Protein AF-A0A1J5PUW5-F1 (afdb_monomer_lite)

Foldseek 3Di:
DVVVLVVVVVVVVVCVLVDDDFFQQDQPVNRVVVVQVVLVVSQKGWDFPDWDDDPQKIKGAFIKIKHWDDDPFKTKIKIKTFGMWIWGDPPPRKTKIDTAQKMKMWMWIQGPVRKIKIWIKIKGFAPWIWMWDDGRFKIKIKIWTQKIKIKTPWIATSNHTFFKIKMKMFGTKIKMKMWGQDPQRKIKIKIKIWTQKIKIWMKGFDPPAQTKIKIKIKMWGTKIKIKIWIFGDDPCPPDVLVRLVRWTKIKMKIKTAKMKMKMWIDHDPWIKIKIKIFRMKMWIWIDHSFKTKTKIKTAFIWMKIATPPDPDRIKIKTFRMWMWIWIDTDDDDPDWDKTKTKTKTHQIAIDVRVVCVVCVPPPDDRGGDIDIDIDIDTDDVLCVLPVVCVVCVVPDLVPDDPLVVLSVVVSVVVVVVDLEAEAAASCPPDDPVSLVSVLVSLVCCVVPHNRHYHYHHLQLVSVQVNDQKDFDADPNDGPDIDRSVCCCVPPVVVRD

Structure (mmCIF, N/CA/C/O backbone):
data_AF-A0A1J5PUW5-F1
#
_entry.id   AF-A0A1J5PUW5-F1
#
loop_
_atom_site.group_PDB
_atom_site.id
_atom_site.type_symbol
_atom_site.label_atom_id
_atom_site.label_alt_id
_atom_site.label_comp_id
_atom_site.label_asym_id
_atom_site.label_entity_id
_atom_site.label_seq_id
_atom_site.pdbx_PDB_ins_code
_atom_site.Cartn_x
_atom_site.Cartn_y
_atom_site.Cartn_z
_atom_site.occupancy
_atom_site.B_iso_or_equiv
_atom_site.auth_seq_id
_atom_site.auth_comp_id
_atom_site.auth_asym_id
_atom_site.auth_atom_id
_atom_site.pdbx_PDB_model_num
ATOM 1 N N . MET A 1 1 ? 7.435 14.639 9.883 1.00 32.44 1 MET A N 1
ATOM 2 C CA . MET A 1 1 ? 6.772 14.913 11.180 1.00 32.44 1 MET A CA 1
ATOM 3 C C . MET A 1 1 ? 5.303 15.360 11.087 1.00 32.44 1 MET A C 1
ATOM 5 O O . MET A 1 1 ? 4.579 15.078 12.026 1.00 32.44 1 MET A O 1
ATOM 9 N N . GLY A 1 2 ? 4.815 15.977 9.994 1.00 24.66 2 GLY A N 1
ATOM 10 C CA . GLY A 1 2 ? 3.365 16.226 9.786 1.00 24.66 2 GLY A CA 1
ATOM 11 C C . GLY A 1 2 ? 2.619 15.160 8.960 1.00 24.66 2 GLY A C 1
ATOM 12 O O . GLY A 1 2 ? 1.401 15.084 9.012 1.00 24.66 2 GLY A O 1
ATOM 13 N N . GLN A 1 3 ? 3.352 14.317 8.224 1.00 24.09 3 GLN A N 1
ATOM 14 C CA . GLN A 1 3 ? 2.793 13.303 7.316 1.00 24.09 3 GLN A CA 1
ATOM 15 C C . GLN A 1 3 ? 2.425 11.990 8.036 1.00 24.09 3 GLN A C 1
ATOM 17 O O . GLN A 1 3 ? 1.398 11.403 7.727 1.00 24.09 3 GLN A O 1
ATOM 22 N N . SER A 1 4 ? 3.180 11.562 9.059 1.00 24.33 4 SER A N 1
ATOM 23 C CA . SER A 1 4 ? 2.894 10.318 9.803 1.00 24.33 4 SER A CA 1
ATOM 24 C C . SER A 1 4 ? 1.593 10.379 10.613 1.00 24.33 4 SER A C 1
ATOM 26 O O . SER A 1 4 ? 0.912 9.370 10.740 1.00 24.33 4 SER A O 1
ATOM 28 N N . LYS A 1 5 ? 1.200 11.565 11.099 1.00 29.73 5 LYS A N 1
ATOM 29 C CA . LYS A 1 5 ? -0.097 11.783 11.766 1.00 29.73 5 LYS A CA 1
ATOM 30 C C . LYS A 1 5 ? -1.273 11.860 10.784 1.00 29.73 5 LYS A C 1
ATOM 32 O O . LYS A 1 5 ? -2.391 11.548 11.169 1.00 29.73 5 LYS A O 1
ATOM 37 N N . LEU A 1 6 ? -1.015 12.236 9.527 1.00 25.61 6 LEU A N 1
ATOM 38 C CA . LEU A 1 6 ? -2.026 12.270 8.465 1.00 25.61 6 LEU A CA 1
ATOM 39 C C . LEU A 1 6 ? -2.382 10.853 7.994 1.00 25.61 6 LEU A C 1
ATOM 41 O O . LEU A 1 6 ? -3.557 10.538 7.846 1.00 25.61 6 LEU A O 1
ATOM 45 N N . TYR A 1 7 ? -1.377 9.977 7.859 1.00 25.56 7 TYR A N 1
ATOM 46 C CA . TYR A 1 7 ? -1.608 8.556 7.582 1.00 25.56 7 TYR A CA 1
ATOM 47 C C . TYR A 1 7 ? -2.405 7.877 8.699 1.00 25.56 7 TYR A C 1
ATOM 49 O O . TYR A 1 7 ? -3.258 7.061 8.386 1.00 25.56 7 TYR A O 1
ATOM 57 N N . PHE A 1 8 ? -2.199 8.271 9.964 1.00 25.45 8 PHE A N 1
ATOM 58 C CA . PHE A 1 8 ? -2.990 7.803 11.109 1.00 25.45 8 PHE A CA 1
ATOM 59 C C . PHE A 1 8 ? -4.459 8.261 11.071 1.00 25.45 8 PHE A C 1
ATOM 61 O O . PHE A 1 8 ? -5.324 7.517 11.511 1.00 25.45 8 PHE A O 1
ATOM 68 N N . GLY A 1 9 ? -4.773 9.446 10.535 1.00 24.58 9 GLY A N 1
ATOM 69 C CA . GLY A 1 9 ? -6.153 9.957 10.487 1.00 24.58 9 GLY A CA 1
ATOM 70 C C . GLY A 1 9 ? -7.085 9.109 9.611 1.00 24.58 9 GLY A C 1
ATOM 71 O O . GLY A 1 9 ? -8.209 8.817 10.012 1.00 24.58 9 GLY A O 1
ATOM 72 N N . GLY A 1 10 ? -6.584 8.632 8.465 1.00 23.69 10 GLY A N 1
ATOM 73 C CA . GLY A 1 10 ? -7.325 7.738 7.566 1.00 23.69 10 GLY A CA 1
ATOM 74 C C . GLY A 1 10 ? -7.416 6.292 8.070 1.00 23.69 10 GLY A C 1
ATOM 75 O O . GLY A 1 10 ? -8.452 5.645 7.919 1.00 23.69 10 GLY A O 1
ATOM 76 N N . THR A 1 11 ? -6.374 5.782 8.740 1.00 28.72 11 THR A N 1
ATOM 77 C CA . THR A 1 11 ? -6.418 4.461 9.394 1.00 28.72 11 THR A CA 1
ATOM 78 C C . THR A 1 11 ? -7.213 4.450 10.687 1.00 28.72 11 THR A C 1
ATOM 80 O O . THR A 1 11 ? -7.642 3.376 11.082 1.00 28.72 11 THR A O 1
ATOM 83 N N . VAL A 1 12 ? -7.477 5.588 11.334 1.00 27.89 12 VAL A N 1
ATOM 84 C CA . VAL A 1 12 ? -8.345 5.621 12.521 1.00 27.89 12 VAL A CA 1
ATOM 85 C C . VAL A 1 12 ? -9.783 5.264 12.154 1.00 27.89 12 VAL A C 1
ATOM 87 O O . VAL A 1 12 ? -10.436 4.631 12.966 1.00 27.89 12 VAL A O 1
ATOM 90 N N . LEU A 1 13 ? -10.276 5.544 10.940 1.00 31.80 13 LEU A N 1
ATOM 91 C CA . LEU A 1 13 ? -11.655 5.188 10.577 1.00 31.80 13 LEU A CA 1
ATOM 92 C C . LEU A 1 13 ? -11.833 3.760 10.042 1.00 31.80 13 LEU A C 1
ATOM 94 O O . LEU A 1 13 ? -12.820 3.108 10.373 1.00 31.80 13 LEU A O 1
ATOM 98 N N . ALA A 1 14 ? -10.848 3.237 9.304 1.00 29.05 14 ALA A N 1
ATOM 99 C CA . ALA A 1 14 ? -10.768 1.801 9.010 1.00 29.05 14 ALA A CA 1
ATOM 100 C C . ALA A 1 14 ? -10.431 0.984 10.278 1.00 29.05 14 ALA A C 1
ATOM 102 O O . ALA A 1 14 ? -10.902 -0.136 10.450 1.00 29.05 14 ALA A O 1
ATOM 103 N N . GLY A 1 15 ? -9.675 1.583 11.202 1.00 30.56 15 GLY A N 1
ATOM 104 C CA . GLY A 1 15 ? -9.365 1.077 12.539 1.00 30.56 15 GLY A CA 1
ATOM 105 C C . GLY A 1 15 ? -10.517 1.217 13.535 1.00 30.56 15 GLY A C 1
ATOM 106 O O . GLY A 1 15 ? -10.597 0.453 14.481 1.00 30.56 15 GLY A O 1
ATOM 107 N N . LEU A 1 16 ? -11.486 2.105 13.307 1.00 32.28 16 LEU A N 1
ATOM 108 C CA . LEU A 1 16 ? -12.723 2.153 14.097 1.00 32.28 16 LEU A CA 1
ATOM 109 C C . LEU A 1 16 ? -13.641 0.950 13.794 1.00 32.28 16 LEU A C 1
ATOM 111 O O . LEU A 1 16 ? -14.546 0.674 14.577 1.00 32.28 16 LEU A O 1
ATOM 115 N N . LEU A 1 17 ? -13.365 0.200 12.715 1.00 35.22 17 LEU A N 1
ATOM 116 C CA . LEU A 1 17 ? -13.947 -1.117 12.412 1.00 35.22 17 LEU A CA 1
ATOM 117 C C . LEU A 1 17 ? -12.999 -2.297 12.732 1.00 35.22 17 LEU A C 1
ATOM 119 O O . LEU A 1 17 ? -13.384 -3.452 12.554 1.00 35.22 17 LEU A O 1
ATOM 123 N N . LEU A 1 18 ? -11.788 -2.037 13.245 1.00 38.06 18 LEU A N 1
ATOM 124 C CA . LEU A 1 18 ? -10.814 -3.050 13.670 1.00 38.06 18 LEU A CA 1
ATOM 125 C C . LEU A 1 18 ? -10.412 -2.784 15.125 1.00 38.06 18 LEU A C 1
ATOM 127 O O . LEU A 1 18 ? -9.610 -1.906 15.423 1.00 38.06 18 LEU A O 1
ATOM 131 N N . GLY A 1 19 ? -11.043 -3.542 16.022 1.00 33.12 19 GLY A N 1
ATOM 132 C CA . GLY A 1 19 ? -11.107 -3.305 17.461 1.00 33.12 19 GLY A CA 1
ATOM 133 C C . GLY A 1 19 ? -9.818 -2.834 18.139 1.00 33.12 19 GLY A C 1
ATOM 134 O O . GLY A 1 19 ? -8.723 -3.340 17.906 1.00 33.12 19 GLY A O 1
ATOM 135 N N . THR A 1 20 ? -9.996 -1.901 19.072 1.00 35.06 20 THR A N 1
ATOM 136 C CA . THR A 1 20 ? -9.026 -1.601 20.124 1.00 35.06 20 THR A CA 1
ATOM 137 C C . THR A 1 20 ? -9.564 -2.066 21.483 1.00 35.06 20 THR A C 1
ATOM 139 O O . THR A 1 20 ? -10.766 -2.286 21.654 1.00 35.06 20 THR A O 1
ATOM 142 N N . SER A 1 21 ? -8.625 -2.310 22.403 1.00 30.02 21 SER A N 1
ATOM 143 C CA . SER A 1 21 ? -8.706 -2.985 23.715 1.00 30.02 21 SER A CA 1
ATOM 144 C C . SER A 1 21 ? -9.908 -2.581 24.606 1.00 30.02 21 SER A C 1
ATOM 146 O O . SER A 1 21 ? -10.494 -1.517 24.437 1.00 30.02 21 SER A O 1
ATOM 148 N N . VAL A 1 22 ? -10.380 -3.373 25.590 1.00 33.81 22 VAL A N 1
ATOM 149 C CA . VAL A 1 22 ? -9.686 -3.876 26.805 1.00 33.81 22 VAL A CA 1
ATOM 150 C C . VAL A 1 22 ? -10.544 -4.969 27.539 1.00 33.81 22 VAL A C 1
ATOM 152 O O . VAL A 1 22 ? -11.758 -4.822 27.614 1.00 33.81 22 VAL A O 1
ATOM 155 N N . GLN A 1 23 ? -9.889 -5.905 28.257 1.00 32.69 23 GLN A N 1
ATOM 156 C CA . GLN A 1 23 ? -10.300 -6.870 29.332 1.00 32.69 23 GLN A CA 1
ATOM 157 C C . GLN A 1 23 ? -11.048 -8.185 29.048 1.00 32.69 23 GLN A C 1
ATOM 159 O O . GLN A 1 23 ? -12.076 -8.238 28.397 1.00 32.69 23 GLN A O 1
ATOM 164 N N . ALA A 1 24 ? -10.577 -9.239 29.722 1.00 34.44 24 ALA A N 1
ATOM 165 C CA . ALA A 1 24 ? -11.329 -10.453 30.020 1.00 34.44 24 ALA A CA 1
ATOM 166 C C . ALA A 1 24 ? -12.656 -10.099 30.716 1.00 34.44 24 ALA A C 1
ATOM 168 O O . ALA A 1 24 ? -12.646 -9.381 31.716 1.00 34.44 24 ALA A O 1
ATOM 169 N N . ALA A 1 25 ? -13.765 -10.626 30.193 1.00 46.78 25 ALA A N 1
ATOM 170 C CA . ALA A 1 25 ? -15.146 -10.306 30.569 1.00 46.78 25 ALA A CA 1
ATOM 171 C C . ALA A 1 25 ? -15.487 -8.813 30.421 1.00 46.78 25 ALA A C 1
ATOM 173 O O . ALA A 1 25 ? -15.720 -8.102 31.398 1.00 46.78 25 ALA A O 1
ATOM 174 N N . VAL A 1 26 ? -15.530 -8.333 29.175 1.00 53.09 26 VAL A N 1
ATOM 175 C CA . VAL A 1 26 ? -16.076 -7.008 28.881 1.00 53.09 26 VAL A CA 1
ATOM 176 C C . VAL A 1 26 ? -17.594 -7.092 28.959 1.00 53.09 26 VAL A C 1
ATOM 178 O O . VAL A 1 26 ? -18.220 -7.707 28.110 1.00 53.09 26 VAL A O 1
ATOM 181 N N . THR A 1 27 ? -18.196 -6.468 29.963 1.00 66.50 27 THR A N 1
ATOM 182 C CA . THR A 1 27 ? -19.610 -6.083 29.855 1.00 66.50 27 THR A CA 1
ATOM 183 C C . THR A 1 27 ? -19.737 -5.010 28.780 1.00 66.50 27 THR A C 1
ATOM 185 O O . THR A 1 27 ? -18.827 -4.192 28.611 1.00 66.50 27 THR A O 1
ATOM 188 N N . SER A 1 28 ? -20.876 -4.920 28.100 1.00 70.12 28 SER A N 1
ATOM 189 C CA . SER A 1 28 ? -21.155 -3.818 27.166 1.00 70.12 28 SER A CA 1
ATOM 190 C C . SER A 1 28 ? -20.777 -2.418 27.691 1.00 70.12 28 SER A C 1
ATOM 192 O O . SER A 1 28 ? -20.360 -1.537 26.937 1.00 70.12 28 SER A O 1
ATOM 194 N N . ASP A 1 29 ? -20.891 -2.213 29.005 1.00 70.94 29 ASP A N 1
ATOM 195 C CA . ASP A 1 29 ? -20.575 -0.963 29.692 1.00 70.94 29 ASP A CA 1
ATOM 196 C C . ASP A 1 29 ? -19.082 -0.677 29.741 1.00 70.94 29 ASP A C 1
ATOM 198 O O . ASP A 1 29 ? -18.648 0.434 29.430 1.00 70.94 29 ASP A O 1
ATOM 202 N N . GLN A 1 30 ? -18.297 -1.690 30.087 1.00 70.69 30 GLN A N 1
ATOM 203 C CA . GLN A 1 30 ? -16.849 -1.590 30.077 1.00 70.69 30 GLN A CA 1
ATOM 204 C C . GLN A 1 30 ? -16.339 -1.364 28.654 1.00 70.69 30 GLN A C 1
ATOM 206 O O . GLN A 1 30 ? -15.464 -0.517 28.479 1.00 70.69 30 GLN A O 1
ATOM 211 N N . LEU A 1 31 ? -16.904 -2.054 27.651 1.00 70.62 31 LEU A N 1
ATOM 212 C CA . LEU A 1 31 ? -16.515 -1.920 26.241 1.00 70.62 31 LEU A CA 1
ATOM 213 C C . LEU A 1 31 ? -16.657 -0.470 25.780 1.00 70.62 31 LEU A C 1
ATOM 215 O O . LEU A 1 31 ? -15.709 0.121 25.265 1.00 70.62 31 LEU A O 1
ATOM 219 N N . TRP A 1 32 ? -17.809 0.134 26.071 1.00 80.88 32 TRP A N 1
ATOM 220 C CA . TRP A 1 32 ? -18.079 1.528 25.743 1.00 80.88 32 TRP A CA 1
ATOM 221 C C . TRP A 1 32 ? -17.097 2.505 26.411 1.00 80.88 32 TRP A C 1
ATOM 223 O O . TRP A 1 32 ? -16.527 3.368 25.742 1.00 80.88 32 TRP A O 1
ATOM 233 N N . THR A 1 33 ? -16.829 2.357 27.713 1.00 78.19 33 THR A N 1
ATOM 234 C CA . THR A 1 33 ? -15.863 3.218 28.425 1.00 78.19 33 THR A CA 1
ATOM 235 C C . THR A 1 33 ? -14.449 3.108 27.851 1.00 78.19 33 THR A C 1
ATOM 237 O O . THR A 1 33 ? -13.694 4.087 27.835 1.00 78.19 33 THR A O 1
ATOM 240 N N . LYS A 1 34 ? -14.075 1.930 27.350 1.00 69.56 34 LYS A N 1
ATOM 241 C CA . LYS A 1 34 ? -12.759 1.708 26.746 1.00 69.56 34 LYS A CA 1
ATOM 242 C C . LYS A 1 34 ? -12.655 2.386 25.395 1.00 69.56 34 LYS A C 1
ATOM 244 O O . LYS A 1 34 ? -11.664 3.068 25.165 1.00 69.56 34 LYS A O 1
ATOM 249 N N . TRP A 1 35 ? -13.694 2.312 24.564 1.00 71.56 35 TRP A N 1
ATOM 250 C CA . TRP A 1 35 ? -13.747 3.067 23.309 1.00 71.56 35 TRP A CA 1
ATOM 251 C C . TRP A 1 35 ? -13.606 4.572 23.548 1.00 71.56 35 TRP A C 1
ATOM 253 O O . TRP A 1 35 ? -12.831 5.233 22.860 1.00 71.56 35 TRP A O 1
ATOM 263 N N . GLN A 1 36 ? -14.272 5.106 24.577 1.00 78.62 36 GLN A N 1
ATOM 264 C CA . GLN A 1 36 ? -14.127 6.510 24.979 1.00 78.62 36 GLN A CA 1
ATOM 265 C C . GLN A 1 36 ? -12.697 6.859 25.400 1.00 78.62 36 GLN A C 1
ATOM 267 O O . GLN A 1 36 ? -12.151 7.880 24.973 1.00 78.62 36 GLN A O 1
ATOM 272 N N . SER A 1 37 ? -12.080 5.998 26.209 1.00 71.88 37 SER A N 1
ATOM 273 C CA . SER A 1 37 ? -10.706 6.181 26.686 1.00 71.88 37 SER A CA 1
ATOM 274 C C . SER A 1 37 ? -9.690 6.089 25.544 1.00 71.88 37 SER A C 1
ATOM 276 O O . SER A 1 37 ? -8.800 6.931 25.447 1.00 71.88 37 SER A O 1
ATOM 278 N N . TYR A 1 38 ? -9.853 5.116 24.644 1.00 66.69 38 TYR A N 1
ATOM 279 C CA . TYR A 1 38 ? -9.001 4.922 23.475 1.00 66.69 38 TYR A CA 1
ATOM 280 C C . TYR A 1 38 ? -9.103 6.098 22.501 1.00 66.69 38 TYR A C 1
ATOM 282 O O . TYR A 1 38 ? -8.073 6.645 22.103 1.00 66.69 38 TYR A O 1
ATOM 290 N N . ALA A 1 39 ? -10.325 6.531 22.168 1.00 67.19 39 ALA A N 1
ATOM 291 C CA . ALA A 1 39 ? -10.552 7.708 21.333 1.00 67.19 39 ALA A CA 1
ATOM 292 C C . ALA A 1 39 ? -9.863 8.940 21.936 1.00 67.19 39 ALA A C 1
ATOM 294 O O . ALA A 1 39 ? -9.089 9.606 21.249 1.00 67.19 39 ALA A O 1
ATOM 295 N N . SER A 1 40 ? -10.056 9.176 23.239 1.00 73.06 40 SER A N 1
ATOM 296 C CA . SER A 1 40 ? -9.447 10.308 23.949 1.00 73.06 40 SER A CA 1
ATOM 297 C C . SER A 1 40 ? -7.919 10.264 23.915 1.00 73.06 40 SER A C 1
ATOM 299 O O . SER A 1 40 ? -7.280 11.284 23.661 1.00 73.06 40 SER A O 1
ATOM 301 N N . ALA A 1 41 ? -7.321 9.083 24.113 1.00 64.44 41 ALA A N 1
ATOM 302 C CA . ALA A 1 41 ? -5.872 8.898 24.048 1.00 64.44 41 ALA A CA 1
ATOM 303 C C . ALA A 1 41 ? -5.285 9.228 22.662 1.00 64.44 41 ALA A C 1
ATOM 305 O O . ALA A 1 41 ? -4.128 9.633 22.569 1.00 64.44 41 ALA A O 1
ATOM 306 N N . HIS A 1 42 ? -6.088 9.111 21.601 1.00 64.25 42 HIS A N 1
ATOM 307 C CA . HIS A 1 42 ? -5.694 9.391 20.217 1.00 64.25 42 HIS A CA 1
ATOM 308 C C . HIS A 1 42 ? -6.231 10.736 19.693 1.00 64.25 42 HIS A C 1
ATOM 310 O O . HIS A 1 42 ? -6.181 10.999 18.493 1.00 64.25 42 HIS A O 1
ATOM 316 N N . GLY A 1 43 ? -6.718 11.614 20.578 1.00 72.69 43 GLY A N 1
ATOM 317 C CA . GLY A 1 43 ? -7.180 12.960 20.214 1.00 72.69 43 GLY A CA 1
ATOM 318 C C . GLY A 1 43 ? -8.553 13.008 19.535 1.00 72.69 43 GLY A C 1
ATOM 319 O O . GLY A 1 43 ? -8.912 14.030 18.952 1.00 72.69 43 GLY A O 1
ATOM 320 N N . ALA A 1 44 ? -9.322 11.923 19.608 1.00 79.12 44 ALA A N 1
ATOM 321 C CA . ALA A 1 44 ? -10.712 11.856 19.177 1.00 79.12 44 ALA A CA 1
ATOM 322 C C . ALA A 1 44 ? -11.665 11.874 20.385 1.00 79.12 44 ALA A C 1
ATOM 324 O O . ALA A 1 44 ? -11.281 11.665 21.533 1.00 79.12 44 ALA A O 1
ATOM 325 N N . THR A 1 45 ? -12.944 12.126 20.143 1.00 85.00 45 THR A N 1
ATOM 326 C CA . THR A 1 45 ? -14.008 12.035 21.148 1.00 85.00 45 THR A CA 1
ATOM 327 C C . THR A 1 45 ? -15.141 11.209 20.573 1.00 85.00 45 THR A C 1
ATOM 329 O O . THR A 1 45 ? -15.574 11.476 19.459 1.00 85.00 45 THR A O 1
ATOM 332 N N . ILE A 1 46 ? -15.626 10.224 21.327 1.00 85.31 46 ILE A N 1
ATOM 333 C CA . ILE A 1 46 ? -16.776 9.398 20.953 1.00 85.31 46 ILE A CA 1
ATOM 334 C C . ILE A 1 46 ? -17.893 9.563 21.987 1.00 85.31 46 ILE A C 1
ATOM 336 O O . ILE A 1 46 ? -17.669 9.528 23.201 1.00 85.31 46 ILE A O 1
ATOM 340 N N . THR A 1 47 ? -19.106 9.787 21.496 1.00 90.62 47 THR A N 1
ATOM 341 C CA . THR A 1 47 ? -20.307 10.051 22.297 1.00 90.62 47 THR A CA 1
ATOM 342 C C . THR A 1 47 ? -21.484 9.258 21.752 1.00 90.62 47 THR A C 1
ATOM 344 O O . THR A 1 47 ? -21.473 8.879 20.587 1.00 90.62 47 THR A O 1
ATOM 347 N N . ALA A 1 48 ? -22.490 9.007 22.586 1.00 90.94 48 ALA A N 1
ATOM 348 C CA . ALA A 1 48 ? -23.771 8.439 22.179 1.00 90.94 48 ALA A CA 1
ATOM 349 C C . ALA A 1 48 ? -24.883 9.364 22.684 1.00 90.94 48 ALA A C 1
ATOM 351 O O . ALA A 1 48 ? -24.813 9.828 23.826 1.00 90.94 48 ALA A O 1
ATOM 352 N N . GLY A 1 49 ? -25.892 9.635 21.855 1.00 90.88 49 GLY A N 1
ATOM 353 C CA . GLY A 1 49 ? -27.054 10.441 22.241 1.00 90.88 49 GLY A CA 1
ATOM 354 C C . GLY A 1 49 ? -27.905 9.758 23.312 1.00 90.88 49 GLY A C 1
ATOM 355 O O . GLY A 1 49 ? -28.435 10.413 24.208 1.00 90.88 49 GLY A O 1
ATOM 356 N N . SER A 1 50 ? -27.985 8.426 23.271 1.00 91.75 50 SER A N 1
ATOM 357 C CA . SER A 1 50 ? -28.548 7.633 24.364 1.00 91.75 50 SER A CA 1
ATOM 358 C C . SER A 1 50 ? -27.898 6.257 24.466 1.00 91.75 50 SER A C 1
ATOM 360 O O . SER A 1 50 ? -27.346 5.733 23.499 1.00 91.75 50 SER A O 1
ATOM 362 N N . LYS A 1 51 ? -27.977 5.678 25.664 1.00 92.25 51 LYS A N 1
ATOM 363 C CA . LYS A 1 51 ? -27.528 4.324 25.978 1.00 92.25 51 LYS A CA 1
ATOM 364 C C . LYS A 1 51 ? -28.633 3.621 26.755 1.00 92.25 51 LYS A C 1
ATOM 366 O O . LYS A 1 51 ? -29.095 4.150 27.767 1.00 92.25 51 LYS A O 1
ATOM 371 N N . GLN A 1 52 ? -29.056 2.454 26.286 1.00 90.69 52 GLN A N 1
ATOM 372 C CA . GLN A 1 52 ? -30.083 1.641 26.933 1.00 90.69 52 GLN A CA 1
ATOM 373 C C . GLN A 1 52 ? -29.636 0.188 26.989 1.00 90.69 52 GLN A C 1
ATOM 375 O O . GLN A 1 52 ? -29.158 -0.343 25.996 1.00 90.69 52 GLN A O 1
ATOM 380 N N . THR A 1 53 ? -29.834 -0.454 28.135 1.00 88.44 53 THR A N 1
ATOM 381 C CA . THR A 1 53 ? -29.519 -1.871 28.329 1.00 88.44 53 THR A CA 1
ATOM 382 C C . THR A 1 53 ? -30.808 -2.628 28.614 1.00 88.44 53 THR A C 1
ATOM 384 O O . THR A 1 53 ? -31.540 -2.279 29.543 1.00 88.44 53 THR A O 1
ATOM 387 N N . VAL A 1 54 ? -31.103 -3.646 27.806 1.00 86.38 54 VAL A N 1
ATOM 388 C CA . VAL A 1 54 ? -32.274 -4.518 27.947 1.00 86.38 54 VAL A CA 1
ATOM 389 C C . VAL A 1 54 ? -31.816 -5.971 27.856 1.00 86.38 54 VAL A C 1
ATOM 391 O O . VAL A 1 54 ? -31.374 -6.427 26.803 1.00 86.38 54 VAL A O 1
ATOM 394 N N . GLY A 1 55 ? -31.937 -6.711 28.962 1.00 86.69 55 GLY A N 1
ATOM 395 C CA . GLY A 1 55 ? -31.390 -8.068 29.057 1.00 86.69 55 GLY A CA 1
ATOM 396 C C . GLY A 1 55 ? -29.875 -8.055 28.849 1.00 86.69 55 GLY A C 1
ATOM 397 O O . GLY A 1 55 ? -29.182 -7.276 29.497 1.00 86.69 55 GLY A O 1
ATOM 398 N N . ASP A 1 56 ? -29.397 -8.867 27.907 1.00 85.00 56 ASP A N 1
ATOM 399 C CA . ASP A 1 56 ? -27.971 -9.023 27.591 1.00 85.00 56 ASP A CA 1
ATOM 400 C C . ASP A 1 56 ? -27.503 -8.095 26.453 1.00 85.00 56 ASP A C 1
ATOM 402 O O . ASP A 1 56 ? -26.476 -8.340 25.828 1.00 85.00 56 ASP A O 1
ATOM 406 N N . THR A 1 57 ? -28.293 -7.084 26.073 1.00 87.12 57 THR A N 1
ATOM 407 C CA . THR A 1 57 ? -27.960 -6.173 24.965 1.00 87.12 57 THR A CA 1
ATOM 408 C C . THR A 1 57 ? -27.983 -4.725 25.419 1.00 87.12 57 THR A C 1
ATOM 410 O O . THR A 1 57 ? -28.965 -4.252 25.992 1.00 87.12 57 THR A O 1
ATOM 413 N N . THR A 1 58 ? -26.903 -4.013 25.116 1.00 88.94 58 THR A N 1
ATOM 414 C CA . THR A 1 58 ? -26.788 -2.567 25.275 1.00 88.94 58 THR A CA 1
ATOM 415 C C . THR A 1 58 ? -26.767 -1.904 23.913 1.00 88.94 58 THR A C 1
ATOM 417 O O . THR A 1 58 ? -25.853 -2.117 23.121 1.00 88.94 58 THR A O 1
ATOM 420 N N . THR A 1 59 ? -27.756 -1.054 23.684 1.00 91.69 59 THR A N 1
ATOM 421 C CA . THR A 1 59 ? -27.926 -0.273 22.466 1.00 91.69 59 THR A CA 1
ATOM 422 C C . THR A 1 59 ? -27.448 1.154 22.708 1.00 91.69 59 THR A C 1
ATOM 424 O O . THR A 1 59 ? -27.889 1.835 23.642 1.00 91.69 59 THR A O 1
ATOM 427 N N . LEU A 1 60 ? -26.546 1.614 21.851 1.00 90.69 60 LEU A N 1
ATOM 428 C CA . LEU A 1 60 ? -26.046 2.980 21.779 1.00 90.69 60 LEU A CA 1
ATOM 429 C C . LEU A 1 60 ? -26.674 3.644 20.555 1.00 90.69 60 LEU A C 1
ATOM 431 O O . LEU A 1 60 ? -26.482 3.158 19.444 1.00 90.69 60 LEU A O 1
ATOM 435 N N . LYS A 1 61 ? -27.403 4.748 20.736 1.00 93.38 61 LYS A N 1
ATOM 436 C CA . LYS A 1 61 ? -28.010 5.497 19.622 1.00 93.38 61 LYS A CA 1
ATOM 437 C C . LYS A 1 61 ? -27.294 6.815 19.381 1.00 93.38 61 LYS A C 1
ATOM 439 O O . LYS A 1 61 ? -26.791 7.425 20.328 1.00 93.38 61 LYS A O 1
ATOM 444 N N . ASP A 1 62 ? -27.302 7.257 18.127 1.00 91.50 62 ASP A N 1
ATOM 445 C CA . ASP A 1 62 ? -26.693 8.507 17.664 1.00 91.50 62 ASP A CA 1
ATOM 446 C C . ASP A 1 62 ? -25.217 8.605 18.072 1.00 91.50 62 ASP A C 1
ATOM 448 O O . ASP A 1 62 ? -24.758 9.591 18.659 1.00 91.50 62 ASP A O 1
ATOM 452 N N . VAL A 1 63 ? -24.472 7.530 17.813 1.00 88.00 63 VAL A N 1
ATOM 453 C CA . VAL A 1 63 ? -23.054 7.452 18.144 1.00 88.00 63 VAL A CA 1
ATOM 454 C C . VAL A 1 63 ? -22.282 8.366 17.205 1.00 88.00 63 VAL A C 1
ATOM 456 O O . VAL A 1 63 ? -22.320 8.206 15.988 1.00 88.00 63 VAL A O 1
ATOM 459 N N . THR A 1 64 ? -21.577 9.337 17.776 1.00 89.19 64 THR A N 1
ATOM 460 C CA . THR A 1 64 ? -20.782 10.308 17.026 1.00 89.19 64 THR A CA 1
ATOM 461 C C . THR A 1 64 ? -19.338 10.264 17.490 1.00 89.19 64 THR A C 1
ATOM 463 O O . THR A 1 64 ? -19.068 10.416 18.685 1.00 89.19 64 THR A O 1
ATOM 466 N N . THR A 1 65 ? -18.421 10.132 16.534 1.00 87.25 65 THR A N 1
ATOM 467 C CA . THR A 1 65 ? -16.980 10.270 16.747 1.00 87.25 65 THR A CA 1
ATOM 468 C C . THR A 1 65 ? -16.496 11.543 16.074 1.00 87.25 65 THR A C 1
ATOM 470 O O . THR A 1 65 ? -16.738 11.742 14.888 1.00 87.25 65 THR A O 1
ATOM 473 N N . THR A 1 66 ? -15.799 12.401 16.810 1.00 87.88 66 THR A N 1
ATOM 474 C CA . THR A 1 66 ? -15.190 13.626 16.285 1.00 87.88 66 THR A CA 1
ATOM 475 C C . THR A 1 66 ? -13.691 13.614 16.503 1.00 87.88 66 THR A C 1
ATOM 477 O O . THR A 1 66 ? -13.225 13.272 17.590 1.00 87.88 66 THR A O 1
ATOM 480 N N . PHE A 1 67 ? -12.944 14.059 15.507 1.00 86.75 67 PHE A N 1
ATOM 481 C CA . PHE A 1 67 ? -11.503 14.251 15.576 1.00 86.75 67 PHE A CA 1
ATOM 482 C C . PHE A 1 67 ? -11.155 15.636 15.036 1.00 86.75 67 PHE A C 1
ATOM 484 O O . PHE A 1 67 ? -11.749 16.097 14.062 1.00 86.75 67 PHE A O 1
ATOM 491 N N . ALA A 1 68 ? -10.201 16.311 15.674 1.00 83.44 68 ALA A N 1
ATOM 492 C CA . ALA A 1 68 ? -9.698 17.592 15.204 1.00 83.44 68 ALA A CA 1
ATOM 493 C C . ALA A 1 68 ? -8.192 17.684 15.439 1.00 83.44 68 ALA A C 1
ATOM 495 O O . ALA A 1 68 ? -7.709 17.534 16.562 1.00 83.44 68 ALA A O 1
ATOM 496 N N . LEU A 1 69 ? -7.453 17.983 14.377 1.00 82.81 69 LEU A N 1
ATOM 497 C CA . LEU A 1 69 ? -6.018 18.201 14.409 1.00 82.81 69 LEU A CA 1
ATOM 498 C C . LEU A 1 69 ? -5.715 19.598 13.880 1.00 82.81 69 LEU A C 1
ATOM 500 O O . LEU A 1 69 ? -6.018 19.913 12.735 1.00 82.81 69 LEU A O 1
ATOM 504 N N . LYS A 1 70 ? -5.046 20.409 14.698 1.00 78.00 70 LYS A N 1
ATOM 505 C CA . LYS A 1 70 ? -4.460 21.676 14.255 1.00 78.00 70 LYS A CA 1
ATOM 506 C C . LYS A 1 70 ? -2.963 21.512 14.077 1.00 78.00 70 LYS A C 1
ATOM 508 O O . LYS A 1 70 ? -2.276 21.060 14.996 1.00 78.00 70 LYS A O 1
ATOM 513 N N . ASN A 1 71 ? -2.441 21.873 12.912 1.00 75.19 71 ASN A N 1
ATOM 514 C CA . ASN A 1 71 ? -1.003 21.921 12.673 1.00 75.19 71 ASN A CA 1
ATOM 515 C C . ASN A 1 71 ? -0.628 23.138 11.813 1.00 75.19 71 ASN A C 1
ATOM 517 O O . ASN A 1 71 ? -1.489 23.851 11.314 1.00 75.19 71 ASN A O 1
ATOM 521 N N . ALA A 1 72 ? 0.672 23.395 11.653 1.00 72.62 72 ALA A N 1
ATOM 522 C CA . ALA A 1 72 ? 1.167 24.586 10.957 1.00 72.62 72 ALA A CA 1
ATOM 523 C C . ALA A 1 72 ? 0.770 24.674 9.466 1.00 72.62 72 ALA A C 1
ATOM 525 O O . ALA A 1 72 ? 0.867 25.750 8.881 1.00 72.62 72 ALA A O 1
ATOM 526 N N . ASN A 1 73 ? 0.353 23.563 8.849 1.00 75.25 73 ASN A N 1
ATOM 527 C CA . ASN A 1 73 ? 0.082 23.473 7.414 1.00 75.25 73 ASN A CA 1
ATOM 528 C C . ASN A 1 73 ? -1.420 23.447 7.096 1.00 75.25 73 ASN A C 1
ATOM 530 O O . ASN A 1 73 ? -1.837 24.023 6.088 1.00 75.25 73 ASN A O 1
ATOM 534 N N . ALA A 1 74 ? -2.218 22.775 7.929 1.00 80.81 74 ALA A N 1
ATOM 535 C CA . ALA A 1 74 ? -3.664 22.682 7.786 1.00 80.81 74 ALA A CA 1
ATOM 536 C C . ALA A 1 74 ? -4.345 22.315 9.114 1.00 80.81 74 ALA A C 1
ATOM 538 O O . ALA A 1 74 ? -3.804 21.548 9.918 1.00 80.81 74 ALA A O 1
ATOM 539 N N . ASP A 1 75 ? -5.560 22.825 9.289 1.00 87.31 75 ASP A N 1
ATOM 540 C CA . ASP A 1 75 ? -6.521 22.360 10.281 1.00 87.31 75 ASP A CA 1
ATOM 541 C C . ASP A 1 75 ? -7.366 21.252 9.638 1.00 87.31 75 ASP A C 1
ATOM 543 O O . ASP A 1 75 ? -7.949 21.451 8.576 1.00 87.31 75 ASP A O 1
ATOM 547 N N . VAL A 1 76 ? -7.424 20.080 10.266 1.00 86.81 76 VAL A N 1
ATOM 548 C CA . VAL A 1 76 ? -8.221 18.934 9.810 1.00 86.81 76 VAL A CA 1
ATOM 549 C C . VAL A 1 76 ? -9.270 18.631 10.866 1.00 86.81 76 VAL A C 1
ATOM 551 O O . VAL A 1 76 ? -8.949 18.533 12.052 1.00 86.81 76 VAL A O 1
ATOM 554 N N . SER A 1 77 ? -10.517 18.464 10.449 1.00 89.19 77 SER A N 1
ATOM 555 C CA . SER A 1 77 ? -11.603 17.999 11.305 1.00 89.19 77 SER A CA 1
ATOM 556 C C . SER A 1 77 ? -12.356 16.865 10.635 1.00 89.19 77 SER A C 1
ATOM 558 O O . SER A 1 77 ? -12.492 16.841 9.419 1.00 89.19 77 SER A O 1
ATOM 560 N N . MET A 1 78 ? -12.827 15.920 11.434 1.00 90.62 78 MET A N 1
ATOM 561 C CA . MET A 1 78 ? -13.548 14.750 10.964 1.00 90.62 78 MET A CA 1
ATOM 562 C C . MET A 1 78 ? -14.685 14.435 11.927 1.00 90.62 78 MET A C 1
ATOM 564 O O . MET A 1 78 ? -14.518 14.524 13.149 1.00 90.62 78 MET A O 1
ATOM 568 N N . LYS A 1 79 ? -15.829 14.034 11.385 1.00 89.94 79 LYS A N 1
ATOM 569 C CA . LYS A 1 79 ? -16.993 13.571 12.129 1.00 89.94 79 LYS A CA 1
ATOM 570 C C . LYS A 1 79 ? -17.534 12.303 11.482 1.00 89.94 79 LYS A C 1
ATOM 572 O O . LYS A 1 79 ? -17.889 12.314 10.315 1.00 89.94 79 LYS A O 1
ATOM 577 N N . ALA A 1 80 ? -17.653 11.234 12.256 1.00 88.69 80 ALA A N 1
ATOM 578 C CA . ALA A 1 80 ? -18.364 10.026 11.859 1.00 88.69 80 ALA A CA 1
ATOM 579 C C . ALA A 1 80 ? -19.634 9.873 12.701 1.00 88.69 80 ALA A C 1
ATOM 581 O O . ALA A 1 80 ? -19.602 10.103 13.912 1.00 88.69 80 ALA A O 1
ATOM 582 N N . ALA A 1 81 ? -20.740 9.486 12.069 1.00 87.94 81 ALA A N 1
ATOM 583 C CA . ALA A 1 81 ? -22.030 9.281 12.715 1.00 87.94 81 ALA A CA 1
ATOM 584 C C . ALA A 1 81 ? -22.600 7.896 12.382 1.00 87.94 81 ALA A C 1
ATOM 586 O O . ALA A 1 81 ? -22.727 7.524 11.214 1.00 87.94 81 ALA A O 1
ATOM 587 N N . ILE A 1 82 ? -22.969 7.160 13.429 1.00 87.94 82 ILE A N 1
ATOM 588 C CA . ILE A 1 82 ? -23.587 5.835 13.379 1.00 87.94 82 ILE A CA 1
ATOM 589 C C . ILE A 1 82 ? -24.915 5.931 14.128 1.00 87.94 82 ILE A C 1
ATOM 591 O O . ILE A 1 82 ? -24.951 6.346 15.287 1.00 87.94 82 ILE A O 1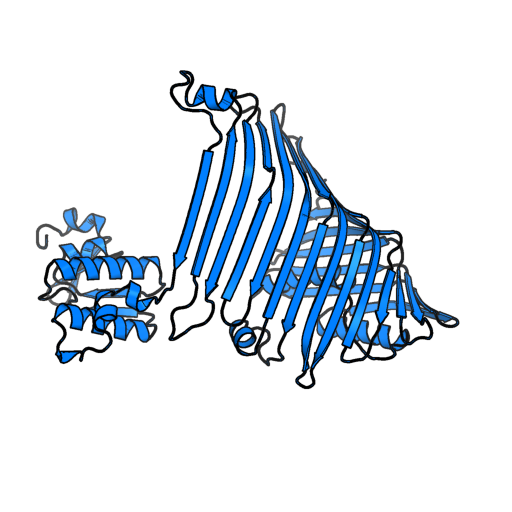
ATOM 595 N N . ALA A 1 83 ? -26.017 5.566 13.476 1.00 89.19 83 ALA A N 1
ATOM 596 C CA . ALA A 1 83 ? -27.341 5.721 14.072 1.00 89.19 83 ALA A CA 1
ATOM 597 C C . ALA A 1 83 ? -27.550 4.784 15.272 1.00 89.19 83 ALA A C 1
ATOM 5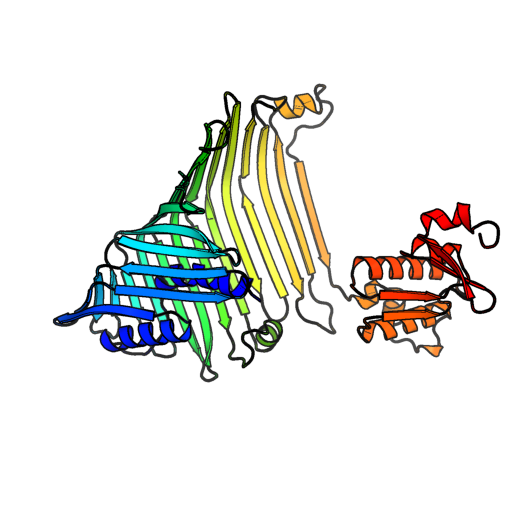99 O O . ALA A 1 83 ? -28.131 5.199 16.273 1.00 89.19 83 ALA A O 1
ATOM 600 N N . GLU A 1 84 ? -27.049 3.548 15.201 1.00 89.94 84 GLU A N 1
ATOM 601 C CA . GLU A 1 84 ? -27.185 2.577 16.288 1.00 89.94 84 GLU A CA 1
ATOM 602 C C . GLU A 1 84 ? -26.017 1.583 16.316 1.00 89.94 84 GLU A C 1
ATOM 604 O O . GLU A 1 84 ? -25.555 1.121 15.269 1.00 89.94 84 GLU A O 1
ATOM 609 N N . ILE A 1 85 ? -25.547 1.256 17.520 1.00 87.44 85 ILE A N 1
ATOM 610 C CA . ILE A 1 85 ? -24.602 0.171 17.798 1.00 87.44 85 ILE A CA 1
ATOM 611 C C . ILE A 1 85 ? -25.196 -0.696 18.902 1.00 87.44 85 ILE A C 1
ATOM 613 O O . ILE A 1 85 ? -25.498 -0.197 19.984 1.00 87.44 85 ILE A O 1
ATOM 617 N N . ASP A 1 86 ? -25.292 -1.991 18.643 1.00 87.69 86 ASP A N 1
ATOM 618 C CA . ASP A 1 86 ? -25.703 -2.995 19.611 1.00 87.69 86 ASP A CA 1
ATOM 619 C C . ASP A 1 86 ? -24.490 -3.785 20.099 1.00 87.69 86 ASP A C 1
ATOM 621 O O . ASP A 1 86 ? -23.718 -4.350 19.318 1.00 87.69 86 ASP A O 1
ATOM 625 N N . LEU A 1 87 ? -24.352 -3.833 21.420 1.00 85.88 87 LEU A N 1
ATOM 626 C CA . LEU A 1 87 ? -23.364 -4.614 22.145 1.00 85.88 87 LEU A CA 1
ATOM 627 C C . LEU A 1 87 ? -24.110 -5.717 22.888 1.00 85.88 87 LEU A C 1
ATOM 629 O O . LEU A 1 87 ? -24.794 -5.439 23.875 1.00 85.88 87 LEU A O 1
ATOM 633 N N . ARG A 1 88 ? -24.019 -6.953 22.402 1.00 86.62 88 ARG A N 1
ATOM 634 C CA . ARG A 1 88 ? -24.711 -8.098 22.994 1.00 86.62 88 ARG A CA 1
ATOM 635 C C . ARG A 1 88 ? -23.733 -9.037 23.683 1.00 86.62 88 ARG A C 1
ATOM 637 O O . ARG A 1 88 ? -22.891 -9.641 23.020 1.00 86.62 88 ARG A O 1
ATOM 644 N N . ASP A 1 89 ? -23.916 -9.219 24.982 1.00 82.75 89 ASP A N 1
ATOM 645 C CA . ASP A 1 89 ? -23.197 -10.211 25.772 1.00 82.75 89 ASP A CA 1
ATOM 646 C C . ASP A 1 89 ? -23.739 -11.613 25.424 1.00 82.75 89 ASP A C 1
ATOM 648 O O . ASP A 1 89 ? -24.951 -11.847 25.413 1.00 82.75 89 ASP A O 1
ATOM 652 N N . LEU A 1 90 ? -22.858 -12.561 25.091 1.00 81.94 90 LEU A N 1
ATOM 653 C CA . LEU A 1 90 ? -23.255 -13.925 24.697 1.00 81.94 90 LEU A CA 1
ATOM 654 C C . LEU A 1 90 ? -23.263 -14.925 25.867 1.00 81.94 90 LEU A C 1
ATOM 656 O O . LEU A 1 90 ? -23.622 -16.088 25.687 1.00 81.94 90 LEU A O 1
ATOM 660 N N . GLY A 1 91 ? -22.913 -14.478 27.077 1.00 68.88 91 GLY A N 1
ATOM 661 C CA . GLY A 1 91 ? -22.965 -15.284 28.304 1.00 68.88 91 GLY A CA 1
ATOM 662 C C . GLY A 1 91 ? -21.798 -16.263 28.497 1.00 68.88 91 GLY A C 1
ATOM 663 O O . GLY A 1 91 ? -21.702 -16.894 29.546 1.00 68.88 91 GLY A O 1
ATOM 664 N N . ASP A 1 92 ? -20.887 -16.358 27.530 1.00 67.94 92 ASP A N 1
ATOM 665 C CA . ASP A 1 92 ? -19.655 -17.160 27.567 1.00 67.94 92 ASP A CA 1
ATOM 666 C C . ASP A 1 92 ? -18.384 -16.301 27.731 1.00 67.94 92 ASP A C 1
ATOM 668 O O . ASP A 1 92 ? -17.264 -16.792 27.593 1.00 67.94 92 ASP A O 1
ATOM 672 N N . GLY A 1 93 ? -18.558 -15.011 28.043 1.00 65.94 93 GLY A N 1
ATOM 673 C CA . GLY A 1 93 ? -17.476 -14.031 28.136 1.00 65.94 93 GLY A CA 1
ATOM 674 C C . GLY A 1 93 ? -17.136 -13.344 26.811 1.00 65.94 93 GLY A C 1
ATOM 675 O O . GLY A 1 93 ? -16.165 -12.589 26.771 1.00 65.94 93 GLY A O 1
ATOM 676 N N . THR A 1 94 ? -17.919 -13.574 25.750 1.00 74.31 94 THR A N 1
ATOM 677 C CA . THR A 1 94 ? -17.784 -12.877 24.465 1.00 74.31 94 THR A CA 1
ATOM 678 C C . THR A 1 94 ? -18.866 -11.816 24.261 1.00 74.31 94 THR A C 1
ATOM 680 O O . THR A 1 94 ? -19.987 -11.927 24.771 1.00 74.31 94 THR A O 1
ATOM 683 N N . VAL A 1 95 ? -18.520 -10.776 23.497 1.00 73.25 95 VAL A N 1
ATOM 684 C CA . VAL A 1 95 ? -19.435 -9.690 23.120 1.00 73.25 95 VAL A CA 1
ATOM 685 C C . VAL A 1 95 ? -19.553 -9.650 21.607 1.00 73.25 95 VAL A C 1
ATOM 687 O O . VAL A 1 95 ? -18.551 -9.530 20.896 1.00 73.25 95 VAL A O 1
ATOM 690 N N . LYS A 1 96 ? -20.790 -9.730 21.118 1.00 83.44 96 LYS A N 1
ATOM 691 C CA . LYS A 1 96 ? -21.122 -9.500 19.717 1.00 83.44 96 LYS A CA 1
ATOM 692 C C . LYS A 1 96 ? -21.423 -8.021 19.506 1.00 83.44 96 LYS A C 1
ATOM 694 O O . LYS A 1 96 ? -22.294 -7.465 20.172 1.00 83.44 96 LYS A O 1
ATOM 699 N N . ILE A 1 97 ? -20.728 -7.413 18.554 1.00 82.19 97 ILE A N 1
ATOM 700 C CA . ILE A 1 97 ? -20.898 -6.018 18.154 1.00 82.19 97 ILE A CA 1
ATOM 701 C C . ILE A 1 97 ? -21.571 -6.001 16.782 1.00 82.19 97 ILE A C 1
ATOM 703 O O . ILE A 1 97 ? -21.066 -6.600 15.827 1.00 82.19 97 ILE A O 1
ATOM 707 N N . THR A 1 98 ? -22.699 -5.305 16.686 1.00 84.44 98 THR A N 1
ATOM 708 C CA . THR A 1 98 ? -23.399 -5.019 15.427 1.00 84.44 98 THR A CA 1
ATOM 709 C C . THR A 1 98 ? -23.743 -3.538 15.363 1.00 84.44 98 THR A C 1
ATOM 711 O O . THR A 1 98 ? -23.906 -2.893 16.393 1.00 84.44 98 THR A O 1
ATOM 714 N N . SER A 1 99 ? -23.855 -2.970 14.169 1.00 82.94 99 SER A N 1
ATOM 715 C CA . SER A 1 99 ? -24.236 -1.565 13.998 1.00 82.94 99 SER A CA 1
ATOM 716 C C . SER A 1 99 ? -25.168 -1.385 12.810 1.00 82.94 99 SER A C 1
ATOM 718 O O . SER A 1 99 ? -25.353 -2.299 12.001 1.00 82.94 99 SER A O 1
ATOM 720 N N . THR A 1 100 ? -25.774 -0.204 12.700 1.00 80.75 100 THR A N 1
ATOM 721 C CA . THR A 1 100 ? -26.606 0.153 11.548 1.00 80.75 100 THR A CA 1
ATOM 722 C C . THR A 1 100 ? -25.864 -0.029 10.233 1.00 80.75 100 THR A C 1
ATOM 724 O O . THR A 1 100 ? -24.652 0.153 10.145 1.00 80.75 100 THR A O 1
ATOM 727 N N . SER A 1 101 ? -26.612 -0.328 9.176 1.00 84.31 101 SER A N 1
ATOM 728 C CA . SER A 1 101 ? -26.078 -0.595 7.839 1.00 84.31 101 SER A CA 1
ATOM 729 C C . SER A 1 101 ? -25.473 0.627 7.144 1.00 84.31 101 SER A C 1
ATOM 731 O O . SER A 1 101 ? -25.102 0.533 5.979 1.00 84.31 101 SER A O 1
ATOM 733 N N . THR A 1 102 ? -25.426 1.799 7.782 1.00 86.94 102 THR A N 1
ATOM 734 C CA . THR A 1 102 ? -24.904 3.036 7.191 1.00 86.94 102 THR A CA 1
ATOM 735 C C . THR A 1 102 ? -24.173 3.874 8.233 1.00 86.94 102 THR A C 1
ATOM 737 O O . THR A 1 102 ? -24.650 4.035 9.357 1.00 86.94 102 THR A O 1
ATOM 740 N N . ILE A 1 103 ? -23.027 4.414 7.825 1.00 87.88 103 ILE A N 1
ATOM 741 C CA . ILE A 1 103 ? -22.160 5.308 8.585 1.00 87.88 103 ILE A CA 1
ATOM 742 C C . ILE A 1 103 ? -21.851 6.501 7.683 1.00 87.88 103 ILE A C 1
ATOM 744 O O . ILE A 1 103 ? -21.339 6.326 6.576 1.00 87.88 103 ILE A O 1
ATOM 748 N N . ASN A 1 104 ? -22.154 7.704 8.161 1.00 88.44 104 ASN A N 1
ATOM 749 C CA . ASN A 1 104 ? -21.830 8.941 7.451 1.00 88.44 104 ASN A CA 1
ATOM 750 C C . ASN A 1 104 ? -20.551 9.528 8.034 1.00 88.44 104 ASN A C 1
ATOM 752 O O . ASN A 1 104 ? -20.376 9.535 9.255 1.00 88.44 104 ASN A O 1
ATOM 756 N N . ILE A 1 105 ? -19.660 9.985 7.166 1.00 90.19 105 ILE A N 1
ATOM 757 C CA . ILE A 1 105 ? -18.323 10.431 7.526 1.00 90.19 105 ILE A CA 1
ATOM 758 C C . ILE A 1 105 ? -18.069 11.746 6.804 1.00 90.19 105 ILE A C 1
ATOM 760 O O . ILE A 1 105 ? -17.975 11.765 5.586 1.00 90.19 105 ILE A O 1
ATOM 764 N N . ASP A 1 106 ? -17.915 12.824 7.555 1.00 91.19 106 ASP A N 1
ATOM 765 C CA . ASP A 1 106 ? -17.616 14.146 7.024 1.00 91.19 106 ASP A CA 1
ATOM 766 C C . ASP A 1 106 ? -16.214 14.557 7.474 1.00 91.19 106 ASP A C 1
ATOM 768 O O . ASP A 1 106 ? -15.917 14.588 8.670 1.00 91.19 106 ASP A O 1
ATOM 772 N N . GLU A 1 107 ? -15.345 14.872 6.524 1.00 92.12 107 GLU A N 1
ATOM 773 C CA . GLU A 1 107 ? -14.009 15.415 6.742 1.00 92.12 107 GLU A CA 1
ATOM 774 C C . GLU A 1 107 ? -13.930 16.828 6.163 1.00 92.12 107 GLU A C 1
ATOM 776 O O . GLU A 1 107 ? -14.400 17.091 5.063 1.00 92.12 107 GLU A O 1
ATOM 781 N N . SER A 1 108 ? -13.315 17.745 6.904 1.00 91.12 108 SER A N 1
ATOM 782 C CA . SER A 1 108 ? -13.059 19.111 6.462 1.00 91.12 108 SER A CA 1
ATOM 783 C C . SER A 1 108 ? -11.607 19.477 6.720 1.00 91.12 108 SER A C 1
ATOM 785 O O . SER A 1 108 ? -11.111 19.396 7.850 1.00 91.12 108 SER A O 1
ATOM 787 N N . ILE A 1 109 ? -10.925 19.892 5.657 1.00 91.44 109 ILE A N 1
ATOM 788 C CA . ILE A 1 109 ? -9.522 20.291 5.648 1.00 91.44 109 ILE A CA 1
ATOM 789 C C . ILE A 1 109 ? -9.458 21.777 5.317 1.00 91.44 109 ILE A C 1
ATOM 791 O O . ILE A 1 109 ? -9.827 22.200 4.227 1.00 91.44 109 ILE A O 1
ATOM 795 N N . THR A 1 110 ? -8.936 22.581 6.237 1.00 90.62 110 THR A N 1
ATOM 796 C CA . THR A 1 110 ? -8.685 24.010 6.033 1.00 90.62 110 THR A CA 1
ATOM 797 C C . THR A 1 110 ? -7.185 24.254 5.938 1.00 90.62 110 THR A C 1
ATOM 799 O O . THR A 1 110 ? -6.445 24.064 6.902 1.00 90.62 110 THR A O 1
ATOM 802 N N . SER A 1 111 ? -6.707 24.689 4.774 1.00 88.00 111 SER A N 1
ATOM 803 C CA . SER A 1 111 ? -5.296 25.041 4.576 1.00 88.00 111 SER A CA 1
ATOM 804 C C . SER A 1 111 ? -4.884 26.261 5.411 1.00 88.00 111 SER A C 1
ATOM 806 O O . SER A 1 111 ? -5.715 27.088 5.783 1.00 88.00 111 SER A O 1
ATOM 808 N N . ALA A 1 112 ? -3.578 26.464 5.610 1.00 84.25 112 ALA A N 1
ATOM 809 C CA . ALA A 1 112 ? -3.048 27.674 6.256 1.00 84.25 112 ALA A CA 1
ATOM 810 C C . ALA A 1 112 ? -3.460 28.998 5.568 1.00 84.25 112 ALA A C 1
ATOM 812 O O . ALA A 1 112 ? -3.372 30.064 6.174 1.00 84.25 112 ALA A O 1
ATOM 813 N N . LYS A 1 113 ? -3.910 28.946 4.304 1.00 84.25 113 LYS A N 1
ATOM 814 C CA . LYS A 1 113 ? -4.424 30.100 3.547 1.00 84.25 113 LYS A CA 1
ATOM 815 C C . LYS A 1 113 ? -5.931 30.333 3.736 1.00 84.25 113 LYS A C 1
ATOM 817 O O . LYS A 1 113 ? -6.462 31.273 3.156 1.00 84.25 113 LYS A O 1
ATOM 822 N N . GLY A 1 114 ? -6.611 29.491 4.516 1.00 84.12 114 GLY A N 1
ATOM 823 C CA . GLY A 1 114 ? -8.056 29.552 4.745 1.00 84.12 114 GLY A CA 1
ATOM 824 C C . GLY A 1 114 ? -8.904 28.886 3.658 1.00 84.12 114 GLY A C 1
ATOM 825 O O . GLY A 1 114 ? -10.123 28.991 3.700 1.00 84.12 114 GLY A O 1
ATOM 826 N N . GLU A 1 115 ? -8.289 28.210 2.683 1.00 89.69 115 GLU A N 1
ATOM 827 C CA . GLU A 1 115 ? -9.025 27.445 1.668 1.00 89.69 115 GLU A CA 1
ATOM 828 C C . GLU A 1 115 ? -9.505 26.121 2.265 1.00 89.69 115 GLU A C 1
ATOM 830 O O . GLU A 1 115 ? -8.685 25.394 2.836 1.00 89.69 115 GLU A O 1
ATOM 835 N N . THR A 1 116 ? -10.798 25.823 2.119 1.00 91.06 116 THR A N 1
ATOM 836 C CA . THR A 1 116 ? -11.428 24.607 2.644 1.00 91.06 116 THR A CA 1
ATOM 837 C C . THR A 1 116 ? -11.586 23.535 1.570 1.00 91.06 116 THR A C 1
ATOM 839 O O . THR A 1 116 ? -11.752 23.820 0.381 1.00 91.06 116 THR A O 1
ATOM 842 N N . THR A 1 117 ? -11.510 22.281 1.991 1.00 92.75 117 THR A N 1
ATOM 843 C CA . THR A 1 117 ? -11.867 21.099 1.211 1.00 92.75 117 THR A CA 1
ATOM 844 C C . THR A 1 117 ? -12.697 20.196 2.104 1.00 92.75 117 THR A C 1
ATOM 846 O O . THR A 1 117 ? -12.204 19.751 3.138 1.00 92.75 117 THR A O 1
ATOM 849 N N . ASP A 1 118 ? -13.940 19.960 1.708 1.00 92.94 118 ASP A N 1
ATOM 850 C CA . ASP A 1 118 ? -14.912 19.169 2.450 1.00 92.94 118 ASP A CA 1
ATOM 851 C C . ASP A 1 118 ? -15.185 17.872 1.684 1.00 92.94 118 ASP A C 1
ATOM 853 O O . ASP A 1 118 ? -15.405 17.887 0.471 1.00 92.94 118 ASP A O 1
ATOM 857 N N . ILE A 1 119 ? -15.119 16.745 2.385 1.00 93.38 119 ILE A N 1
ATOM 858 C CA . ILE A 1 119 ? -15.253 15.396 1.840 1.00 93.38 119 ILE A CA 1
ATOM 859 C C . ILE A 1 119 ? -16.307 14.672 2.670 1.00 93.38 119 ILE A C 1
ATOM 861 O O . ILE A 1 119 ? -16.113 14.456 3.864 1.00 93.38 119 ILE A O 1
ATOM 865 N N . SER A 1 120 ? -17.397 14.255 2.038 1.00 93.38 120 SER A N 1
ATOM 866 C CA . SER A 1 120 ? -18.428 13.426 2.660 1.00 93.38 120 SER A CA 1
ATOM 867 C C . SER A 1 120 ? -18.350 12.019 2.084 1.00 93.38 120 SER A C 1
ATOM 869 O O . SER A 1 120 ? -18.424 11.822 0.872 1.00 93.38 120 SER A O 1
ATOM 871 N N . LEU A 1 121 ? -18.193 11.022 2.947 1.00 93.56 121 LEU A N 1
ATOM 872 C CA . LEU A 1 121 ? -18.188 9.605 2.610 1.00 93.56 121 LEU A CA 1
ATOM 873 C C . LEU A 1 121 ? -19.372 8.913 3.284 1.00 93.56 121 LEU A C 1
ATOM 875 O O . LEU A 1 121 ? -19.726 9.193 4.431 1.00 93.56 121 LEU A O 1
ATOM 879 N N . LYS A 1 122 ? -19.934 7.933 2.588 1.00 91.81 122 LYS A N 1
ATOM 880 C CA . LYS A 1 122 ? -20.988 7.062 3.087 1.00 91.81 122 LYS A CA 1
ATOM 881 C C . LYS A 1 122 ? -20.499 5.626 3.065 1.00 91.81 122 LYS A C 1
ATOM 883 O O . LYS A 1 122 ? -20.348 5.029 2.000 1.00 91.81 122 LYS A O 1
ATOM 888 N N . ALA A 1 123 ? -20.264 5.064 4.244 1.00 90.69 123 ALA A N 1
ATOM 889 C CA . ALA A 1 123 ? -19.994 3.644 4.390 1.00 90.69 123 ALA A CA 1
ATOM 890 C C . ALA A 1 123 ? -21.303 2.891 4.640 1.00 90.69 123 ALA A C 1
ATOM 892 O O . ALA A 1 123 ? -22.155 3.330 5.409 1.00 90.69 123 ALA A O 1
ATOM 893 N N . THR A 1 124 ? -21.473 1.751 3.988 1.00 88.75 124 THR A N 1
ATOM 894 C CA . THR A 1 124 ? -22.611 0.851 4.149 1.00 88.75 124 THR A CA 1
ATOM 895 C C . THR A 1 124 ? -22.117 -0.559 4.408 1.00 88.75 124 THR A C 1
ATOM 897 O O . THR A 1 124 ? -21.041 -0.930 3.945 1.00 88.75 124 THR A O 1
ATOM 900 N N . GLN A 1 125 ? -22.878 -1.331 5.176 1.00 85.06 125 GLN A N 1
ATOM 901 C CA . GLN A 1 125 ? -22.542 -2.717 5.478 1.00 85.06 125 GLN A CA 1
ATOM 902 C C . GLN A 1 125 ? -23.791 -3.596 5.495 1.00 85.06 125 GLN A C 1
ATOM 904 O O . GLN A 1 125 ? -24.853 -3.164 5.950 1.00 85.06 125 GLN A O 1
ATOM 909 N N . ASP A 1 126 ? -23.631 -4.841 5.057 1.00 88.69 126 ASP A N 1
ATOM 910 C CA . ASP A 1 126 ? -24.623 -5.906 5.175 1.00 88.69 126 ASP A CA 1
ATOM 911 C C . ASP A 1 126 ? -24.045 -7.098 5.946 1.00 88.69 126 ASP A C 1
ATOM 913 O O . ASP A 1 126 ? -22.916 -7.537 5.710 1.00 88.69 126 ASP A O 1
ATOM 917 N N . GLY A 1 127 ? -24.821 -7.621 6.898 1.00 82.50 127 GLY A N 1
ATOM 918 C CA . GLY A 1 127 ? -24.429 -8.775 7.715 1.00 82.50 127 GLY A CA 1
ATOM 919 C C . GLY A 1 127 ? -23.203 -8.565 8.616 1.00 82.50 127 GLY A C 1
ATOM 920 O O . GLY A 1 127 ? -22.675 -9.546 9.135 1.00 82.50 127 GLY A O 1
ATOM 921 N N . GLY A 1 128 ? -22.748 -7.320 8.802 1.00 82.25 128 GLY A N 1
ATOM 922 C CA . GLY A 1 128 ? -21.569 -6.979 9.599 1.00 82.25 128 GLY A CA 1
ATOM 923 C C . GLY A 1 128 ? -21.681 -7.442 11.054 1.00 82.25 128 GLY A C 1
ATOM 924 O O . GLY A 1 128 ? -22.637 -7.110 11.757 1.00 82.25 128 GLY A O 1
ATOM 925 N N . SER A 1 129 ? -20.697 -8.210 11.514 1.00 81.38 129 SER A N 1
ATOM 926 C CA . SER A 1 129 ? -20.613 -8.713 12.883 1.00 81.38 129 SER A CA 1
ATOM 927 C C . SER A 1 129 ? -19.161 -8.823 13.318 1.00 81.38 129 SER A C 1
ATOM 929 O O . SER A 1 129 ? -18.345 -9.416 12.616 1.00 81.38 129 SER A O 1
ATOM 931 N N . ILE A 1 130 ? -18.870 -8.340 14.523 1.00 83.31 130 ILE A N 1
ATOM 932 C CA . ILE A 1 130 ? -17.581 -8.534 15.189 1.00 83.31 130 ILE A CA 1
ATOM 933 C C . ILE A 1 130 ? -17.832 -9.289 16.492 1.00 83.31 130 ILE A C 1
ATOM 935 O O . ILE A 1 130 ? -18.734 -8.939 17.252 1.00 83.31 130 ILE A O 1
ATOM 939 N N . ILE A 1 131 ? -17.050 -10.331 16.750 1.00 79.69 131 ILE A N 1
ATOM 940 C CA . ILE A 1 131 ? -17.056 -11.070 18.012 1.00 79.69 131 ILE A CA 1
ATOM 941 C C . ILE A 1 131 ? -15.689 -10.887 18.655 1.00 79.69 131 ILE A C 1
ATOM 943 O O . ILE A 1 131 ? -14.673 -11.282 18.082 1.00 79.69 131 ILE A O 1
ATOM 947 N N . ALA A 1 132 ? -15.682 -10.298 19.847 1.00 75.75 132 ALA A N 1
ATOM 948 C CA . ALA A 1 132 ? -14.502 -10.203 20.695 1.00 75.75 132 ALA A CA 1
ATOM 949 C C . ALA A 1 132 ? -14.541 -11.309 21.758 1.00 75.75 132 ALA A C 1
ATOM 951 O O . ALA A 1 132 ? -15.571 -11.524 22.401 1.00 75.75 132 ALA A O 1
ATOM 952 N N . SER A 1 133 ? -13.422 -12.005 21.943 1.00 77.88 133 SER A N 1
ATOM 953 C CA . SER A 1 133 ? -13.277 -13.123 22.880 1.00 77.88 133 SER A CA 1
ATOM 954 C C . SER A 1 133 ? -11.875 -13.155 23.491 1.00 77.88 133 SER A C 1
ATOM 956 O O . SER A 1 133 ? -10.946 -12.583 22.924 1.00 77.88 133 SER A O 1
ATOM 958 N N . GLY A 1 134 ? -11.708 -13.833 24.627 1.00 73.88 134 GLY A N 1
ATOM 959 C CA . GLY A 1 134 ? -10.402 -14.030 25.262 1.00 73.88 134 GLY A CA 1
ATOM 960 C C . GLY A 1 134 ? -10.242 -13.318 26.606 1.00 73.88 134 GLY A C 1
ATOM 961 O O . GLY A 1 134 ? -11.214 -13.059 27.318 1.00 73.88 134 GLY A O 1
ATOM 962 N N . SER A 1 135 ? -8.988 -13.065 26.976 1.00 68.69 135 SER A N 1
ATOM 963 C CA . SER A 1 135 ? -8.585 -12.461 28.247 1.00 68.69 135 SER A CA 1
ATOM 964 C C . SER A 1 135 ? -7.942 -11.083 28.055 1.00 68.69 135 SER A C 1
ATOM 966 O O . SER A 1 135 ? -7.718 -10.666 26.930 1.00 68.69 135 SER A O 1
ATOM 968 N N . GLU A 1 136 ? -7.637 -10.357 29.135 1.00 61.91 136 GLU A N 1
ATOM 969 C CA . GLU A 1 136 ? -7.071 -8.996 29.063 1.00 61.91 136 GLU A CA 1
ATOM 970 C C . GLU A 1 136 ? -5.756 -8.934 28.278 1.00 61.91 136 GLU A C 1
ATOM 972 O O . GLU A 1 136 ? -5.534 -7.979 27.537 1.00 61.91 136 GLU A O 1
ATOM 977 N N . ASP A 1 137 ? -4.957 -9.993 28.385 1.00 71.12 137 ASP A N 1
ATOM 978 C CA . ASP A 1 137 ? -3.634 -10.102 27.780 1.00 71.12 137 ASP A CA 1
ATOM 979 C C . ASP A 1 137 ? -3.615 -10.999 26.528 1.00 71.12 137 ASP A C 1
ATOM 981 O O . ASP A 1 137 ? -2.560 -11.190 25.932 1.00 71.12 137 ASP A O 1
ATOM 985 N N . ASP A 1 138 ? -4.751 -11.575 26.117 1.00 80.19 138 ASP A N 1
ATOM 986 C CA . ASP A 1 138 ? -4.863 -12.438 24.929 1.00 80.19 138 ASP A CA 1
ATOM 987 C C . ASP A 1 138 ? -6.282 -12.337 24.358 1.00 80.19 138 ASP A C 1
ATOM 989 O O . ASP A 1 138 ? -7.199 -13.017 24.830 1.00 80.19 138 ASP A O 1
ATOM 993 N N . ILE A 1 139 ? -6.476 -11.437 23.394 1.00 71.38 139 ILE A N 1
ATOM 994 C CA . ILE A 1 139 ? -7.778 -11.120 22.800 1.00 71.38 139 ILE A CA 1
ATOM 995 C C . ILE A 1 139 ? -7.817 -11.624 21.364 1.00 71.38 139 ILE A C 1
ATOM 997 O O . ILE A 1 139 ? -6.911 -11.365 20.576 1.00 71.38 139 ILE A O 1
ATOM 1001 N N . THR A 1 140 ? -8.912 -12.284 21.003 1.00 80.00 140 THR A N 1
ATOM 1002 C CA . THR A 1 140 ? -9.225 -12.681 19.631 1.00 80.00 140 THR A CA 1
ATOM 1003 C C . THR A 1 140 ? -10.480 -11.966 19.145 1.00 80.00 140 THR A C 1
ATOM 1005 O O . THR A 1 140 ? -11.551 -12.085 19.746 1.00 80.00 140 THR A O 1
ATOM 1008 N N . TYR A 1 141 ? -10.352 -11.276 18.017 1.00 78.94 141 TYR A N 1
ATOM 1009 C CA . TYR A 1 141 ? -11.445 -10.696 17.253 1.00 78.94 141 TYR A CA 1
ATOM 1010 C C . TYR A 1 141 ? -11.721 -11.553 16.025 1.00 78.94 141 TYR A C 1
ATOM 1012 O O . TYR A 1 141 ? -10.804 -11.919 15.291 1.00 78.94 141 TYR A O 1
ATOM 1020 N N . THR A 1 142 ? -12.993 -11.846 15.784 1.00 82.75 142 THR A N 1
ATOM 1021 C CA . THR A 1 142 ? -13.457 -12.407 14.512 1.00 82.75 142 THR A CA 1
ATOM 1022 C C . THR A 1 142 ? -14.478 -11.464 13.908 1.00 82.75 142 THR A C 1
ATOM 1024 O O . THR A 1 142 ? -15.418 -11.049 14.583 1.00 82.75 142 THR A O 1
ATOM 1027 N N . SER A 1 143 ? -14.273 -11.105 12.650 1.00 83.62 143 SER A N 1
ATOM 1028 C CA . SER A 1 143 ? -15.110 -10.155 11.928 1.00 83.62 143 SER A CA 1
ATOM 1029 C C . SER A 1 143 ? -15.627 -10.812 10.662 1.00 83.62 143 SER A C 1
ATOM 1031 O O . SER A 1 143 ? -14.872 -11.472 9.950 1.00 83.62 143 SER A O 1
ATOM 1033 N N . ALA A 1 144 ? -16.906 -10.615 10.368 1.00 85.06 144 ALA A N 1
ATOM 1034 C CA . ALA A 1 144 ? -17.510 -11.061 9.125 1.00 85.06 144 ALA A CA 1
ATOM 1035 C C . ALA A 1 144 ? -18.499 -10.017 8.605 1.00 85.06 144 ALA A C 1
ATOM 1037 O O . ALA A 1 144 ? -19.180 -9.362 9.394 1.00 85.06 144 ALA A O 1
ATOM 1038 N N . ALA A 1 145 ? -18.579 -9.869 7.286 1.00 88.25 145 ALA A N 1
ATOM 1039 C CA . ALA A 1 145 ? -19.596 -9.066 6.618 1.00 88.25 145 ALA A CA 1
ATOM 1040 C C . ALA A 1 145 ? -19.870 -9.630 5.220 1.00 88.25 145 ALA A C 1
ATOM 1042 O O . ALA A 1 145 ? -18.942 -10.030 4.513 1.00 88.25 145 ALA A O 1
ATOM 1043 N N . ASN A 1 146 ? -21.136 -9.632 4.804 1.00 91.00 146 ASN A N 1
ATOM 1044 C CA . ASN A 1 146 ? -21.503 -10.030 3.445 1.00 91.00 146 ASN A CA 1
ATOM 1045 C C . ASN A 1 146 ? -21.002 -8.992 2.442 1.00 91.00 146 ASN A C 1
ATOM 1047 O O . ASN A 1 146 ? -20.445 -9.344 1.405 1.00 91.00 146 ASN A O 1
ATOM 1051 N N . GLU A 1 147 ? -21.183 -7.716 2.775 1.00 91.56 147 GLU A N 1
ATOM 1052 C CA . GLU A 1 147 ? -20.759 -6.593 1.955 1.00 91.56 147 GLU A CA 1
ATOM 1053 C C . GLU A 1 147 ? -20.394 -5.398 2.838 1.00 91.56 147 GLU A C 1
ATOM 1055 O O . GLU A 1 147 ? -21.068 -5.122 3.831 1.00 91.56 147 GLU A O 1
ATOM 1060 N N . VAL A 1 148 ? -19.334 -4.685 2.469 1.00 90.25 148 VAL A N 1
ATOM 1061 C CA . VAL A 1 148 ? -18.968 -3.377 3.018 1.00 90.25 148 VAL A CA 1
ATOM 1062 C C . VAL A 1 148 ? -18.643 -2.466 1.845 1.00 90.25 148 VAL A C 1
ATOM 1064 O O . VAL A 1 148 ? -17.712 -2.748 1.097 1.00 90.25 148 VAL A O 1
ATOM 1067 N N . ALA A 1 149 ? -19.374 -1.369 1.678 1.00 91.50 149 ALA A N 1
ATOM 1068 C CA . ALA A 1 149 ? -19.131 -0.410 0.607 1.00 91.50 149 ALA A CA 1
ATOM 1069 C C . ALA A 1 149 ? -18.897 0.989 1.165 1.00 91.50 149 ALA A C 1
ATOM 1071 O O . ALA A 1 149 ? -19.697 1.476 1.955 1.00 91.50 149 ALA A O 1
ATOM 1072 N N . VAL A 1 150 ? -17.829 1.653 0.733 1.00 93.69 150 VAL A N 1
ATOM 1073 C CA . VAL A 1 150 ? -17.540 3.056 1.044 1.00 93.69 150 VAL A CA 1
ATOM 1074 C C . VAL A 1 150 ? -17.675 3.858 -0.237 1.00 93.69 150 VAL A C 1
ATOM 1076 O O . VAL A 1 150 ? -16.923 3.635 -1.184 1.00 93.69 150 VAL A O 1
ATOM 1079 N N . ALA A 1 151 ? -18.630 4.781 -0.267 1.00 93.88 151 ALA A N 1
ATOM 1080 C CA . ALA A 1 151 ? -18.864 5.679 -1.385 1.00 93.88 151 ALA A CA 1
ATOM 1081 C C . ALA A 1 151 ? -18.496 7.121 -1.021 1.00 93.88 151 ALA A C 1
ATOM 1083 O O . ALA A 1 151 ? -18.704 7.551 0.110 1.00 93.88 151 ALA A O 1
ATOM 1084 N N . LEU A 1 152 ? -17.973 7.867 -1.989 1.00 94.12 152 LEU A N 1
ATOM 1085 C CA . LEU A 1 152 ? -17.912 9.320 -1.935 1.00 94.12 152 LEU A CA 1
ATOM 1086 C C . LEU A 1 152 ? -19.335 9.852 -2.130 1.00 94.12 152 LEU A C 1
ATOM 1088 O O . LEU A 1 152 ? -19.943 9.607 -3.168 1.00 94.12 152 LEU A O 1
ATOM 1092 N N . ASP A 1 153 ? -19.859 10.517 -1.108 1.00 92.25 153 ASP A N 1
ATOM 1093 C CA . ASP A 1 153 ? -21.197 11.119 -1.083 1.00 92.25 153 ASP A CA 1
ATOM 1094 C C . ASP A 1 153 ? -21.147 12.588 -1.539 1.00 92.25 153 ASP A C 1
ATOM 1096 O O . ASP A 1 153 ? -22.080 13.075 -2.172 1.00 92.25 153 ASP A O 1
ATOM 1100 N N . GLY A 1 154 ? -20.025 13.277 -1.289 1.00 92.44 154 GLY A N 1
ATOM 1101 C CA . GLY A 1 154 ? -19.780 14.635 -1.771 1.00 92.44 154 GLY A CA 1
ATOM 1102 C C . GLY A 1 154 ? -18.317 15.067 -1.654 1.00 92.44 154 GLY A C 1
ATOM 1103 O O . GLY A 1 154 ? -17.589 14.614 -0.771 1.00 92.44 154 GLY A O 1
ATOM 1104 N N . LEU A 1 155 ? -17.884 15.955 -2.551 1.00 92.50 155 LEU A N 1
ATOM 1105 C CA . LEU A 1 155 ? -16.582 16.621 -2.502 1.00 92.50 155 LEU A CA 1
ATOM 1106 C C . LEU A 1 155 ? -16.756 18.090 -2.885 1.00 92.50 155 LEU A C 1
ATOM 1108 O O . LEU A 1 155 ? -17.169 18.391 -4.004 1.00 92.50 155 LEU A O 1
ATOM 1112 N N . THR A 1 156 ? -16.360 18.992 -1.996 1.00 91.88 156 THR A N 1
ATOM 1113 C CA . THR A 1 156 ? -16.424 20.436 -2.219 1.00 91.88 156 THR A CA 1
ATOM 1114 C C . THR A 1 156 ? -15.040 21.042 -1.992 1.00 91.88 156 THR A C 1
ATOM 1116 O O . THR A 1 156 ? -14.408 20.821 -0.961 1.00 91.88 156 THR A O 1
ATOM 1119 N N . VAL A 1 157 ? -14.539 21.828 -2.945 1.00 89.88 157 VAL A N 1
ATOM 1120 C CA . VAL A 1 157 ? -13.237 22.509 -2.860 1.00 89.88 157 VAL A CA 1
ATOM 1121 C C . VAL A 1 157 ? -13.473 24.007 -2.978 1.00 89.88 157 VAL A C 1
ATOM 1123 O O . VAL A 1 157 ? -14.040 24.475 -3.958 1.00 89.88 157 VAL A O 1
ATOM 1126 N N . LYS A 1 158 ? -13.048 24.783 -1.974 1.00 88.69 158 LYS A N 1
ATOM 1127 C CA . LYS A 1 158 ? -13.295 26.238 -1.888 1.00 88.69 158 LYS A CA 1
ATOM 1128 C C . LYS A 1 158 ? -14.781 26.616 -2.007 1.00 88.69 158 LYS A C 1
ATOM 1130 O O . LYS A 1 158 ? -15.108 27.686 -2.513 1.00 88.69 158 LYS A O 1
ATOM 1135 N N . GLY A 1 159 ? -15.670 25.747 -1.526 1.00 84.12 159 GLY A N 1
ATOM 1136 C CA . GLY A 1 159 ? -17.121 25.935 -1.613 1.00 84.12 159 GLY A CA 1
ATOM 1137 C C . GLY A 1 159 ? -17.742 25.569 -2.967 1.00 84.12 159 GLY A C 1
ATOM 1138 O O . GLY A 1 159 ? -18.944 25.759 -3.129 1.00 84.12 159 GLY A O 1
ATOM 1139 N N . GLU A 1 160 ? -16.963 25.053 -3.922 1.00 88.88 160 GLU A N 1
ATOM 1140 C CA . GLU A 1 160 ? -17.459 24.565 -5.213 1.00 88.88 160 GLU A CA 1
ATOM 1141 C C . GLU A 1 160 ? -17.512 23.035 -5.239 1.00 88.88 160 GLU A C 1
ATOM 1143 O O . GLU A 1 160 ? -16.526 22.366 -4.918 1.00 88.88 160 GLU A O 1
ATOM 1148 N N . ASP A 1 161 ? -18.659 22.480 -5.633 1.00 89.69 161 ASP A N 1
ATOM 1149 C CA . ASP A 1 161 ? -18.845 21.034 -5.744 1.00 89.69 161 ASP A CA 1
ATOM 1150 C C . ASP A 1 161 ? -18.057 20.467 -6.925 1.00 89.69 161 ASP A C 1
ATOM 1152 O O . ASP A 1 161 ? -18.170 20.922 -8.068 1.00 89.69 161 ASP A O 1
ATOM 1156 N N . ILE A 1 162 ? -17.282 19.425 -6.644 1.00 89.06 162 ILE A N 1
ATOM 1157 C CA . ILE A 1 162 ? -16.504 18.692 -7.632 1.00 89.06 162 ILE A CA 1
ATOM 1158 C C . ILE A 1 162 ? -17.291 17.430 -8.000 1.00 89.06 162 ILE A C 1
ATOM 1160 O O . ILE A 1 162 ? -17.454 16.553 -7.151 1.00 89.06 162 ILE A O 1
ATOM 1164 N N . PRO A 1 163 ? -17.781 17.292 -9.248 1.00 89.12 163 PRO A N 1
ATOM 1165 C CA . PRO A 1 163 ? -18.613 16.164 -9.647 1.00 89.12 163 PRO A CA 1
ATOM 1166 C C . PRO A 1 163 ? -17.743 14.937 -9.926 1.00 89.12 163 PRO A C 1
ATOM 1168 O O . PRO A 1 163 ? -17.429 14.593 -11.073 1.00 89.12 163 PRO A O 1
ATOM 1171 N N . VAL A 1 164 ? -17.343 14.291 -8.839 1.00 90.88 164 VAL A N 1
ATOM 1172 C CA . VAL A 1 164 ? -16.646 13.016 -8.807 1.00 90.88 164 VAL A CA 1
ATOM 1173 C C . VAL A 1 164 ? -17.418 12.073 -7.896 1.00 90.88 164 VAL A C 1
ATOM 1175 O O . VAL A 1 164 ? -17.819 12.438 -6.799 1.00 90.88 164 VAL A O 1
ATOM 1178 N N . ASP A 1 165 ? -17.606 10.852 -8.366 1.00 92.50 165 ASP A N 1
ATOM 1179 C CA . ASP A 1 165 ? -18.176 9.757 -7.603 1.00 92.50 165 ASP A CA 1
ATOM 1180 C C . ASP A 1 165 ? -17.102 8.680 -7.467 1.00 92.50 165 ASP A C 1
ATOM 1182 O O . ASP A 1 165 ? -16.391 8.357 -8.423 1.00 92.50 165 ASP A O 1
ATOM 1186 N N . GLY A 1 166 ? -17.003 8.094 -6.284 1.00 94.62 166 GLY A N 1
ATOM 1187 C CA . GLY A 1 166 ? -16.092 6.999 -5.990 1.00 94.62 166 GLY A CA 1
ATOM 1188 C C . GLY A 1 166 ? -16.801 5.965 -5.138 1.00 94.62 166 GLY A C 1
ATOM 1189 O O . GLY A 1 166 ? -17.603 6.318 -4.282 1.00 94.62 166 GLY A O 1
ATOM 1190 N N . THR A 1 167 ? -16.550 4.684 -5.354 1.00 95.56 167 THR A N 1
ATOM 1191 C CA . THR A 1 167 ? -17.045 3.613 -4.492 1.00 95.56 167 THR A CA 1
ATOM 1192 C C . THR A 1 167 ? -16.026 2.493 -4.434 1.00 95.56 167 THR A C 1
ATOM 1194 O O . THR A 1 167 ? -15.479 2.085 -5.457 1.00 95.56 167 THR A O 1
ATOM 1197 N N . VAL A 1 168 ? -15.785 1.989 -3.230 1.00 95.69 168 VAL A N 1
ATOM 1198 C CA . VAL A 1 168 ? -15.026 0.767 -2.980 1.00 95.69 168 VAL A CA 1
ATOM 1199 C C . VAL A 1 168 ? -15.945 -0.202 -2.255 1.00 95.69 168 VAL A C 1
ATOM 1201 O O . VAL A 1 168 ? -16.442 0.127 -1.183 1.00 95.69 168 VAL A O 1
ATOM 1204 N N . THR A 1 169 ? -16.160 -1.383 -2.825 1.00 94.94 169 THR A N 1
ATOM 1205 C CA . THR A 1 169 ? -17.026 -2.432 -2.276 1.00 94.94 169 THR A CA 1
ATOM 1206 C C . THR A 1 169 ? -16.206 -3.680 -1.996 1.00 94.94 169 THR A C 1
ATOM 1208 O O . THR A 1 169 ? -15.503 -4.172 -2.873 1.00 94.94 169 THR A O 1
ATOM 1211 N N . LEU A 1 170 ? -16.300 -4.202 -0.780 1.00 94.44 170 LEU A N 1
ATOM 1212 C CA . LEU A 1 170 ? -15.746 -5.478 -0.349 1.00 94.44 170 LEU A CA 1
ATOM 1213 C C . LEU A 1 170 ? -16.910 -6.451 -0.175 1.00 94.44 170 LEU A C 1
ATOM 1215 O O . LEU A 1 170 ? -17.876 -6.119 0.507 1.00 94.44 170 LEU A O 1
ATOM 1219 N N . SER A 1 171 ? -16.806 -7.653 -0.730 1.00 95.44 171 SER A N 1
ATOM 1220 C CA . SER A 1 171 ? -17.816 -8.709 -0.596 1.00 95.44 171 SER A CA 1
ATOM 1221 C C . SER A 1 171 ? -17.209 -9.949 0.055 1.00 95.44 171 SER A C 1
ATOM 1223 O O . SER A 1 171 ? -16.078 -10.320 -0.261 1.00 95.44 171 SER A O 1
ATOM 1225 N N . GLY A 1 172 ? -17.952 -10.595 0.954 1.00 92.62 172 GLY A N 1
ATOM 1226 C CA . GLY A 1 172 ? -17.538 -11.831 1.624 1.00 92.62 172 GLY A CA 1
ATOM 1227 C C . GLY A 1 172 ? -16.345 -11.652 2.567 1.00 92.62 172 GLY A C 1
ATOM 1228 O O . GLY A 1 172 ? -15.416 -12.460 2.556 1.00 92.62 172 GLY A O 1
ATOM 1229 N N . LEU A 1 173 ? -16.338 -10.579 3.364 1.00 90.56 173 LEU A N 1
ATOM 1230 C CA . LEU A 1 173 ? -15.281 -10.321 4.339 1.00 90.56 173 LEU A CA 1
ATOM 1231 C C . LEU A 1 173 ? -15.352 -11.346 5.471 1.00 90.56 173 LEU A C 1
ATOM 1233 O O . LEU A 1 173 ? -16.377 -11.470 6.138 1.00 90.56 173 LEU A O 1
ATOM 1237 N N . ASN A 1 174 ? -14.232 -12.010 5.733 1.00 91.75 174 ASN A N 1
ATOM 1238 C CA . ASN A 1 174 ? -14.006 -12.831 6.914 1.00 91.75 174 ASN A CA 1
ATOM 1239 C C . ASN A 1 174 ? -12.601 -12.544 7.433 1.00 91.75 174 ASN A C 1
ATOM 1241 O O . ASN A 1 174 ? -11.638 -12.610 6.677 1.00 91.75 174 ASN A O 1
ATOM 1245 N N . ALA A 1 175 ? -12.465 -12.226 8.711 1.00 87.75 175 ALA A N 1
ATOM 1246 C CA . ALA A 1 175 ? -11.190 -11.866 9.306 1.00 87.75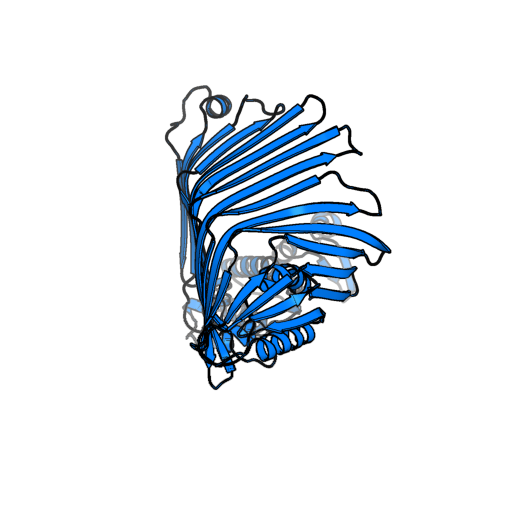 175 ALA A CA 1
ATOM 1247 C C . ALA A 1 175 ? -11.081 -12.392 10.731 1.00 87.75 175 ALA A C 1
ATOM 1249 O O . ALA A 1 175 ? -12.064 -12.453 11.472 1.00 87.75 175 ALA A O 1
ATOM 1250 N N . LYS A 1 176 ? -9.858 -12.725 11.122 1.00 87.75 176 LYS A N 1
ATOM 1251 C CA . LYS A 1 176 ? -9.481 -13.080 12.479 1.00 87.75 176 LYS A CA 1
ATOM 1252 C C . LYS A 1 176 ? -8.225 -12.310 12.861 1.00 87.75 176 LYS A C 1
ATOM 1254 O O . LYS A 1 176 ? -7.266 -12.248 12.098 1.00 87.75 176 LYS A O 1
ATOM 1259 N N . GLN A 1 177 ? -8.228 -11.737 14.054 1.00 85.12 177 GLN A N 1
ATOM 1260 C CA . GLN A 1 177 ? -7.098 -11.011 14.609 1.00 85.12 177 GLN A CA 1
ATOM 1261 C C . GLN A 1 177 ? -6.898 -11.432 16.057 1.00 85.12 177 GLN A C 1
ATOM 1263 O O . GLN A 1 177 ? -7.836 -11.388 16.847 1.00 85.12 177 GLN A O 1
ATOM 1268 N N . GLU A 1 178 ? -5.682 -11.821 16.412 1.00 83.44 178 GLU A N 1
ATOM 1269 C CA . GLU A 1 178 ? -5.294 -12.123 17.785 1.00 83.44 178 GLU A CA 1
ATOM 1270 C C . GLU A 1 178 ? -4.267 -11.096 18.258 1.00 83.44 178 GLU A C 1
ATOM 1272 O O . GLU A 1 178 ? -3.316 -10.777 17.542 1.00 83.44 178 GLU A O 1
ATOM 1277 N N . MET A 1 179 ? -4.444 -10.592 19.473 1.00 79.38 179 MET A N 1
ATOM 1278 C CA . MET A 1 179 ? -3.536 -9.661 20.130 1.00 79.38 179 MET A CA 1
ATOM 1279 C C . MET A 1 179 ? -3.148 -10.218 21.491 1.00 79.38 179 MET A C 1
ATOM 1281 O O . MET A 1 179 ? -4.016 -10.512 22.307 1.00 79.38 179 MET A O 1
ATOM 1285 N N . LYS A 1 180 ? -1.847 -10.321 21.743 1.00 82.88 180 LYS A N 1
ATOM 1286 C CA . LYS A 1 180 ? -1.285 -10.828 22.991 1.00 82.88 180 LYS A CA 1
ATOM 1287 C C . LYS A 1 180 ? -0.397 -9.782 23.629 1.00 82.88 180 LYS A C 1
ATOM 1289 O O . LYS A 1 180 ? 0.581 -9.365 23.013 1.00 82.88 180 LYS A O 1
ATOM 1294 N N . THR A 1 181 ? -0.711 -9.397 24.854 1.00 80.50 181 THR A N 1
ATOM 1295 C CA . THR A 1 181 ? 0.083 -8.467 25.655 1.00 80.50 181 THR A CA 1
ATOM 1296 C C . THR A 1 181 ? 0.963 -9.273 26.600 1.00 80.50 181 THR A C 1
ATOM 1298 O O . THR A 1 181 ? 0.484 -10.077 27.394 1.00 80.50 181 THR A O 1
ATOM 1301 N N . ALA A 1 182 ? 2.275 -9.103 26.508 1.00 83.69 182 ALA A N 1
ATOM 1302 C CA . ALA A 1 182 ? 3.210 -9.745 27.417 1.00 83.69 182 ALA A CA 1
ATOM 1303 C C . ALA A 1 182 ? 3.318 -8.972 28.744 1.00 83.69 182 ALA A C 1
ATOM 1305 O O . ALA A 1 182 ? 2.904 -7.820 28.863 1.00 83.69 182 ALA A O 1
ATOM 1306 N N . ALA A 1 183 ? 3.935 -9.589 29.756 1.00 83.25 183 ALA A N 1
ATOM 1307 C CA . ALA A 1 183 ? 4.122 -8.971 31.073 1.00 83.25 183 ALA A CA 1
ATOM 1308 C C . ALA A 1 183 ? 4.974 -7.684 31.034 1.00 83.25 183 ALA A C 1
ATOM 1310 O O . ALA A 1 183 ? 4.818 -6.811 31.887 1.00 83.25 183 ALA A O 1
ATOM 1311 N N . ASP A 1 184 ? 5.858 -7.556 30.041 1.00 81.12 184 ASP A N 1
ATOM 1312 C CA . ASP A 1 184 ? 6.639 -6.344 29.763 1.00 81.12 184 ASP A CA 1
ATOM 1313 C C . ASP A 1 184 ? 5.861 -5.297 28.944 1.00 81.12 184 ASP A C 1
ATOM 1315 O O . ASP A 1 184 ? 6.441 -4.303 28.508 1.00 81.12 184 ASP A O 1
ATOM 1319 N N . GLN A 1 185 ? 4.552 -5.520 28.770 1.00 78.31 185 GLN A N 1
ATOM 1320 C CA . GLN A 1 185 ? 3.598 -4.710 28.017 1.00 78.31 185 GLN A CA 1
ATOM 1321 C C . GLN A 1 185 ? 3.812 -4.725 26.492 1.00 78.31 185 GLN A C 1
ATOM 1323 O O . GLN A 1 185 ? 3.115 -4.006 25.776 1.00 78.31 185 GLN A O 1
ATOM 1328 N N . SER A 1 186 ? 4.744 -5.531 25.964 1.00 78.62 186 SER A N 1
ATOM 1329 C CA . SER A 1 186 ? 4.887 -5.694 24.512 1.00 78.62 186 SER A CA 1
ATOM 1330 C C . SER A 1 186 ? 3.654 -6.378 23.919 1.00 78.62 186 SER A C 1
ATOM 1332 O O . SER A 1 186 ? 3.061 -7.259 24.540 1.00 78.62 186 SER A O 1
ATOM 1334 N N . VAL A 1 187 ? 3.257 -5.976 22.712 1.00 80.12 187 VAL A N 1
ATOM 1335 C CA . VAL A 1 187 ? 2.056 -6.500 22.048 1.00 80.12 187 VAL A CA 1
ATOM 1336 C C . VAL A 1 187 ? 2.463 -7.315 20.834 1.00 80.12 187 VAL A C 1
ATOM 1338 O O . VAL A 1 187 ? 3.082 -6.797 19.909 1.00 80.12 187 VAL A O 1
ATOM 1341 N N . THR A 1 188 ? 2.096 -8.591 20.813 1.00 84.19 188 THR A N 1
ATOM 1342 C CA . THR A 1 188 ? 2.194 -9.445 19.629 1.00 84.19 188 THR A CA 1
ATOM 1343 C C . THR A 1 188 ? 0.836 -9.534 18.960 1.00 84.19 188 THR A C 1
ATOM 1345 O O . THR A 1 188 ? -0.159 -9.840 19.605 1.00 84.19 188 THR A O 1
ATOM 1348 N N . MET A 1 189 ? 0.792 -9.285 17.659 1.00 83.12 189 MET A N 1
ATOM 1349 C CA . MET A 1 189 ? -0.422 -9.326 16.860 1.00 83.12 189 MET A CA 1
ATOM 1350 C C . MET A 1 189 ? -0.280 -10.388 15.780 1.00 83.12 189 MET A C 1
ATOM 1352 O O . MET A 1 189 ? 0.747 -10.443 15.107 1.00 83.12 189 MET A O 1
ATOM 1356 N N . THR A 1 190 ? -1.311 -11.201 15.589 1.00 88.00 190 THR A N 1
ATOM 1357 C CA . THR A 1 190 ? -1.471 -12.050 14.406 1.00 88.00 190 THR A CA 1
ATOM 1358 C C . THR A 1 190 ? -2.802 -11.729 13.751 1.00 88.00 190 THR A C 1
ATOM 1360 O O . THR A 1 190 ? -3.767 -11.381 14.425 1.00 88.00 190 THR A O 1
ATOM 1363 N N . GLN A 1 191 ? -2.849 -11.768 12.429 1.00 86.69 191 GLN A N 1
ATOM 1364 C CA . GLN A 1 191 ? -4.053 -11.461 11.675 1.00 86.69 191 GLN A CA 1
ATOM 1365 C C . GLN A 1 191 ? -4.116 -12.319 10.424 1.00 86.69 191 GLN A C 1
ATOM 1367 O O . GLN A 1 191 ? -3.100 -12.558 9.775 1.00 86.69 191 GLN A O 1
ATOM 1372 N N . GLU A 1 192 ? -5.313 -12.742 10.065 1.00 91.88 192 GLU A N 1
ATOM 1373 C CA . GLU A 1 192 ? -5.607 -13.420 8.813 1.00 91.88 192 GLU A CA 1
ATOM 1374 C C . GLU A 1 192 ? -7.009 -13.044 8.349 1.00 91.88 192 GLU A C 1
ATOM 1376 O O . GLU A 1 192 ? -7.882 -12.716 9.153 1.00 91.88 192 GLU A O 1
ATOM 1381 N N . GLY A 1 193 ? -7.240 -13.073 7.047 1.00 91.06 193 GLY A N 1
ATOM 1382 C CA . GLY A 1 193 ? -8.567 -12.818 6.524 1.00 91.06 193 GLY A CA 1
ATOM 1383 C C . GLY A 1 193 ? -8.669 -13.016 5.029 1.00 91.06 193 GLY A C 1
ATOM 1384 O O . GLY A 1 193 ? -7.671 -13.087 4.310 1.00 91.06 193 GLY A O 1
ATOM 1385 N N . THR A 1 194 ? -9.908 -13.107 4.573 1.00 95.75 194 THR A N 1
ATOM 1386 C CA . THR A 1 194 ? -10.292 -13.281 3.182 1.00 95.75 194 THR A CA 1
ATOM 1387 C C . THR A 1 194 ? -11.402 -12.307 2.816 1.00 95.75 194 THR A C 1
ATOM 1389 O O . THR A 1 194 ? -12.265 -11.985 3.632 1.00 95.75 194 THR A O 1
ATOM 1392 N N . VAL A 1 195 ? -11.397 -11.875 1.564 1.00 95.31 195 VAL A N 1
ATOM 1393 C CA . VAL A 1 195 ? -12.467 -11.122 0.917 1.00 95.31 195 VAL A CA 1
ATOM 1394 C C . VAL A 1 195 ? -12.707 -11.785 -0.436 1.00 95.31 195 VAL A C 1
ATOM 1396 O O . VAL A 1 195 ? -11.774 -11.939 -1.229 1.00 95.31 195 VAL A O 1
ATOM 1399 N N . ASP A 1 196 ? -13.943 -12.194 -0.708 1.00 97.50 196 ASP A N 1
ATOM 1400 C CA . ASP A 1 196 ? -14.293 -12.879 -1.957 1.00 97.50 196 ASP A CA 1
ATOM 1401 C C . ASP A 1 196 ? -14.045 -11.983 -3.171 1.00 97.50 196 ASP A C 1
ATOM 1403 O O . ASP A 1 196 ? -13.496 -12.438 -4.181 1.00 97.50 196 ASP A O 1
ATOM 1407 N N . SER A 1 197 ? -14.393 -10.699 -3.058 1.00 97.00 197 SER A N 1
ATOM 1408 C CA . SER A 1 197 ? -14.061 -9.706 -4.074 1.00 97.00 197 SER A CA 1
ATOM 1409 C C . SER A 1 197 ? -13.960 -8.285 -3.536 1.00 97.00 197 SER A C 1
ATOM 1411 O O . SER A 1 197 ? -14.718 -7.889 -2.655 1.00 97.00 197 SER A O 1
ATOM 1413 N N . ILE A 1 198 ? -13.074 -7.496 -4.137 1.00 97.12 198 ILE A N 1
ATOM 1414 C CA . ILE A 1 198 ? -13.023 -6.040 -3.998 1.00 97.12 198 ILE A CA 1
ATOM 1415 C C . ILE A 1 198 ? -13.381 -5.435 -5.351 1.00 97.12 198 ILE A C 1
ATOM 1417 O O . ILE A 1 198 ? -12.773 -5.798 -6.355 1.00 97.12 198 ILE A O 1
ATOM 1421 N N . ALA A 1 199 ? -14.328 -4.507 -5.381 1.00 97.25 199 ALA A N 1
ATOM 1422 C CA . ALA A 1 199 ? -14.675 -3.711 -6.548 1.00 97.25 199 ALA A CA 1
ATOM 1423 C C . ALA A 1 199 ? -14.389 -2.234 -6.269 1.00 97.25 199 ALA A C 1
ATOM 1425 O O . ALA A 1 199 ? -14.679 -1.730 -5.188 1.00 97.25 199 ALA A O 1
ATOM 1426 N N . LEU A 1 200 ? -13.824 -1.536 -7.247 1.00 96.62 200 LEU A N 1
ATOM 1427 C CA . LEU A 1 200 ? -13.584 -0.100 -7.204 1.00 96.62 200 LEU A CA 1
ATOM 1428 C C . LEU A 1 200 ? -14.261 0.537 -8.407 1.00 96.62 200 LEU A C 1
ATOM 1430 O O . LEU A 1 200 ? -14.154 0.023 -9.518 1.00 96.62 200 LEU A O 1
ATOM 1434 N N . VAL A 1 201 ? -14.915 1.667 -8.199 1.00 96.38 201 VAL A N 1
ATOM 1435 C CA . VAL A 1 201 ? -15.484 2.503 -9.255 1.00 96.38 201 VAL A CA 1
ATOM 1436 C C . VAL A 1 201 ? -15.136 3.942 -8.923 1.00 96.38 201 VAL A C 1
ATOM 1438 O O . VAL A 1 201 ? -15.370 4.388 -7.809 1.00 96.38 201 VAL A O 1
ATOM 1441 N N . ALA A 1 202 ? -14.580 4.679 -9.871 1.00 95.31 202 ALA A N 1
ATOM 1442 C CA . ALA A 1 202 ? -14.341 6.106 -9.747 1.00 95.31 202 ALA A CA 1
ATOM 1443 C C . ALA A 1 202 ? -14.694 6.772 -11.070 1.00 95.31 202 ALA A C 1
ATOM 1445 O O . ALA A 1 202 ? -14.208 6.364 -12.118 1.00 95.31 202 ALA A O 1
ATOM 1446 N N . LYS A 1 203 ? -15.536 7.794 -11.050 1.00 94.75 203 LYS A N 1
ATOM 1447 C CA . LYS A 1 203 ? -15.942 8.526 -12.250 1.00 94.75 203 LYS A CA 1
ATOM 1448 C C . LYS A 1 203 ? -16.004 10.005 -11.932 1.00 94.75 203 LYS A C 1
ATOM 1450 O O . LYS A 1 203 ? -16.404 10.383 -10.840 1.00 94.75 203 LYS A O 1
ATOM 1455 N N . GLY A 1 204 ? -15.639 10.852 -12.877 1.00 91.94 204 GLY A N 1
ATOM 1456 C CA . GLY A 1 204 ? -15.702 12.288 -12.657 1.00 91.94 204 GLY A CA 1
ATOM 1457 C C . GLY A 1 204 ? -15.738 13.079 -13.945 1.00 91.94 204 GLY A C 1
ATOM 1458 O O . GLY A 1 204 ? -15.431 12.567 -15.027 1.00 91.94 204 GLY A O 1
ATOM 1459 N N . LYS A 1 205 ? -16.150 14.338 -13.823 1.00 86.31 205 LYS A N 1
ATOM 1460 C CA . LYS A 1 205 ? -16.196 15.297 -14.927 1.00 86.31 205 LYS A CA 1
ATOM 1461 C C . LYS A 1 205 ? -15.518 16.596 -14.515 1.00 86.31 205 LYS A C 1
ATOM 1463 O O . LYS A 1 205 ? -15.761 17.107 -13.431 1.00 86.31 205 LYS A O 1
ATOM 1468 N N . ASP A 1 206 ? -14.696 17.146 -15.395 1.00 76.44 206 ASP A N 1
ATOM 1469 C CA . ASP A 1 206 ? -14.143 18.484 -15.232 1.00 76.44 206 ASP A CA 1
ATOM 1470 C C . ASP A 1 206 ? -15.141 19.505 -15.797 1.00 76.44 206 ASP A C 1
ATOM 1472 O O . ASP A 1 206 ? -15.422 19.540 -17.001 1.00 76.44 206 ASP A O 1
ATOM 1476 N N . THR A 1 207 ? -15.704 20.325 -14.912 1.00 63.97 207 THR A N 1
ATOM 1477 C CA . THR A 1 207 ? -16.655 21.393 -15.249 1.00 63.97 207 THR A CA 1
ATOM 1478 C C . THR A 1 207 ? -15.968 22.683 -15.706 1.00 63.97 207 THR A C 1
ATOM 1480 O O . THR A 1 207 ? -16.622 23.516 -16.334 1.00 63.97 207 THR A O 1
ATOM 1483 N N . GLY A 1 208 ? -14.665 22.848 -15.453 1.00 62.53 208 GLY A N 1
ATOM 1484 C CA . GLY A 1 208 ? -13.880 24.030 -15.816 1.00 62.53 208 GLY A CA 1
ATOM 1485 C C . GLY A 1 208 ? -13.116 23.897 -17.138 1.00 62.53 208 GLY A C 1
ATOM 1486 O O . GLY A 1 208 ? -12.897 24.898 -17.821 1.00 62.53 208 GLY A O 1
ATOM 1487 N N . ASN A 1 209 ? -12.738 22.678 -17.542 1.00 52.81 209 ASN A N 1
ATOM 1488 C CA . ASN A 1 209 ? -11.873 22.439 -18.703 1.00 52.81 209 ASN A CA 1
ATOM 1489 C C . ASN A 1 209 ? -12.547 21.578 -19.791 1.00 52.81 209 ASN A C 1
ATOM 1491 O O . ASN A 1 209 ? -12.264 20.391 -19.958 1.00 52.81 209 ASN A O 1
ATOM 1495 N N . LYS A 1 210 ? -13.436 22.205 -20.575 1.00 61.75 210 LYS A N 1
ATOM 1496 C CA . LYS A 1 210 ? -14.002 21.658 -21.829 1.00 61.75 210 LYS A CA 1
ATOM 1497 C C . LYS A 1 210 ? -14.709 20.291 -21.720 1.00 61.75 210 LYS A C 1
ATOM 1499 O O . LYS A 1 210 ? -14.794 19.561 -22.700 1.00 61.75 210 LYS A O 1
ATOM 1504 N N . GLY A 1 211 ? -15.253 19.939 -20.554 1.00 72.50 211 GLY A N 1
ATOM 1505 C CA . GLY A 1 211 ? -16.058 18.722 -20.402 1.00 72.50 211 GLY A CA 1
ATOM 1506 C C . GLY A 1 211 ? -15.252 17.422 -20.440 1.00 72.50 211 GLY A C 1
ATOM 1507 O O . GLY A 1 211 ? -15.788 16.390 -20.848 1.00 72.50 211 GLY A O 1
ATOM 1508 N N . ALA A 1 212 ? -13.981 17.456 -20.021 1.00 85.44 212 ALA A N 1
ATOM 1509 C CA . ALA A 1 212 ? -13.208 16.237 -19.824 1.00 85.44 212 ALA A CA 1
ATOM 1510 C C . ALA A 1 212 ? -13.902 15.314 -18.806 1.00 85.44 212 ALA A C 1
ATOM 1512 O O . ALA A 1 212 ? -14.519 15.772 -17.844 1.00 85.44 212 ALA A O 1
ATOM 1513 N N . SER A 1 213 ? -13.816 14.004 -19.009 1.00 90.81 213 SER A N 1
ATOM 1514 C CA . SER A 1 213 ? -14.390 13.015 -18.099 1.00 90.81 213 SER A CA 1
ATOM 1515 C C . SER A 1 213 ? -13.476 11.815 -17.956 1.00 90.81 213 SER A C 1
ATOM 1517 O O . SER A 1 213 ? -12.743 11.472 -18.886 1.00 90.81 213 SER A O 1
ATOM 1519 N N . PHE A 1 214 ? -13.540 11.174 -16.797 1.00 93.12 214 PHE A N 1
ATOM 1520 C CA . PHE A 1 214 ? -12.857 9.916 -16.556 1.00 93.12 214 PHE A CA 1
ATOM 1521 C C . PHE A 1 214 ? -13.799 8.907 -15.909 1.00 93.12 214 PHE A C 1
ATOM 1523 O O . PHE A 1 214 ? -14.729 9.273 -15.188 1.00 93.12 214 PHE A O 1
ATOM 1530 N N . GLU A 1 215 ? -13.534 7.635 -16.162 1.00 95.50 215 GLU A N 1
ATOM 1531 C CA . GLU A 1 215 ? -14.169 6.503 -15.502 1.00 95.50 215 GLU A CA 1
ATOM 1532 C C . GLU A 1 215 ? -13.120 5.413 -15.312 1.00 95.50 215 GLU A C 1
ATOM 1534 O O . GLU A 1 215 ? -12.497 4.972 -16.274 1.00 95.50 215 GLU A O 1
ATOM 1539 N N . ALA A 1 216 ? -12.920 4.984 -14.077 1.00 97.06 216 ALA A N 1
ATOM 1540 C CA . ALA A 1 216 ? -12.024 3.914 -13.705 1.00 97.06 216 ALA A CA 1
ATOM 1541 C C . ALA A 1 216 ? -12.782 2.860 -12.898 1.00 97.06 216 ALA A C 1
ATOM 1543 O O . ALA A 1 216 ? -13.528 3.184 -11.977 1.00 97.06 216 ALA A O 1
ATOM 1544 N N . THR A 1 217 ? -12.572 1.594 -13.229 1.00 98.12 217 THR A N 1
ATOM 1545 C CA . THR A 1 217 ? -13.137 0.454 -12.511 1.00 98.12 217 THR A CA 1
ATOM 1546 C C . THR A 1 217 ? -12.040 -0.548 -12.199 1.00 98.12 217 THR A C 1
ATOM 1548 O O . THR A 1 217 ? -11.234 -0.865 -13.071 1.00 98.12 217 THR A O 1
ATOM 1551 N N . GLY A 1 218 ? -12.023 -1.079 -10.984 1.00 97.69 218 GLY A N 1
ATOM 1552 C CA . GLY A 1 218 ? -11.111 -2.129 -10.546 1.00 97.69 218 GLY A CA 1
ATOM 1553 C C . GLY A 1 218 ? -11.880 -3.312 -9.976 1.00 97.69 218 GLY A C 1
ATOM 1554 O O . GLY A 1 218 ? -12.931 -3.128 -9.370 1.00 97.69 218 GLY A O 1
ATOM 1555 N N . SER A 1 219 ? -11.363 -4.522 -10.147 1.00 97.81 219 SER A N 1
ATOM 1556 C CA . SER A 1 219 ? -11.847 -5.707 -9.451 1.00 97.81 219 SER A CA 1
ATOM 1557 C C . SER A 1 219 ? -10.682 -6.594 -9.026 1.00 97.81 219 SER A C 1
ATOM 1559 O O . SER A 1 219 ? -9.702 -6.730 -9.758 1.00 97.81 219 SER A O 1
ATOM 1561 N N . PHE A 1 220 ? -10.791 -7.185 -7.843 1.00 97.50 220 PHE A N 1
ATOM 1562 C CA . PHE A 1 220 ? -9.854 -8.164 -7.304 1.00 97.50 220 PHE A CA 1
ATOM 1563 C C . PHE A 1 220 ? -10.666 -9.312 -6.729 1.00 97.50 220 PHE A C 1
ATOM 1565 O O . PHE A 1 220 ? -11.497 -9.084 -5.855 1.00 97.50 220 PHE A O 1
ATOM 1572 N N . ALA A 1 221 ? -10.448 -10.534 -7.199 1.00 98.31 221 ALA A N 1
ATOM 1573 C CA . ALA A 1 221 ? -11.108 -11.718 -6.663 1.00 98.31 221 ALA A CA 1
ATOM 1574 C C . ALA A 1 221 ? -10.217 -12.430 -5.639 1.00 98.31 221 ALA A C 1
ATOM 1576 O O . ALA A 1 221 ? -8.992 -12.395 -5.749 1.00 98.31 221 ALA A O 1
ATOM 1577 N N . LYS A 1 222 ? -10.833 -13.151 -4.695 1.00 97.75 222 LYS A N 1
ATOM 1578 C CA . LYS A 1 222 ? -10.159 -14.044 -3.735 1.00 97.75 222 LYS A CA 1
ATOM 1579 C C . LYS A 1 222 ? -8.972 -13.368 -3.050 1.00 97.75 222 LYS A C 1
ATOM 1581 O O . LYS A 1 222 ? -7.844 -13.859 -3.107 1.00 97.75 222 LYS A O 1
ATOM 1586 N N . VAL A 1 223 ? -9.219 -12.207 -2.458 1.00 97.12 223 VAL A N 1
ATOM 1587 C CA . VAL A 1 223 ? -8.194 -11.484 -1.714 1.00 97.12 223 VAL A CA 1
ATOM 1588 C C . VAL A 1 223 ? -8.004 -12.189 -0.381 1.00 97.12 223 VAL A C 1
ATOM 1590 O O . VAL A 1 223 ? -8.971 -12.426 0.334 1.00 97.12 223 VAL A O 1
ATOM 1593 N N . ALA A 1 224 ? -6.772 -12.531 -0.034 1.00 95.38 224 ALA A N 1
ATOM 1594 C CA . ALA A 1 224 ? -6.450 -13.097 1.267 1.00 95.38 224 ALA A CA 1
ATOM 1595 C C . ALA A 1 224 ? -5.209 -12.422 1.833 1.00 95.38 224 ALA A C 1
ATOM 1597 O O . ALA A 1 224 ? -4.247 -12.173 1.106 1.00 95.38 224 ALA A O 1
ATOM 1598 N N . TYR A 1 225 ? -5.221 -12.140 3.128 1.00 93.25 225 TYR A N 1
ATOM 1599 C CA . TYR A 1 225 ? -4.091 -11.558 3.830 1.00 93.25 225 TYR A CA 1
ATOM 1600 C C . TYR A 1 225 ? -3.768 -12.359 5.084 1.00 93.25 225 TYR A C 1
ATOM 1602 O O . TYR A 1 225 ? -4.637 -12.966 5.705 1.00 93.25 225 TYR A O 1
ATOM 1610 N N . SER A 1 226 ? -2.501 -12.330 5.469 1.00 91.56 226 SER A N 1
ATOM 1611 C CA . SER A 1 226 ? -2.021 -12.866 6.735 1.00 91.56 226 SER A CA 1
ATOM 1612 C C . SER A 1 226 ? -0.857 -12.024 7.226 1.00 91.56 226 SER A C 1
ATOM 1614 O O . SER A 1 226 ? -0.057 -11.551 6.419 1.00 91.56 226 SER A O 1
ATOM 1616 N N . GLY A 1 227 ? -0.715 -11.858 8.529 1.00 90.50 227 GLY A N 1
ATOM 1617 C CA . GLY A 1 227 ? 0.424 -11.161 9.089 1.00 90.50 227 GLY A CA 1
ATOM 1618 C C . GLY A 1 227 ? 0.625 -11.446 10.561 1.00 90.50 227 GLY A C 1
ATOM 1619 O O . GLY A 1 227 ? -0.277 -11.890 11.266 1.00 90.50 227 GLY A O 1
ATOM 1620 N N . SER A 1 228 ? 1.835 -11.176 11.019 1.00 90.06 228 SER A N 1
ATOM 1621 C CA . SER A 1 228 ? 2.210 -11.283 12.419 1.00 90.06 228 SER A CA 1
ATOM 1622 C C . SER A 1 228 ? 3.286 -10.264 12.745 1.00 90.06 228 SER A C 1
ATOM 1624 O O . SER A 1 228 ? 4.182 -10.055 11.931 1.00 90.06 228 SER A O 1
ATOM 1626 N N . GLY A 1 229 ? 3.266 -9.689 13.935 1.00 87.88 229 GLY A N 1
ATOM 1627 C CA . GLY A 1 229 ? 4.312 -8.775 14.366 1.00 87.88 229 GLY A CA 1
ATOM 1628 C C . GLY A 1 229 ? 4.311 -8.557 15.865 1.00 87.88 229 GLY A C 1
ATOM 1629 O O . GLY A 1 229 ? 3.344 -8.885 16.550 1.00 87.88 229 GLY A O 1
ATOM 1630 N N . THR A 1 230 ? 5.394 -7.977 16.359 1.00 85.31 230 THR A N 1
ATOM 1631 C CA . THR A 1 230 ? 5.552 -7.600 17.761 1.00 85.31 230 THR A CA 1
ATOM 1632 C C . THR A 1 230 ? 5.886 -6.122 17.837 1.00 85.31 230 THR A C 1
ATOM 1634 O O . THR A 1 230 ? 6.810 -5.650 17.177 1.00 85.31 230 THR A O 1
ATOM 1637 N N . VAL A 1 231 ? 5.146 -5.398 18.668 1.00 84.00 231 VAL A N 1
ATOM 1638 C CA . VAL A 1 231 ? 5.388 -4.000 19.006 1.00 84.00 231 VAL A CA 1
ATOM 1639 C C . VAL A 1 231 ? 5.928 -3.954 20.439 1.00 84.00 231 VAL A C 1
ATOM 1641 O O . VAL A 1 231 ? 5.177 -4.230 21.378 1.00 84.00 231 VAL A O 1
ATOM 1644 N N . PRO A 1 232 ? 7.222 -3.652 20.639 1.00 78.88 232 PRO A N 1
ATOM 1645 C CA . PRO A 1 232 ? 7.798 -3.540 21.971 1.00 78.88 232 PRO A CA 1
ATOM 1646 C C . PRO A 1 232 ? 7.373 -2.234 22.644 1.00 78.88 232 PRO A C 1
ATOM 1648 O O . PRO A 1 232 ? 7.056 -1.246 21.978 1.00 78.88 232 PRO A O 1
ATOM 1651 N N . VAL A 1 233 ? 7.439 -2.197 23.974 1.00 73.19 233 VAL A N 1
ATOM 1652 C CA . VAL A 1 233 ? 7.225 -0.957 24.727 1.00 73.19 233 VAL A CA 1
ATOM 1653 C C . VAL A 1 233 ? 8.504 -0.143 24.751 1.00 73.19 233 VAL A C 1
ATOM 1655 O O . VAL A 1 233 ? 9.520 -0.561 25.304 1.00 73.19 233 VAL A O 1
ATOM 1658 N N . THR A 1 234 ? 8.456 1.047 24.159 1.00 63.53 234 THR A N 1
ATOM 1659 C CA . THR A 1 234 ? 9.565 2.003 24.175 1.00 63.53 234 THR A CA 1
ATOM 1660 C C . THR A 1 234 ? 9.057 3.377 24.612 1.00 63.53 234 THR A C 1
ATOM 1662 O O . THR A 1 234 ? 7.915 3.748 24.355 1.00 63.53 234 THR A O 1
ATOM 1665 N N . GLN A 1 235 ? 9.907 4.161 25.284 1.00 53.25 235 GLN A N 1
ATOM 1666 C CA . GLN A 1 235 ? 9.576 5.547 25.661 1.00 53.25 235 GLN A CA 1
ATOM 1667 C C . GLN A 1 235 ? 9.625 6.519 24.467 1.00 53.25 235 GLN A C 1
ATOM 1669 O O . GLN A 1 235 ? 9.263 7.684 24.604 1.00 53.25 235 GLN A O 1
ATOM 1674 N N . ALA A 1 236 ? 10.090 6.048 23.307 1.00 50.03 236 ALA A N 1
ATOM 1675 C CA . ALA A 1 236 ? 10.279 6.823 22.090 1.00 50.03 236 ALA A CA 1
ATOM 1676 C C . ALA A 1 236 ? 9.514 6.154 20.942 1.00 50.03 236 ALA A C 1
ATOM 1678 O O . ALA A 1 236 ? 10.109 5.571 20.039 1.00 50.03 236 ALA A O 1
ATOM 1679 N N . THR A 1 237 ? 8.184 6.257 20.971 1.00 56.03 237 THR A N 1
ATOM 1680 C CA . THR A 1 237 ? 7.291 5.804 19.883 1.00 56.03 237 THR A CA 1
ATOM 1681 C C . THR A 1 237 ? 7.583 6.492 18.547 1.00 56.03 237 THR A C 1
ATOM 1683 O O . THR A 1 237 ? 7.148 6.030 17.497 1.00 56.03 237 THR A O 1
ATOM 1686 N N . ASP A 1 238 ? 8.344 7.585 18.591 1.00 60.75 238 ASP A N 1
ATOM 1687 C CA . ASP A 1 238 ? 8.741 8.382 17.436 1.00 60.75 238 ASP A CA 1
ATOM 1688 C C . ASP A 1 238 ? 10.126 7.972 16.882 1.00 60.75 238 ASP A C 1
ATOM 1690 O O . ASP A 1 238 ? 10.523 8.455 15.820 1.00 60.75 238 ASP A O 1
ATOM 1694 N N . ASP A 1 239 ? 10.864 7.086 17.573 1.00 73.88 239 ASP A N 1
ATOM 1695 C CA . ASP A 1 239 ? 12.164 6.552 17.143 1.00 73.88 239 ASP A CA 1
ATOM 1696 C C . ASP A 1 239 ? 12.026 5.094 16.687 1.00 73.88 239 ASP A C 1
ATOM 1698 O O . ASP A 1 239 ? 12.152 4.130 17.450 1.00 73.88 239 ASP A O 1
ATOM 1702 N N . PHE A 1 240 ? 11.787 4.937 15.389 1.00 77.50 240 PHE A N 1
ATOM 1703 C CA . PHE A 1 240 ? 11.617 3.629 14.773 1.00 77.50 240 PHE A CA 1
ATOM 1704 C C . PHE A 1 240 ? 12.876 2.749 14.857 1.00 77.50 240 PHE A C 1
ATOM 1706 O O . PHE A 1 240 ? 12.774 1.528 14.982 1.00 77.50 240 PHE A O 1
ATOM 1713 N N . ALA A 1 241 ? 14.074 3.344 14.846 1.00 79.38 241 ALA A N 1
ATOM 1714 C CA . ALA A 1 241 ? 15.313 2.582 14.980 1.00 79.38 241 ALA A CA 1
ATOM 1715 C C . ALA A 1 241 ? 15.433 1.981 16.389 1.00 79.38 241 ALA A C 1
ATOM 1717 O O . ALA A 1 241 ? 15.810 0.816 16.537 1.00 79.38 241 ALA A O 1
ATOM 1718 N N . ALA A 1 242 ? 15.045 2.739 17.419 1.00 80.31 242 ALA A N 1
ATOM 1719 C CA . ALA A 1 242 ? 14.965 2.226 18.783 1.00 80.31 242 ALA A CA 1
ATOM 1720 C C . ALA A 1 242 ? 13.931 1.095 18.917 1.00 80.31 242 ALA A C 1
ATOM 1722 O O . ALA A 1 242 ? 14.196 0.122 19.621 1.00 80.31 242 ALA A O 1
ATOM 1723 N N . MET A 1 243 ? 12.794 1.167 18.212 1.00 81.06 243 MET A N 1
ATOM 1724 C CA . MET A 1 243 ? 11.799 0.084 18.192 1.00 81.06 243 MET A CA 1
ATOM 1725 C C . MET A 1 243 ? 12.348 -1.208 17.575 1.00 81.06 243 MET A C 1
ATOM 1727 O O . MET A 1 243 ? 12.157 -2.282 18.142 1.00 81.06 243 MET A O 1
ATOM 1731 N N . LEU A 1 244 ? 13.077 -1.119 16.458 1.00 83.50 244 LEU A N 1
ATOM 1732 C CA . LEU A 1 244 ? 13.738 -2.277 15.843 1.00 83.50 244 LEU A CA 1
ATOM 1733 C C . LEU A 1 244 ? 14.747 -2.930 16.795 1.00 83.50 244 LEU A C 1
ATOM 1735 O O . LEU A 1 244 ? 14.751 -4.150 16.956 1.00 83.50 244 LEU A O 1
ATOM 1739 N N . VAL A 1 245 ? 15.558 -2.125 17.489 1.00 83.31 245 VAL A N 1
ATOM 1740 C CA . VAL A 1 245 ? 16.492 -2.621 18.516 1.00 83.31 245 VAL A CA 1
ATOM 1741 C C . VAL A 1 245 ? 15.747 -3.255 19.694 1.00 83.31 245 VAL A C 1
ATOM 1743 O O . VAL A 1 245 ? 16.192 -4.278 20.214 1.00 83.31 245 VAL A O 1
ATOM 1746 N N . ALA A 1 246 ? 14.605 -2.687 20.084 1.00 84.12 246 ALA A N 1
ATOM 1747 C CA . ALA A 1 246 ? 13.754 -3.190 21.158 1.00 84.12 246 ALA A CA 1
ATOM 1748 C C . ALA A 1 246 ? 12.963 -4.460 20.785 1.00 84.12 246 ALA A C 1
ATOM 1750 O O . ALA A 1 246 ? 12.243 -4.986 21.627 1.00 84.12 246 ALA A O 1
ATOM 1751 N N . GLY A 1 247 ? 13.113 -4.981 19.561 1.00 86.44 247 GLY A N 1
ATOM 1752 C CA . GLY A 1 247 ? 12.504 -6.243 19.140 1.00 86.44 247 GLY A CA 1
ATOM 1753 C C . GLY A 1 247 ? 11.244 -6.094 18.293 1.00 86.44 247 GLY A C 1
ATOM 1754 O O . GLY A 1 247 ? 10.466 -7.042 18.209 1.00 86.44 247 GLY A O 1
ATOM 1755 N N . PHE A 1 248 ? 11.035 -4.938 17.654 1.00 87.81 248 PHE A N 1
ATOM 1756 C CA . PHE A 1 248 ? 9.965 -4.790 16.672 1.00 87.81 248 PHE A CA 1
ATOM 1757 C C . PHE A 1 248 ? 10.117 -5.806 15.538 1.00 87.81 248 PHE A C 1
ATOM 1759 O O . PHE A 1 248 ? 11.195 -5.957 14.955 1.00 87.81 248 PHE A O 1
ATOM 1766 N N . THR A 1 249 ? 9.015 -6.477 15.219 1.00 89.06 249 THR A N 1
ATOM 1767 C CA . THR A 1 249 ? 8.913 -7.369 14.064 1.00 89.06 249 THR A CA 1
ATOM 1768 C C . THR A 1 249 ? 7.599 -7.131 13.339 1.00 89.06 249 THR A C 1
ATOM 1770 O O . THR A 1 249 ? 6.586 -6.799 13.953 1.00 89.06 249 THR A O 1
ATOM 1773 N N . SER A 1 250 ? 7.607 -7.317 12.026 1.00 90.62 250 SER A N 1
ATOM 1774 C CA . SER A 1 250 ? 6.415 -7.270 11.190 1.00 90.62 250 SER A CA 1
ATOM 1775 C C . SER A 1 250 ? 6.583 -8.231 10.027 1.00 90.62 250 SER A C 1
ATOM 1777 O O . SER A 1 250 ? 7.602 -8.218 9.350 1.00 90.62 250 SER A O 1
ATOM 1779 N N . ASN A 1 251 ? 5.588 -9.069 9.792 1.00 90.06 251 ASN A N 1
ATOM 1780 C CA . ASN A 1 251 ? 5.502 -9.976 8.663 1.00 90.06 251 ASN A CA 1
ATOM 1781 C C . ASN A 1 251 ? 4.096 -9.856 8.093 1.00 90.06 251 ASN A C 1
ATOM 1783 O O . ASN A 1 251 ? 3.117 -9.882 8.837 1.00 90.06 251 ASN A O 1
ATOM 1787 N N . GLY A 1 252 ? 3.993 -9.737 6.780 1.00 91.94 252 GLY A N 1
ATOM 1788 C CA . GLY A 1 252 ? 2.742 -9.564 6.071 1.00 91.94 252 GLY A CA 1
ATOM 1789 C C . GLY A 1 252 ? 2.801 -10.250 4.719 1.00 91.94 252 GLY A C 1
ATOM 1790 O O . GLY A 1 252 ? 3.802 -10.188 4.009 1.00 91.94 252 GLY A O 1
ATOM 1791 N N . LYS A 1 253 ? 1.702 -10.897 4.365 1.00 93.88 253 LYS A N 1
ATOM 1792 C CA . LYS A 1 253 ? 1.459 -11.491 3.060 1.00 93.88 253 LYS A CA 1
ATOM 1793 C C . LYS A 1 253 ? 0.059 -11.099 2.615 1.00 93.88 253 LYS A C 1
ATOM 1795 O O . LYS A 1 253 ? -0.890 -11.217 3.385 1.00 93.88 253 LYS A O 1
ATOM 1800 N N . LEU A 1 254 ? -0.056 -10.640 1.380 1.00 95.56 254 LEU A N 1
ATOM 1801 C CA . LEU A 1 254 ? -1.303 -10.335 0.697 1.00 95.56 254 LEU A CA 1
ATOM 1802 C C . LEU A 1 254 ? -1.308 -11.113 -0.614 1.00 95.56 254 LEU A C 1
ATOM 1804 O O . LEU A 1 254 ? -0.329 -11.104 -1.350 1.00 95.56 254 LEU A O 1
ATOM 1808 N N . THR A 1 255 ? -2.408 -11.784 -0.909 1.00 96.69 255 THR A N 1
ATOM 1809 C CA . THR A 1 255 ? -2.614 -12.510 -2.158 1.00 96.69 255 THR A CA 1
ATOM 1810 C C . THR A 1 255 ? -3.930 -12.090 -2.775 1.00 96.69 255 THR A C 1
ATOM 1812 O O . THR A 1 255 ? -4.885 -11.762 -2.073 1.00 96.69 255 THR A O 1
ATOM 1815 N N . THR A 1 256 ? -3.971 -12.098 -4.096 1.00 97.12 256 THR A N 1
ATOM 1816 C CA . THR A 1 256 ? -5.171 -11.862 -4.889 1.00 97.12 256 THR A CA 1
ATOM 1817 C C . THR A 1 256 ? -5.233 -12.927 -5.977 1.00 97.12 256 THR A C 1
ATOM 1819 O O . THR A 1 256 ? -4.197 -13.355 -6.496 1.00 97.12 256 THR A O 1
ATOM 1822 N N . GLY A 1 257 ? -6.441 -13.385 -6.290 1.00 98.25 257 GLY A N 1
ATOM 1823 C CA . GLY A 1 257 ? -6.727 -14.129 -7.511 1.00 98.25 257 GLY A CA 1
ATOM 1824 C C . GLY A 1 257 ? -6.837 -13.185 -8.713 1.00 98.25 257 GLY A C 1
ATOM 1825 O O . GLY A 1 257 ? -6.167 -12.150 -8.735 1.00 98.25 257 GLY A O 1
ATOM 1826 N N . PRO A 1 258 ? -7.694 -13.508 -9.700 1.00 98.44 258 PRO A N 1
ATOM 1827 C CA . PRO A 1 258 ? -7.829 -12.682 -10.888 1.00 98.44 258 PRO A CA 1
ATOM 1828 C C . PRO A 1 258 ? -8.181 -11.238 -10.544 1.00 98.44 258 PRO A C 1
ATOM 1830 O O . PRO A 1 258 ? -9.074 -10.982 -9.728 1.00 98.44 258 PRO A O 1
ATOM 1833 N N . SER A 1 259 ? -7.487 -10.304 -11.184 1.00 97.81 259 SER A N 1
ATOM 1834 C CA . SER A 1 259 ? -7.727 -8.876 -11.045 1.00 97.81 259 SER A CA 1
ATOM 1835 C C . SER A 1 259 ? -7.905 -8.217 -12.405 1.00 97.81 259 SER A C 1
ATOM 1837 O O . SER A 1 259 ? -7.361 -8.662 -13.418 1.00 97.81 259 SER A O 1
ATOM 1839 N N . SER A 1 260 ? -8.683 -7.142 -12.431 1.00 97.69 260 SER A N 1
ATOM 1840 C CA . SER A 1 260 ? -8.886 -6.323 -13.618 1.00 97.69 260 SER A CA 1
ATOM 1841 C C . SER A 1 260 ? -8.947 -4.859 -13.228 1.00 97.69 260 SER A C 1
ATOM 1843 O O . SER A 1 260 ? -9.646 -4.499 -12.287 1.00 97.69 260 SER A O 1
ATOM 1845 N N . PHE A 1 261 ? -8.321 -3.998 -14.004 1.00 97.69 261 PHE A N 1
ATOM 1846 C CA . PHE A 1 261 ? -8.459 -2.560 -13.906 1.00 97.69 261 PHE A CA 1
ATOM 1847 C C . PHE A 1 261 ? -8.757 -2.006 -15.294 1.00 97.69 261 PHE A C 1
ATOM 1849 O O . PHE A 1 261 ? -8.207 -2.468 -16.287 1.00 97.69 261 PHE A O 1
ATOM 1856 N N . SER A 1 262 ? -9.645 -1.028 -15.369 1.00 97.75 262 SER A N 1
ATOM 1857 C CA . SER A 1 262 ? -9.991 -0.311 -16.587 1.00 97.75 262 SER A CA 1
ATOM 1858 C C . SER A 1 262 ? -10.051 1.165 -16.252 1.00 97.75 262 SER A C 1
ATOM 1860 O O . SER A 1 262 ? -10.671 1.529 -15.263 1.00 97.75 262 SER A O 1
ATOM 1862 N N . ALA A 1 263 ? -9.453 2.010 -17.077 1.00 96.69 263 ALA A N 1
ATOM 1863 C CA . ALA A 1 263 ? -9.544 3.455 -16.989 1.00 96.69 263 ALA A CA 1
ATOM 1864 C C . ALA A 1 263 ? -9.830 4.021 -18.375 1.00 96.69 263 ALA A C 1
ATOM 1866 O O . ALA A 1 263 ? -9.127 3.724 -19.335 1.00 96.69 263 ALA A O 1
ATOM 1867 N N . ASN A 1 264 ? -10.856 4.851 -18.469 1.00 94.88 264 ASN A N 1
ATOM 1868 C CA . ASN A 1 264 ? -11.265 5.553 -19.668 1.00 94.88 264 ASN A CA 1
ATOM 1869 C C . ASN A 1 264 ? -11.200 7.049 -19.391 1.00 94.88 264 ASN A C 1
ATOM 1871 O O . ASN A 1 264 ? -11.701 7.523 -18.375 1.00 94.88 264 ASN A O 1
ATOM 1875 N N . PHE A 1 265 ? -10.614 7.790 -20.316 1.00 92.56 265 PHE A N 1
ATOM 1876 C CA . PHE A 1 265 ? -10.543 9.238 -20.305 1.00 92.56 265 PHE A CA 1
ATOM 1877 C C . PHE A 1 265 ? -11.109 9.766 -21.620 1.00 92.56 265 PHE A C 1
ATOM 1879 O O . PHE A 1 265 ? -10.820 9.230 -22.689 1.00 92.56 265 PHE A O 1
ATOM 1886 N N . LYS A 1 266 ? -11.921 10.818 -21.550 1.00 90.00 266 LYS A N 1
ATOM 1887 C CA . LYS A 1 266 ? -12.455 11.513 -22.724 1.00 90.00 266 LYS A CA 1
ATOM 1888 C C . LYS A 1 266 ? -12.257 13.007 -22.573 1.00 90.00 266 LYS A C 1
ATOM 1890 O O . LYS A 1 266 ? -12.571 13.557 -21.521 1.00 90.00 266 LYS A O 1
ATOM 1895 N N . GLN A 1 267 ? -11.799 13.657 -23.634 1.00 86.62 267 GLN A N 1
ATOM 1896 C CA . GLN A 1 267 ? -11.697 15.109 -23.726 1.00 86.62 267 GLN A CA 1
ATOM 1897 C C . GLN A 1 267 ? -11.999 15.543 -25.162 1.00 86.62 267 GLN A C 1
ATOM 1899 O O . GLN A 1 267 ? -11.325 15.103 -26.094 1.00 86.62 267 GLN A O 1
ATOM 1904 N N . ASP A 1 268 ? -12.994 16.418 -25.334 1.00 82.56 268 ASP A N 1
ATOM 1905 C CA . ASP A 1 268 ? -13.563 16.759 -26.645 1.00 82.56 268 ASP A CA 1
ATOM 1906 C C . ASP A 1 268 ? -13.971 15.473 -27.420 1.00 82.56 268 ASP A C 1
ATOM 1908 O O . ASP A 1 268 ? -14.648 14.610 -26.860 1.00 82.56 268 ASP A O 1
ATOM 1912 N N . ASP A 1 269 ? -13.533 15.313 -28.676 1.00 78.12 269 ASP A N 1
ATOM 1913 C CA . ASP A 1 269 ? -13.747 14.108 -29.501 1.00 78.12 269 ASP A CA 1
ATOM 1914 C C . ASP A 1 269 ? -12.663 13.026 -29.317 1.00 78.12 269 ASP A C 1
ATOM 1916 O O . ASP A 1 269 ? -12.636 12.052 -30.067 1.00 78.12 269 ASP A O 1
ATOM 1920 N N . LYS A 1 270 ? -11.737 13.195 -28.360 1.00 85.25 270 LYS A N 1
ATOM 1921 C CA . LYS A 1 270 ? -10.610 12.275 -28.147 1.00 85.25 270 LYS A CA 1
ATOM 1922 C C . LYS A 1 270 ? -10.842 11.378 -26.942 1.00 85.25 270 LYS A C 1
ATOM 1924 O O . LYS A 1 270 ? -11.254 11.852 -25.879 1.00 85.25 270 LYS A O 1
ATOM 1929 N N . ALA A 1 271 ? -10.515 10.101 -27.088 1.00 89.19 271 ALA A N 1
ATOM 1930 C CA . ALA A 1 271 ? -10.594 9.107 -26.034 1.00 89.19 271 ALA A CA 1
ATOM 1931 C C . ALA A 1 271 ? -9.258 8.382 -25.835 1.00 89.19 271 ALA A C 1
ATOM 1933 O O . ALA A 1 271 ? -8.537 8.056 -26.779 1.00 89.19 271 ALA A O 1
ATOM 1934 N N . SER A 1 272 ? -8.975 8.084 -24.573 1.00 93.12 272 SER A N 1
ATOM 1935 C CA . SER A 1 272 ? -7.905 7.183 -24.163 1.00 93.12 272 SER A CA 1
ATOM 1936 C C . SER A 1 272 ? -8.509 6.127 -23.245 1.00 93.12 272 SER A C 1
ATOM 1938 O O . SER A 1 272 ? -9.321 6.441 -22.376 1.00 93.12 272 SER A O 1
ATOM 1940 N N . ALA A 1 273 ? -8.139 4.870 -23.434 1.00 95.06 273 ALA A N 1
ATOM 1941 C CA . ALA A 1 273 ? -8.573 3.752 -22.617 1.00 95.06 273 ALA A CA 1
ATOM 1942 C C . ALA A 1 273 ? -7.372 2.881 -22.261 1.00 95.06 273 ALA A C 1
ATOM 1944 O O . ALA A 1 273 ? -6.497 2.628 -23.085 1.00 95.06 273 ALA A O 1
ATOM 1945 N N . MET A 1 274 ? -7.341 2.402 -21.029 1.00 96.50 274 MET A N 1
ATOM 1946 C CA . MET A 1 274 ? -6.340 1.473 -20.541 1.00 96.50 274 MET A CA 1
ATOM 1947 C C . MET A 1 274 ? -7.049 0.370 -19.778 1.00 96.50 274 MET A C 1
ATOM 1949 O O . MET A 1 274 ? -7.822 0.658 -18.870 1.00 96.50 274 MET A O 1
ATOM 1953 N N . THR A 1 275 ? -6.759 -0.884 -20.099 1.00 97.62 275 THR A N 1
ATOM 1954 C CA . THR A 1 275 ? -7.187 -2.022 -19.286 1.00 97.62 275 THR A CA 1
ATOM 1955 C C . THR A 1 275 ? -5.983 -2.854 -18.897 1.00 97.62 275 THR A C 1
ATOM 1957 O O . THR A 1 275 ? -5.163 -3.166 -19.755 1.00 97.62 275 THR A O 1
ATOM 1960 N N . SER A 1 276 ? -5.889 -3.260 -17.641 1.00 97.50 276 SER A N 1
ATOM 1961 C CA . SER A 1 276 ? -4.884 -4.205 -17.169 1.00 97.50 276 SER A CA 1
ATOM 1962 C C . SER A 1 276 ? -5.537 -5.352 -16.415 1.00 97.50 276 SER A C 1
ATOM 1964 O O . SER A 1 276 ? -6.557 -5.161 -15.761 1.00 97.50 276 SER A O 1
ATOM 1966 N N . SER A 1 277 ? -4.946 -6.536 -16.459 1.00 98.19 277 SER A N 1
ATOM 1967 C CA . SER A 1 277 ? -5.391 -7.687 -15.677 1.00 98.19 277 SER A CA 1
ATOM 1968 C C . SER A 1 277 ? -4.211 -8.513 -15.193 1.00 98.19 277 SER A C 1
ATOM 1970 O O . SER A 1 277 ? -3.138 -8.466 -15.794 1.00 98.19 277 SER A O 1
ATOM 1972 N N . SER A 1 278 ? -4.432 -9.292 -14.140 1.00 98.19 278 SER A N 1
ATOM 1973 C CA . SER A 1 278 ? -3.540 -10.367 -13.699 1.00 98.19 278 SER A CA 1
ATOM 1974 C C . SER A 1 278 ? -4.362 -11.592 -13.298 1.00 98.19 278 SER A C 1
ATOM 1976 O O . SER A 1 278 ? -5.515 -11.454 -12.893 1.00 98.19 278 SER A O 1
ATOM 1978 N N . ASP A 1 279 ? -3.780 -12.786 -13.394 1.00 98.44 279 ASP A N 1
ATOM 1979 C CA . ASP A 1 279 ? -4.402 -14.030 -12.918 1.00 98.44 279 ASP A CA 1
ATOM 1980 C C . ASP A 1 279 ? -4.273 -14.180 -11.398 1.00 98.44 279 ASP A C 1
ATOM 1982 O O . ASP A 1 279 ? -5.153 -14.733 -10.734 1.00 98.44 279 ASP A O 1
ATOM 1986 N N . SER A 1 280 ? -3.150 -13.715 -10.851 1.00 98.31 280 SER A N 1
ATOM 1987 C CA . SER A 1 280 ? -2.885 -13.688 -9.416 1.00 98.31 280 SER A CA 1
ATOM 1988 C C . SER A 1 280 ? -1.741 -12.739 -9.092 1.00 98.31 280 SER A C 1
ATOM 1990 O O . SER A 1 280 ? -0.791 -12.639 -9.875 1.00 98.31 280 SER A O 1
ATOM 1992 N N . THR A 1 281 ? -1.778 -12.145 -7.904 1.00 97.62 281 THR A N 1
ATOM 1993 C CA . THR A 1 281 ? -0.674 -11.347 -7.357 1.00 97.62 281 THR A CA 1
ATOM 1994 C C . THR A 1 281 ? -0.432 -11.710 -5.897 1.00 97.62 281 THR A C 1
ATOM 1996 O O . THR A 1 281 ? -1.378 -11.795 -5.119 1.00 97.62 281 THR A O 1
ATOM 1999 N N . GLU A 1 282 ? 0.830 -11.888 -5.521 1.00 97.94 282 GLU A N 1
ATOM 2000 C CA . GLU A 1 282 ? 1.309 -12.053 -4.152 1.00 97.94 282 GLU A CA 1
ATOM 2001 C C . GLU A 1 282 ? 2.237 -10.888 -3.787 1.00 97.94 282 GLU A C 1
ATOM 2003 O O . GLU A 1 282 ? 3.158 -10.552 -4.527 1.00 97.94 282 GLU A O 1
ATOM 2008 N N . LEU A 1 283 ? 1.990 -10.272 -2.636 1.00 95.38 283 LEU A N 1
ATOM 2009 C CA . LEU A 1 283 ? 2.826 -9.258 -2.006 1.00 95.38 283 LEU A CA 1
ATOM 2010 C C . LEU A 1 283 ? 3.271 -9.793 -0.645 1.00 95.38 283 LEU A C 1
ATOM 2012 O O . LEU A 1 283 ? 2.444 -10.197 0.170 1.00 95.38 283 LEU A O 1
ATOM 2016 N N . THR A 1 284 ? 4.567 -9.744 -0.374 1.00 92.19 284 THR A N 1
ATOM 2017 C CA . THR A 1 284 ? 5.162 -10.113 0.911 1.00 92.19 284 THR A CA 1
ATOM 2018 C C . THR A 1 284 ? 5.990 -8.960 1.445 1.00 92.19 284 THR A C 1
ATOM 2020 O O . THR A 1 284 ? 6.815 -8.402 0.724 1.00 92.19 284 THR A O 1
ATOM 2023 N N . VAL A 1 285 ? 5.810 -8.634 2.717 1.00 92.94 285 VAL A N 1
ATOM 2024 C CA . VAL A 1 285 ? 6.627 -7.653 3.430 1.00 92.94 285 VAL A CA 1
ATOM 2025 C C . VAL A 1 285 ? 7.059 -8.277 4.743 1.00 92.94 285 VAL A C 1
ATOM 2027 O O . VAL A 1 285 ? 6.218 -8.753 5.500 1.00 92.94 285 VAL A O 1
ATOM 2030 N N . SER A 1 286 ? 8.352 -8.273 5.034 1.00 91.19 286 SER A N 1
ATOM 2031 C CA . SER A 1 286 ? 8.853 -8.636 6.357 1.00 91.19 286 SER A CA 1
ATOM 2032 C C . SER A 1 286 ? 9.883 -7.627 6.829 1.00 91.19 286 SER A C 1
ATOM 2034 O O . SER A 1 286 ? 10.599 -7.014 6.042 1.00 91.19 286 SER A O 1
ATOM 2036 N N . MET A 1 287 ? 9.916 -7.396 8.130 1.00 89.75 287 MET A N 1
ATOM 2037 C CA . MET A 1 287 ? 10.841 -6.481 8.763 1.00 89.75 287 MET A CA 1
ATOM 2038 C C . MET A 1 287 ? 11.141 -6.966 10.172 1.00 89.75 287 MET A C 1
ATOM 2040 O O . MET A 1 287 ? 10.236 -7.223 10.967 1.00 89.75 287 MET A O 1
ATOM 2044 N N . ASP A 1 288 ? 12.420 -7.036 10.495 1.00 88.88 288 ASP A N 1
ATOM 2045 C CA . ASP A 1 288 ? 12.912 -7.264 11.845 1.00 88.88 288 ASP A CA 1
ATOM 2046 C C . ASP A 1 288 ? 14.164 -6.418 12.089 1.00 88.88 288 ASP A C 1
ATOM 2048 O O . ASP A 1 288 ? 14.576 -5.628 11.243 1.00 88.88 288 ASP A O 1
ATOM 2052 N N . LYS A 1 289 ? 14.814 -6.584 13.242 1.00 88.00 289 LYS A N 1
ATOM 2053 C CA . LYS A 1 289 ? 16.037 -5.841 13.579 1.00 88.00 289 LYS A CA 1
ATOM 2054 C C . LYS A 1 289 ? 17.184 -5.989 12.570 1.00 88.00 289 LYS A C 1
ATOM 2056 O O . LYS A 1 289 ? 18.156 -5.255 12.671 1.00 88.00 289 LYS A O 1
ATOM 2061 N N . SER A 1 290 ? 17.154 -6.992 11.700 1.00 86.19 290 SER A N 1
ATOM 2062 C CA . SER A 1 290 ? 18.255 -7.381 10.825 1.00 86.19 290 SER A CA 1
ATOM 2063 C C . SER A 1 290 ? 17.979 -7.080 9.359 1.00 86.19 290 SER A C 1
ATOM 2065 O O . SER A 1 290 ? 18.873 -6.538 8.705 1.00 86.19 290 SER A O 1
ATOM 2067 N N . HIS A 1 291 ? 16.772 -7.364 8.863 1.00 88.88 291 HIS A N 1
ATOM 2068 C CA . HIS A 1 291 ? 16.437 -7.236 7.447 1.00 88.88 291 HIS A CA 1
ATOM 2069 C C . HIS A 1 291 ? 15.055 -6.611 7.227 1.00 88.88 291 HIS A C 1
ATOM 2071 O O . HIS A 1 291 ? 14.136 -6.762 8.030 1.00 88.88 291 HIS A O 1
ATOM 2077 N N . LEU A 1 292 ? 14.926 -5.940 6.086 1.00 91.06 292 LEU A N 1
ATOM 2078 C CA . LEU A 1 292 ? 13.678 -5.585 5.428 1.00 91.06 292 LEU A CA 1
ATOM 2079 C C . LEU A 1 292 ? 13.576 -6.420 4.152 1.00 91.06 292 LEU A C 1
ATOM 2081 O O . LEU A 1 292 ? 14.471 -6.359 3.309 1.00 91.06 292 LEU A O 1
ATOM 2085 N N . GLN A 1 293 ? 12.483 -7.157 3.998 1.00 92.56 293 GLN A N 1
ATOM 2086 C CA . GLN A 1 293 ? 12.135 -7.861 2.776 1.00 92.56 293 GLN A CA 1
ATOM 2087 C C . GLN A 1 293 ? 10.872 -7.261 2.164 1.00 92.56 293 GLN A C 1
ATOM 2089 O O . GLN A 1 293 ? 9.872 -7.040 2.847 1.00 92.56 293 GLN A O 1
ATOM 2094 N N . TYR A 1 294 ? 10.904 -7.056 0.855 1.00 93.62 294 TYR A N 1
ATOM 2095 C CA . TYR A 1 294 ? 9.758 -6.663 0.055 1.00 93.62 294 TYR A CA 1
ATOM 2096 C C . TYR A 1 294 ? 9.727 -7.519 -1.207 1.00 93.62 294 TYR A C 1
ATOM 2098 O O . TYR A 1 294 ? 10.696 -7.558 -1.961 1.00 93.62 294 TYR A O 1
ATOM 2106 N N . GLY A 1 295 ? 8.626 -8.224 -1.430 1.00 92.50 295 GLY A N 1
ATOM 2107 C CA . GLY A 1 295 ? 8.454 -9.127 -2.559 1.00 92.50 295 GLY A CA 1
ATOM 2108 C C . GLY A 1 295 ? 7.107 -8.914 -3.222 1.00 92.50 29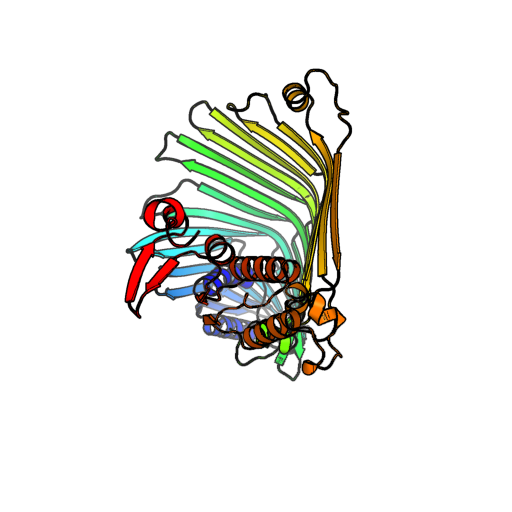5 GLY A C 1
ATOM 2109 O O . GLY A 1 295 ? 6.100 -8.809 -2.532 1.00 92.50 295 GLY A O 1
ATOM 2110 N N . VAL A 1 296 ? 7.090 -8.862 -4.548 1.00 96.69 296 VAL A N 1
ATOM 2111 C CA . VAL A 1 296 ? 5.877 -8.843 -5.367 1.00 96.69 296 VAL A CA 1
ATOM 2112 C C . VAL A 1 296 ? 6.042 -9.885 -6.460 1.00 96.69 296 VAL A C 1
ATOM 2114 O O . VAL A 1 296 ? 7.056 -9.886 -7.146 1.00 96.69 296 VAL A O 1
ATOM 2117 N N . ASP A 1 297 ? 5.055 -10.748 -6.642 1.00 97.44 297 ASP A N 1
ATOM 2118 C CA . ASP A 1 297 ? 4.985 -11.735 -7.720 1.00 97.44 297 ASP A CA 1
ATOM 2119 C C . ASP A 1 297 ? 3.601 -11.636 -8.357 1.00 97.44 297 ASP A C 1
ATOM 2121 O O . ASP A 1 297 ? 2.589 -11.648 -7.661 1.00 97.44 297 ASP A O 1
ATOM 2125 N N . SER A 1 298 ? 3.533 -11.440 -9.667 1.00 97.94 298 SER A N 1
ATOM 2126 C CA . SER A 1 298 ? 2.277 -11.324 -10.407 1.00 97.94 298 SER A CA 1
ATOM 2127 C C . SER A 1 298 ? 2.322 -12.191 -11.651 1.00 97.94 298 SER A C 1
ATOM 2129 O O . SER A 1 298 ? 3.304 -12.161 -12.387 1.00 97.94 298 SER A O 1
ATOM 2131 N N . LYS A 1 299 ? 1.246 -12.934 -11.911 1.00 98.19 299 LYS A N 1
ATOM 2132 C CA . LYS A 1 299 ? 1.152 -13.905 -13.010 1.00 98.19 299 LYS A CA 1
ATOM 2133 C C . LYS A 1 299 ? 0.045 -13.546 -13.985 1.00 98.19 299 LYS A C 1
ATOM 2135 O O . LYS A 1 299 ? -0.952 -12.943 -13.589 1.00 98.19 299 LYS A O 1
ATOM 2140 N N . GLY A 1 300 ? 0.222 -13.943 -15.244 1.00 97.56 300 GLY A N 1
ATOM 2141 C CA . GLY A 1 300 ? -0.787 -13.785 -16.293 1.00 97.56 300 GLY A CA 1
ATOM 2142 C C . GLY A 1 300 ? -1.176 -12.327 -16.514 1.00 97.56 300 GLY A C 1
ATOM 2143 O O . GLY A 1 300 ? -2.354 -11.981 -16.507 1.00 97.56 300 GLY A O 1
ATOM 2144 N N . ILE A 1 301 ? -0.183 -11.451 -16.641 1.00 98.06 301 ILE A N 1
ATOM 2145 C CA . ILE A 1 301 ? -0.406 -10.013 -16.746 1.00 98.06 301 ILE A CA 1
ATOM 2146 C C . ILE A 1 301 ? -0.735 -9.665 -18.194 1.00 98.06 301 ILE A C 1
ATOM 2148 O O . ILE A 1 301 ? -0.008 -10.035 -19.118 1.00 98.06 301 ILE A O 1
ATOM 2152 N N . ALA A 1 302 ? -1.801 -8.901 -18.391 1.00 97.88 302 ALA A N 1
ATOM 2153 C CA . ALA A 1 302 ? -2.125 -8.294 -19.673 1.00 97.88 302 ALA A CA 1
ATOM 2154 C C . ALA A 1 302 ? -2.386 -6.801 -19.489 1.00 97.88 302 ALA A C 1
ATOM 2156 O O . ALA A 1 302 ? -2.994 -6.387 -18.506 1.00 97.88 302 ALA A O 1
ATOM 2157 N N . LEU A 1 303 ? -1.934 -5.996 -20.442 1.00 97.38 303 LEU A N 1
ATOM 2158 C CA . LEU A 1 303 ? -2.147 -4.558 -20.503 1.00 97.38 303 LEU A CA 1
ATOM 2159 C C . LEU A 1 303 ? -2.559 -4.202 -21.930 1.00 97.38 303 LEU A C 1
ATOM 2161 O O . LEU A 1 303 ? -1.857 -4.533 -22.877 1.00 97.38 303 LEU A O 1
ATOM 2165 N N . ASN A 1 304 ? -3.682 -3.515 -22.079 1.00 97.12 304 ASN A N 1
ATOM 2166 C CA . ASN A 1 304 ? -4.133 -2.925 -23.330 1.00 97.12 304 ASN A CA 1
ATOM 2167 C C . ASN A 1 304 ? -4.211 -1.413 -23.140 1.00 97.12 304 ASN A C 1
ATOM 2169 O O . ASN A 1 304 ? -4.815 -0.938 -22.179 1.00 97.12 304 ASN A O 1
ATOM 2173 N N . ILE A 1 305 ? -3.607 -0.668 -24.058 1.00 96.12 305 ILE A N 1
ATOM 2174 C CA . ILE A 1 305 ? -3.678 0.790 -24.113 1.00 96.12 305 ILE A CA 1
ATOM 2175 C C . ILE A 1 305 ? -4.222 1.178 -25.484 1.00 96.12 305 ILE A C 1
ATOM 2177 O O . ILE A 1 305 ? -3.721 0.730 -26.515 1.00 96.12 305 ILE A O 1
ATOM 2181 N N . LYS A 1 306 ? -5.233 2.039 -25.489 1.00 94.44 306 LYS A N 1
ATOM 2182 C CA . LYS A 1 306 ? -5.817 2.682 -26.664 1.00 94.44 306 LYS A CA 1
ATOM 2183 C C . LYS A 1 306 ? -5.775 4.179 -26.440 1.00 94.44 306 LYS A C 1
ATOM 2185 O O . LYS A 1 306 ? -6.225 4.657 -25.407 1.00 94.44 306 LYS A O 1
ATOM 2190 N N . ASP A 1 307 ? -5.244 4.918 -27.393 1.00 91.00 307 ASP A N 1
ATOM 2191 C CA . ASP A 1 307 ? -5.230 6.374 -27.338 1.00 91.00 307 ASP A CA 1
ATOM 2192 C C . ASP A 1 307 ? -5.233 6.892 -28.771 1.00 91.00 307 ASP A C 1
ATOM 2194 O O . ASP A 1 307 ? -4.441 6.437 -29.596 1.00 91.00 307 ASP A O 1
ATOM 2198 N N . ASP A 1 308 ? -6.120 7.837 -29.068 1.00 86.12 308 ASP A N 1
ATOM 2199 C CA . ASP A 1 308 ? -6.282 8.385 -30.419 1.00 86.12 308 ASP A CA 1
ATOM 2200 C C . ASP A 1 308 ? -5.020 9.088 -30.956 1.00 86.12 308 ASP A C 1
ATOM 2202 O O . ASP A 1 308 ? -4.925 9.379 -32.149 1.00 86.12 308 ASP A O 1
ATOM 2206 N N . LYS A 1 309 ? -4.047 9.405 -30.093 1.00 84.38 309 LYS A N 1
ATOM 2207 C CA . LYS A 1 309 ? -2.754 9.988 -30.481 1.00 84.38 309 LYS A CA 1
ATOM 2208 C C . LYS A 1 309 ? -1.694 8.935 -30.796 1.00 84.38 309 LYS A C 1
ATOM 2210 O O . LYS A 1 309 ? -0.610 9.311 -31.248 1.00 84.38 309 LYS A O 1
ATOM 2215 N N . LEU A 1 310 ? -1.947 7.655 -30.526 1.00 85.75 310 LEU A N 1
ATOM 2216 C CA . LEU A 1 310 ? -0.982 6.606 -30.828 1.00 85.75 310 LEU A CA 1
ATOM 2217 C C . LEU A 1 310 ? -0.902 6.361 -32.342 1.00 85.75 310 LEU A C 1
ATOM 2219 O O . LEU A 1 310 ? -1.907 6.428 -33.046 1.00 85.75 310 LEU A O 1
ATOM 2223 N N . PRO A 1 311 ? 0.296 6.036 -32.860 1.00 84.25 311 PRO A N 1
ATOM 2224 C CA . PRO A 1 311 ? 0.483 5.691 -34.271 1.00 84.25 311 PRO A CA 1
ATOM 2225 C C . PRO A 1 311 ? -0.131 4.330 -34.646 1.00 84.25 311 PRO A C 1
ATOM 2227 O O . PRO A 1 311 ? -0.181 3.990 -35.827 1.00 84.25 311 PRO A O 1
ATOM 2230 N N . VAL A 1 312 ? -0.582 3.554 -33.655 1.00 88.19 312 VAL A N 1
ATOM 2231 C CA . VAL A 1 312 ? -1.239 2.249 -33.801 1.00 88.19 312 VAL A CA 1
ATOM 2232 C C . VAL A 1 312 ? -2.590 2.241 -33.081 1.00 88.19 312 VAL A C 1
ATOM 2234 O O . VAL A 1 312 ? -2.742 2.966 -32.097 1.00 88.19 312 VAL A O 1
ATOM 2237 N N . PRO A 1 313 ? -3.552 1.403 -33.516 1.00 85.06 313 PRO A N 1
ATOM 2238 C CA . PRO A 1 313 ? -4.884 1.333 -32.908 1.00 85.06 313 PRO A CA 1
ATOM 2239 C C . PRO A 1 313 ? -4.873 0.953 -31.421 1.00 85.06 313 PRO A C 1
ATOM 2241 O O . PRO A 1 313 ? -5.705 1.432 -30.651 1.00 85.06 313 PRO A O 1
ATOM 2244 N N . SER A 1 314 ? -3.943 0.083 -31.017 1.00 91.62 314 SER A N 1
ATOM 2245 C CA . SER A 1 314 ? -3.735 -0.299 -29.621 1.00 91.62 314 SER A CA 1
ATOM 2246 C C . SER A 1 314 ? -2.337 -0.853 -29.373 1.00 91.62 314 SER A C 1
ATOM 2248 O O . SER A 1 314 ? -1.694 -1.401 -30.270 1.00 91.62 314 SER A O 1
ATOM 2250 N N . ILE A 1 315 ? -1.894 -0.756 -28.123 1.00 94.31 315 ILE A N 1
ATOM 2251 C CA . ILE A 1 315 ? -0.727 -1.465 -27.599 1.00 94.31 315 ILE A CA 1
ATOM 2252 C C . ILE A 1 315 ? -1.251 -2.566 -26.684 1.00 94.31 315 ILE A C 1
ATOM 2254 O O . ILE A 1 315 ? -1.823 -2.266 -25.638 1.00 94.31 315 ILE A O 1
ATOM 2258 N N . ASP A 1 316 ? -1.046 -3.821 -27.075 1.00 95.00 316 ASP A N 1
ATOM 2259 C CA . ASP A 1 316 ? -1.275 -4.982 -26.218 1.00 95.00 316 ASP A CA 1
ATOM 2260 C C . ASP A 1 316 ? 0.066 -5.488 -25.717 1.00 95.00 316 ASP A C 1
ATOM 2262 O O . ASP A 1 316 ? 0.933 -5.821 -26.521 1.00 95.00 316 ASP A O 1
ATOM 2266 N N . LEU A 1 317 ? 0.220 -5.589 -24.405 1.00 95.38 317 LEU A N 1
ATOM 2267 C CA . LEU A 1 317 ? 1.377 -6.165 -23.742 1.00 95.38 317 LEU A CA 1
ATOM 2268 C C . LEU A 1 317 ? 0.913 -7.337 -22.883 1.00 95.38 317 LEU A C 1
ATOM 2270 O O . LEU A 1 317 ? -0.063 -7.226 -22.141 1.00 95.38 317 LEU A O 1
ATOM 2274 N N . LYS A 1 318 ? 1.614 -8.465 -22.972 1.00 97.19 318 LYS A N 1
ATOM 2275 C CA . LYS A 1 318 ? 1.400 -9.621 -22.097 1.00 97.19 318 LYS A CA 1
ATOM 2276 C C . LYS A 1 318 ? 2.708 -10.032 -21.444 1.00 97.19 318 LYS A C 1
ATOM 2278 O O . LYS A 1 318 ? 3.749 -10.004 -22.093 1.00 97.19 318 LYS A O 1
ATOM 2283 N N . LEU A 1 319 ? 2.630 -10.427 -20.183 1.00 96.75 319 LEU A N 1
ATOM 2284 C CA . LEU A 1 319 ? 3.719 -10.986 -19.390 1.00 96.75 319 LEU A CA 1
ATOM 2285 C C . LEU A 1 319 ? 3.192 -12.247 -18.705 1.00 96.75 319 LEU A C 1
ATOM 2287 O O . LEU A 1 319 ? 2.131 -12.223 -18.081 1.00 96.75 319 LEU A O 1
ATOM 2291 N N . ALA A 1 320 ? 3.925 -13.350 -18.811 1.00 96.69 320 ALA A N 1
ATOM 2292 C CA . ALA A 1 320 ? 3.587 -14.572 -18.091 1.00 96.69 320 ALA A CA 1
ATOM 2293 C C . ALA A 1 320 ? 3.765 -14.377 -16.578 1.00 96.69 320 ALA A C 1
ATOM 2295 O O . ALA A 1 320 ? 2.911 -14.796 -15.797 1.00 96.69 320 ALA A O 1
ATOM 2296 N N . GLU A 1 321 ? 4.838 -13.691 -16.179 1.00 96.69 321 GLU A N 1
ATOM 2297 C CA . GLU A 1 321 ? 5.150 -13.385 -14.785 1.00 96.69 321 GLU A CA 1
ATOM 2298 C C . GLU A 1 321 ? 5.934 -12.069 -14.683 1.00 96.69 321 GLU A C 1
ATOM 2300 O O . GLU A 1 321 ? 6.816 -11.789 -15.496 1.00 96.69 321 GLU A O 1
ATOM 2305 N N . SER A 1 322 ? 5.633 -11.267 -13.667 1.00 96.81 322 SER A N 1
ATOM 2306 C CA . SER A 1 322 ? 6.454 -10.144 -13.222 1.00 96.81 322 SER A CA 1
ATOM 2307 C C . SER A 1 322 ? 6.735 -10.327 -11.741 1.00 96.81 322 SER A C 1
ATOM 2309 O O . SER A 1 322 ? 5.800 -10.310 -10.940 1.00 96.81 322 SER A O 1
ATOM 2311 N N . ALA A 1 323 ? 8.004 -10.462 -11.374 1.00 94.50 323 ALA A N 1
ATOM 2312 C CA . ALA A 1 323 ? 8.413 -10.609 -9.987 1.00 94.50 323 ALA A CA 1
ATOM 2313 C C . ALA A 1 323 ? 9.494 -9.594 -9.611 1.00 94.50 323 ALA A C 1
ATOM 2315 O O . ALA A 1 323 ? 10.388 -9.275 -10.394 1.00 94.50 323 ALA A O 1
ATOM 2316 N N . PHE A 1 324 ? 9.410 -9.089 -8.390 1.00 95.69 324 PHE A N 1
ATOM 2317 C CA . PHE A 1 324 ? 10.377 -8.203 -7.770 1.00 95.69 324 PHE A CA 1
ATOM 2318 C C . PHE A 1 324 ? 10.638 -8.703 -6.355 1.00 95.69 324 PHE A C 1
ATOM 2320 O O . PHE A 1 324 ? 9.699 -8.977 -5.612 1.00 95.69 324 PHE A O 1
ATOM 2327 N N . ASN A 1 325 ? 11.899 -8.815 -5.960 1.00 91.88 325 ASN A N 1
ATOM 2328 C CA . ASN A 1 325 ? 12.268 -9.139 -4.590 1.00 91.88 325 ASN A CA 1
ATOM 2329 C C . ASN A 1 325 ? 13.416 -8.241 -4.149 1.00 91.88 325 ASN A C 1
ATOM 2331 O O . ASN A 1 325 ? 14.397 -8.085 -4.868 1.00 91.88 325 ASN A O 1
ATOM 2335 N N . LEU A 1 326 ? 13.293 -7.667 -2.964 1.00 91.81 326 LEU A N 1
ATOM 2336 C CA . LEU A 1 326 ? 14.304 -6.843 -2.340 1.00 91.81 326 LEU A CA 1
ATOM 2337 C C . LEU A 1 326 ? 14.486 -7.312 -0.902 1.00 91.81 326 LEU A C 1
ATOM 2339 O O . LEU A 1 326 ? 13.549 -7.251 -0.114 1.00 91.81 326 LEU A O 1
ATOM 2343 N N . THR A 1 327 ? 15.702 -7.714 -0.560 1.00 90.81 327 THR A N 1
ATOM 2344 C CA . THR A 1 327 ? 16.133 -7.988 0.811 1.00 90.81 327 THR A CA 1
ATOM 2345 C C . THR A 1 327 ? 17.250 -7.017 1.137 1.00 90.81 327 THR A C 1
ATOM 2347 O O . THR A 1 327 ? 18.298 -7.054 0.494 1.00 90.81 327 THR A O 1
ATOM 2350 N N . MET A 1 328 ? 17.034 -6.151 2.122 1.00 89.31 328 MET A N 1
ATOM 2351 C CA . MET A 1 328 ? 17.998 -5.150 2.570 1.00 89.31 328 MET A CA 1
ATOM 2352 C C . MET A 1 328 ? 18.325 -5.332 4.053 1.00 89.31 328 MET A C 1
ATOM 2354 O O . MET A 1 328 ? 17.401 -5.408 4.863 1.00 89.31 328 MET A O 1
ATOM 2358 N N . PRO A 1 329 ? 19.609 -5.347 4.449 1.00 87.31 329 PRO A N 1
ATOM 2359 C CA . PRO A 1 329 ? 19.970 -5.260 5.854 1.00 87.31 329 PRO A CA 1
ATOM 2360 C C . PRO A 1 329 ? 19.655 -3.857 6.384 1.00 87.31 329 PRO A C 1
ATOM 2362 O O . PRO A 1 329 ? 19.976 -2.859 5.738 1.00 87.31 329 PRO A O 1
ATOM 2365 N N . ILE A 1 330 ? 19.042 -3.770 7.566 1.00 85.31 330 ILE A N 1
ATOM 2366 C CA . ILE A 1 330 ? 18.630 -2.483 8.163 1.00 85.31 330 ILE A CA 1
ATOM 2367 C C . ILE A 1 330 ? 19.323 -2.159 9.491 1.00 85.31 330 ILE A C 1
ATOM 2369 O O . ILE A 1 330 ? 19.113 -1.088 10.058 1.00 85.31 330 ILE A O 1
ATOM 2373 N N . ALA A 1 331 ? 20.196 -3.049 9.965 1.00 79.12 331 ALA A N 1
ATOM 2374 C CA . ALA A 1 331 ? 21.068 -2.802 11.106 1.00 79.12 331 ALA A CA 1
ATOM 2375 C C . ALA A 1 331 ? 22.539 -2.884 10.714 1.00 79.12 331 ALA A C 1
ATOM 2377 O O . ALA A 1 331 ? 22.924 -3.558 9.765 1.00 79.12 331 ALA A O 1
ATOM 2378 N N . LYS A 1 332 ? 23.381 -2.203 11.492 1.00 69.69 332 LYS A N 1
ATOM 2379 C CA . LYS A 1 332 ? 24.829 -2.364 11.399 1.00 69.69 332 LYS A CA 1
ATOM 2380 C C . LYS A 1 332 ? 25.213 -3.755 11.911 1.00 69.69 332 LYS A C 1
ATOM 2382 O O . LYS A 1 332 ? 24.809 -4.136 13.007 1.00 69.69 332 LYS A O 1
ATOM 2387 N N . SER A 1 333 ? 26.063 -4.456 11.171 1.00 70.94 333 SER A N 1
ATOM 2388 C CA . SER A 1 333 ? 26.648 -5.733 11.576 1.00 70.94 333 SER A CA 1
ATOM 2389 C C . SER A 1 333 ? 28.149 -5.733 11.303 1.00 70.94 333 SER A C 1
ATOM 2391 O O . SER A 1 333 ? 28.604 -5.187 10.300 1.00 70.94 333 SER A O 1
ATOM 2393 N N . ASP A 1 334 ? 28.916 -6.371 12.187 1.00 73.00 334 ASP A N 1
ATOM 2394 C CA . ASP A 1 334 ? 30.344 -6.642 11.967 1.00 73.00 334 ASP A CA 1
ATOM 2395 C C . ASP A 1 334 ? 30.559 -7.883 11.074 1.00 73.00 334 ASP A C 1
ATOM 2397 O O . ASP A 1 334 ? 31.672 -8.163 10.627 1.00 73.00 334 ASP A O 1
ATOM 2401 N N . THR A 1 335 ? 29.483 -8.629 10.795 1.00 71.12 335 THR A N 1
ATOM 2402 C CA . THR A 1 335 ? 29.468 -9.780 9.883 1.00 71.12 335 THR A CA 1
ATOM 2403 C C . THR A 1 335 ? 28.685 -9.459 8.606 1.00 71.12 335 THR A C 1
ATOM 2405 O O . THR A 1 335 ? 27.668 -8.766 8.688 1.00 71.12 335 THR A O 1
ATOM 2408 N N . PRO A 1 336 ? 29.115 -9.950 7.428 1.00 72.38 336 PRO A N 1
ATOM 2409 C CA . PRO A 1 336 ? 28.416 -9.678 6.175 1.00 72.38 336 PRO A CA 1
ATOM 2410 C C . PRO A 1 336 ? 26.971 -10.200 6.208 1.00 72.38 336 PRO A C 1
ATOM 2412 O O . PRO A 1 336 ? 26.756 -11.388 6.459 1.00 72.38 336 PRO A O 1
ATOM 2415 N N . GLN A 1 337 ? 26.009 -9.316 5.940 1.00 77.69 337 GLN A N 1
ATOM 2416 C CA . GLN A 1 337 ? 24.576 -9.629 5.899 1.00 77.69 337 GLN A CA 1
ATOM 2417 C C . GLN A 1 337 ? 24.091 -9.849 4.472 1.00 77.69 337 GLN A C 1
ATOM 2419 O O . GLN A 1 337 ? 24.719 -9.376 3.521 1.00 77.69 337 GLN A O 1
ATOM 2424 N N . ASP A 1 338 ? 22.978 -10.561 4.346 1.00 76.62 338 ASP A N 1
ATOM 2425 C CA . ASP A 1 338 ? 22.401 -10.888 3.053 1.00 76.62 338 ASP A CA 1
ATOM 2426 C C . ASP A 1 338 ? 21.717 -9.652 2.453 1.00 76.62 338 ASP A C 1
ATOM 2428 O O . ASP A 1 338 ? 20.934 -8.954 3.100 1.00 76.62 338 ASP A O 1
ATOM 2432 N N . LEU A 1 339 ? 22.050 -9.384 1.195 1.00 85.56 339 LEU A N 1
ATOM 2433 C CA . LEU A 1 339 ? 21.439 -8.373 0.347 1.00 85.56 339 LEU A CA 1
ATOM 2434 C C . LEU A 1 339 ? 21.011 -9.070 -0.942 1.00 85.56 339 LEU A C 1
ATOM 2436 O O . LEU A 1 339 ? 21.814 -9.777 -1.558 1.00 85.56 339 LEU A O 1
ATOM 2440 N N . ALA A 1 340 ? 19.769 -8.858 -1.360 1.00 81.38 340 ALA A N 1
ATOM 2441 C CA . ALA A 1 340 ? 19.266 -9.381 -2.622 1.00 81.38 340 ALA A CA 1
ATOM 2442 C C . ALA A 1 340 ? 18.371 -8.355 -3.316 1.00 81.38 340 ALA A C 1
ATOM 2444 O O . ALA A 1 340 ? 17.560 -7.696 -2.672 1.00 81.38 340 ALA A O 1
ATOM 2445 N N . LEU A 1 341 ? 18.513 -8.244 -4.630 1.00 89.25 341 LEU A N 1
ATOM 2446 C CA . LEU A 1 341 ? 17.619 -7.534 -5.528 1.00 89.25 341 LEU A CA 1
ATOM 2447 C C . LEU A 1 341 ? 17.369 -8.441 -6.730 1.00 89.25 341 LEU A C 1
ATOM 2449 O O . LEU A 1 341 ? 18.282 -8.711 -7.506 1.00 89.25 341 LEU A O 1
ATOM 2453 N N . MET A 1 342 ? 16.130 -8.880 -6.893 1.00 89.25 342 MET A N 1
ATOM 2454 C CA . MET A 1 342 ? 15.684 -9.644 -8.045 1.00 89.25 342 MET A CA 1
ATOM 2455 C C . MET A 1 342 ? 14.581 -8.878 -8.768 1.00 89.25 342 MET A C 1
ATOM 2457 O O . MET A 1 342 ? 13.673 -8.325 -8.150 1.00 89.25 342 MET A O 1
ATOM 2461 N N . THR A 1 343 ? 14.667 -8.825 -10.090 1.00 91.44 343 THR A N 1
ATOM 2462 C CA . THR A 1 343 ? 13.600 -8.371 -10.979 1.00 91.44 343 THR A CA 1
ATOM 2463 C C . THR A 1 343 ? 13.486 -9.359 -12.128 1.00 91.44 343 THR A C 1
ATOM 2465 O O . THR A 1 343 ? 14.464 -9.614 -12.827 1.00 91.44 343 THR A O 1
ATOM 2468 N N . LYS A 1 344 ? 12.291 -9.903 -12.336 1.00 89.00 344 LYS A N 1
ATOM 2469 C CA . LYS A 1 344 ? 11.961 -10.844 -13.403 1.00 89.00 344 LYS A CA 1
ATOM 2470 C C . LYS A 1 344 ? 10.769 -10.309 -14.182 1.00 89.00 344 LYS A C 1
ATOM 2472 O O . LYS A 1 344 ? 9.731 -10.022 -13.600 1.00 89.00 344 LYS A O 1
ATOM 2477 N N . LEU A 1 345 ? 10.923 -10.218 -15.495 1.00 93.69 345 LEU A N 1
ATOM 2478 C CA . LEU A 1 345 ? 9.859 -9.992 -16.467 1.00 93.69 345 LEU A CA 1
ATOM 2479 C C . LEU A 1 345 ? 9.907 -11.170 -17.432 1.00 93.69 345 LEU A C 1
ATOM 2481 O O . LEU A 1 345 ? 10.830 -11.263 -18.238 1.00 93.69 345 LEU A O 1
ATOM 2485 N N . ASP A 1 346 ? 8.972 -12.099 -17.306 1.00 94.19 346 ASP A N 1
ATOM 2486 C CA . ASP A 1 346 ? 8.974 -13.353 -18.050 1.00 94.19 346 ASP A CA 1
ATOM 2487 C C . ASP A 1 346 ? 7.866 -13.388 -19.095 1.00 94.19 346 ASP A C 1
ATOM 2489 O O . ASP A 1 346 ? 6.719 -13.019 -18.827 1.00 94.19 346 ASP A O 1
ATOM 2493 N N . GLY A 1 347 ? 8.211 -13.848 -20.295 1.00 92.31 347 GLY A N 1
ATOM 2494 C CA . GLY A 1 347 ? 7.257 -13.999 -21.386 1.00 92.31 347 GLY A CA 1
ATOM 2495 C C . GLY A 1 347 ? 6.663 -12.677 -21.881 1.00 92.31 347 GLY A C 1
ATOM 2496 O O . GLY A 1 347 ? 5.486 -12.641 -22.241 1.00 92.31 347 GLY A O 1
ATOM 2497 N N . LEU A 1 348 ? 7.453 -11.598 -21.901 1.00 93.69 348 LEU A N 1
ATOM 2498 C CA . LEU A 1 348 ? 7.044 -10.307 -22.448 1.00 93.69 348 LEU A CA 1
ATOM 2499 C C . LEU A 1 348 ? 6.734 -10.444 -23.939 1.00 93.69 348 LEU A C 1
ATOM 2501 O O . LEU A 1 348 ? 7.608 -10.769 -24.739 1.00 93.69 348 LEU A O 1
ATOM 2505 N N . SER A 1 349 ? 5.506 -10.132 -24.326 1.00 94.25 349 SER A N 1
ATOM 2506 C CA . SER A 1 349 ? 5.083 -10.091 -25.724 1.00 94.25 349 SER A CA 1
ATOM 2507 C C . SER A 1 349 ? 4.228 -8.861 -25.994 1.00 94.25 349 SER A C 1
ATOM 2509 O O . SER A 1 349 ? 3.552 -8.352 -25.099 1.00 94.25 349 SER A O 1
ATOM 2511 N N . VAL A 1 350 ? 4.276 -8.386 -27.239 1.00 93.81 350 VAL A N 1
ATOM 2512 C CA . VAL A 1 350 ? 3.471 -7.261 -27.727 1.00 93.81 350 VAL A CA 1
ATOM 2513 C C . VAL A 1 350 ? 2.734 -7.634 -29.012 1.00 93.81 350 VAL A C 1
ATOM 2515 O O . VAL A 1 350 ? 3.157 -8.556 -29.715 1.00 93.81 350 VAL A O 1
ATOM 2518 N N . ASN A 1 351 ? 1.631 -6.949 -29.329 1.00 93.81 351 ASN A N 1
ATOM 2519 C CA . ASN A 1 351 ? 0.878 -7.185 -30.566 1.00 93.81 351 ASN A CA 1
ATOM 2520 C C . ASN A 1 351 ? 1.702 -6.915 -31.838 1.00 93.81 351 ASN A C 1
ATOM 2522 O O . ASN A 1 351 ? 2.626 -6.100 -31.874 1.00 93.81 351 ASN A O 1
ATOM 2526 N N . ASP A 1 352 ? 1.310 -7.586 -32.924 1.00 89.94 352 ASP A N 1
ATOM 2527 C CA . ASP A 1 352 ? 2.002 -7.537 -34.217 1.00 89.94 352 ASP A CA 1
ATOM 2528 C C . ASP A 1 352 ? 2.081 -6.134 -34.832 1.00 89.94 352 ASP A C 1
ATOM 2530 O O . ASP A 1 352 ? 3.023 -5.850 -35.570 1.00 89.94 352 ASP A O 1
ATOM 2534 N N . GLU A 1 353 ? 1.113 -5.265 -34.542 1.00 89.62 353 GLU A N 1
ATOM 2535 C CA . GLU A 1 353 ? 1.066 -3.881 -35.032 1.00 89.62 353 GLU A CA 1
ATOM 2536 C C . GLU A 1 353 ? 2.203 -3.047 -34.434 1.00 89.62 353 GLU A C 1
ATOM 2538 O O . GLU A 1 353 ? 2.886 -2.320 -35.155 1.00 89.62 353 GLU A O 1
ATOM 2543 N N . VAL A 1 354 ? 2.472 -3.217 -33.134 1.00 89.12 354 VAL A N 1
ATOM 2544 C CA . VAL A 1 354 ? 3.618 -2.593 -32.459 1.00 89.12 354 VAL A CA 1
ATOM 2545 C C . VAL A 1 354 ? 4.924 -3.151 -33.019 1.00 89.12 354 VAL A C 1
ATOM 2547 O O . VAL A 1 354 ? 5.827 -2.386 -33.363 1.00 89.12 354 VAL A O 1
ATOM 2550 N N . TRP A 1 355 ? 5.007 -4.470 -33.214 1.00 89.12 355 TRP A N 1
ATOM 2551 C CA . TRP A 1 355 ? 6.162 -5.092 -33.864 1.00 89.12 355 TRP A CA 1
ATOM 2552 C C . TRP A 1 355 ? 6.395 -4.587 -35.289 1.00 89.12 355 TRP A C 1
ATOM 2554 O O . TRP A 1 355 ? 7.543 -4.419 -35.688 1.00 89.12 355 TRP A O 1
ATOM 2564 N N . ALA A 1 356 ? 5.340 -4.335 -36.064 1.00 88.81 356 ALA A N 1
ATOM 2565 C CA . ALA A 1 356 ? 5.452 -3.842 -37.434 1.00 88.81 356 ALA A CA 1
ATOM 2566 C C . ALA A 1 356 ? 6.030 -2.418 -37.513 1.00 88.81 356 ALA A C 1
ATOM 2568 O O . ALA A 1 356 ? 6.610 -2.069 -38.538 1.00 88.81 356 ALA A O 1
ATOM 2569 N N . MET A 1 357 ? 5.920 -1.616 -36.448 1.00 88.69 357 MET A N 1
ATOM 2570 C CA . MET A 1 357 ? 6.587 -0.311 -36.373 1.00 88.69 357 MET A CA 1
ATOM 2571 C C . MET A 1 357 ? 8.091 -0.425 -36.106 1.00 88.69 357 MET A C 1
ATOM 2573 O O . MET A 1 357 ? 8.863 0.380 -36.621 1.00 88.69 357 MET A O 1
ATOM 2577 N N . ILE A 1 358 ? 8.500 -1.396 -35.285 1.00 87.81 358 ILE A N 1
ATOM 2578 C CA . ILE A 1 358 ? 9.895 -1.563 -34.844 1.00 87.81 358 ILE A CA 1
ATOM 2579 C C . ILE A 1 358 ? 10.695 -2.380 -35.866 1.00 87.81 358 ILE A C 1
ATOM 2581 O O . ILE A 1 358 ? 11.817 -2.023 -36.213 1.00 87.81 358 ILE A O 1
ATOM 2585 N N . ASP A 1 359 ? 10.106 -3.467 -36.364 1.00 89.19 359 ASP A N 1
ATOM 2586 C CA . ASP A 1 359 ? 10.691 -4.368 -37.353 1.00 89.19 359 ASP A CA 1
ATOM 2587 C C . ASP A 1 359 ? 9.619 -4.843 -38.360 1.00 89.19 359 ASP A C 1
ATOM 2589 O O . ASP A 1 359 ? 9.075 -5.958 -38.258 1.00 89.19 359 ASP A O 1
ATOM 2593 N N . PRO A 1 360 ? 9.303 -4.000 -39.366 1.00 87.31 360 PRO A N 1
ATOM 2594 C CA . PRO A 1 360 ? 8.371 -4.351 -40.438 1.00 87.31 360 PRO A CA 1
ATOM 2595 C C . PRO A 1 360 ? 8.880 -5.526 -41.282 1.00 87.31 360 PRO A C 1
ATOM 2597 O O . PRO A 1 360 ? 8.083 -6.258 -41.867 1.00 87.31 360 PRO A O 1
ATOM 2600 N N . THR A 1 361 ? 10.200 -5.725 -41.341 1.00 90.50 361 THR A N 1
ATOM 2601 C CA . THR A 1 361 ? 10.835 -6.770 -42.150 1.00 90.50 361 THR A CA 1
ATOM 2602 C C . THR A 1 361 ? 10.822 -8.157 -41.513 1.00 90.50 361 THR A C 1
ATOM 2604 O O . THR A 1 361 ? 11.135 -9.125 -42.204 1.00 90.50 361 THR A O 1
ATOM 2607 N N . LYS A 1 362 ? 10.432 -8.273 -40.233 1.00 87.38 362 LYS A N 1
ATOM 2608 C CA . LYS A 1 362 ? 10.477 -9.521 -39.446 1.00 87.38 362 LYS A CA 1
ATOM 2609 C C . LYS A 1 362 ? 11.883 -10.133 -39.388 1.00 87.38 362 LYS A C 1
ATOM 2611 O O . LYS A 1 362 ? 12.038 -11.351 -39.427 1.00 87.38 362 LYS A O 1
ATOM 2616 N N . ALA A 1 363 ? 12.903 -9.281 -39.340 1.00 87.44 363 ALA A N 1
ATOM 2617 C CA . ALA A 1 363 ? 14.290 -9.683 -39.158 1.00 87.44 363 ALA A CA 1
ATOM 2618 C C . ALA A 1 363 ? 14.581 -10.178 -37.726 1.00 87.44 363 ALA A C 1
ATOM 2620 O O . ALA A 1 363 ? 15.501 -10.972 -37.532 1.00 87.44 363 ALA A O 1
ATOM 2621 N N . LEU A 1 364 ? 13.813 -9.722 -36.732 1.00 85.50 364 LEU A N 1
ATOM 2622 C CA . LEU A 1 364 ? 13.942 -10.080 -35.323 1.00 85.50 364 LEU A CA 1
ATOM 2623 C C . LEU A 1 364 ? 12.956 -11.200 -34.935 1.00 85.50 364 LEU A C 1
ATOM 2625 O O . LEU A 1 364 ? 11.799 -11.181 -35.373 1.00 85.50 364 LEU A O 1
ATOM 2629 N N . PRO A 1 365 ? 13.367 -12.158 -34.079 1.00 83.44 365 PRO A N 1
ATOM 2630 C CA . PRO A 1 365 ? 12.444 -13.107 -33.463 1.00 83.44 365 PRO A CA 1
ATOM 2631 C C . PRO A 1 365 ? 11.373 -12.372 -32.648 1.00 83.44 365 PRO A C 1
ATOM 2633 O O . PRO A 1 365 ? 11.691 -11.475 -31.870 1.00 83.44 365 PRO A O 1
ATOM 2636 N N . ARG A 1 366 ? 10.107 -12.771 -32.811 1.00 88.69 366 ARG A N 1
ATOM 2637 C CA . ARG A 1 366 ? 8.959 -12.230 -32.056 1.00 88.69 366 ARG A CA 1
ATOM 2638 C C . ARG A 1 366 ? 8.534 -13.139 -30.896 1.00 88.69 366 ARG A C 1
ATOM 2640 O O . ARG A 1 366 ? 7.420 -13.009 -30.393 1.00 88.69 366 ARG A O 1
ATOM 2647 N N . ASP A 1 367 ? 9.396 -14.081 -30.511 1.00 87.75 367 ASP A N 1
ATOM 2648 C CA . ASP A 1 367 ? 9.169 -14.954 -29.361 1.00 87.75 367 ASP A CA 1
ATOM 2649 C C . ASP A 1 367 ? 9.115 -14.125 -28.065 1.00 87.75 367 ASP A C 1
ATOM 2651 O O . ASP A 1 367 ? 9.811 -13.107 -27.970 1.00 87.75 367 ASP A O 1
ATOM 2655 N N . PRO A 1 368 ? 8.308 -14.527 -27.065 1.00 89.06 368 PRO A N 1
ATOM 2656 C CA . PRO A 1 368 ? 8.232 -13.807 -25.802 1.00 89.06 368 PRO A CA 1
ATOM 2657 C C . PRO A 1 368 ? 9.610 -13.647 -25.146 1.00 89.06 368 PRO A C 1
ATOM 2659 O O . PRO A 1 368 ? 10.355 -14.616 -24.994 1.00 89.06 368 PRO A O 1
ATOM 2662 N N . ALA A 1 369 ? 9.944 -12.419 -24.757 1.00 86.94 369 ALA A N 1
ATOM 2663 C CA . ALA A 1 369 ? 11.233 -12.082 -24.170 1.00 86.94 369 ALA A CA 1
ATOM 2664 C C . ALA A 1 369 ? 11.213 -12.242 -22.645 1.00 86.94 369 ALA A C 1
ATOM 2666 O O . ALA A 1 369 ? 10.234 -11.893 -21.987 1.00 86.94 369 ALA A O 1
ATOM 2667 N N . THR A 1 370 ? 12.329 -12.697 -22.079 1.00 87.38 370 THR A N 1
ATOM 2668 C CA . THR A 1 370 ? 12.504 -12.819 -20.628 1.00 87.38 370 THR A CA 1
ATOM 2669 C C . THR A 1 370 ? 13.707 -11.996 -20.182 1.00 87.38 370 THR A C 1
ATOM 2671 O O . THR A 1 370 ? 14.809 -12.153 -20.707 1.00 87.38 370 THR A O 1
ATOM 2674 N N . LEU A 1 371 ? 13.496 -11.124 -19.197 1.00 79.88 371 LEU A N 1
ATOM 2675 C CA . LEU A 1 371 ? 14.535 -10.360 -18.516 1.00 79.88 371 LEU A CA 1
ATOM 2676 C C . LEU A 1 371 ? 14.574 -10.788 -17.053 1.00 79.88 371 LEU A C 1
ATOM 2678 O O . LEU A 1 371 ? 13.578 -10.667 -16.345 1.00 79.88 371 LEU A O 1
ATOM 2682 N N . ILE A 1 372 ? 15.735 -11.249 -16.597 1.00 80.56 372 ILE A N 1
ATOM 2683 C CA . ILE A 1 372 ? 15.988 -11.549 -15.189 1.00 80.56 372 ILE A CA 1
ATOM 2684 C C . ILE A 1 372 ? 17.241 -10.787 -14.778 1.00 80.56 372 ILE A C 1
ATOM 2686 O O . ILE A 1 372 ? 18.315 -10.984 -15.345 1.00 80.56 372 ILE A O 1
ATOM 2690 N N . VAL A 1 373 ? 17.089 -9.917 -13.789 1.00 77.00 373 VAL A N 1
ATOM 2691 C CA . VAL A 1 373 ? 18.182 -9.264 -13.077 1.00 77.00 373 VAL A CA 1
ATOM 2692 C C . VAL A 1 373 ? 18.168 -9.839 -11.672 1.00 77.00 373 VAL A C 1
ATOM 2694 O O . VAL A 1 373 ? 17.238 -9.578 -10.920 1.00 77.00 373 VAL A O 1
ATOM 2697 N N . ASP A 1 374 ? 19.170 -10.643 -11.335 1.00 79.06 374 ASP A N 1
ATOM 2698 C CA . ASP A 1 374 ? 19.321 -11.249 -10.012 1.00 79.06 374 ASP A CA 1
ATOM 2699 C C . ASP A 1 374 ? 20.677 -10.837 -9.440 1.00 79.06 374 ASP A C 1
ATOM 2701 O O . ASP A 1 374 ? 21.737 -11.248 -9.919 1.00 79.06 374 ASP A O 1
ATOM 2705 N N . LEU A 1 375 ? 20.629 -9.945 -8.457 1.00 73.88 375 LEU A N 1
ATOM 2706 C CA . LEU A 1 375 ? 21.780 -9.427 -7.742 1.00 73.88 375 LEU A CA 1
ATOM 2707 C C . LEU A 1 375 ? 21.673 -9.884 -6.293 1.00 73.88 375 LEU A C 1
ATOM 2709 O O . LEU A 1 375 ? 20.905 -9.328 -5.514 1.00 73.88 375 LEU A O 1
ATOM 2713 N N . SER A 1 376 ? 22.475 -10.866 -5.906 1.00 72.06 376 SER A N 1
ATOM 2714 C CA . SER A 1 376 ? 22.590 -11.313 -4.518 1.00 72.06 376 SER A CA 1
ATOM 2715 C C . SER A 1 376 ? 24.039 -11.221 -4.041 1.00 72.06 376 SER A C 1
ATOM 2717 O O . SER A 1 376 ? 24.985 -11.446 -4.800 1.00 72.06 376 SER A O 1
ATOM 2719 N N . GLY A 1 377 ? 24.245 -10.831 -2.783 1.00 61.81 377 GLY A N 1
ATOM 2720 C CA . GLY A 1 377 ? 25.586 -10.642 -2.235 1.00 61.81 377 GLY A CA 1
ATOM 2721 C C . GLY A 1 377 ? 25.613 -10.274 -0.754 1.00 61.81 377 GLY A C 1
ATOM 2722 O O . GLY A 1 377 ? 24.590 -10.265 -0.077 1.00 61.81 377 GLY A O 1
ATOM 2723 N N . LYS A 1 378 ? 26.817 -9.969 -0.250 1.00 52.78 378 LYS A N 1
ATOM 2724 C CA . LYS A 1 378 ? 27.053 -9.493 1.124 1.00 52.78 378 LYS A CA 1
ATOM 2725 C C . LYS A 1 378 ? 27.921 -8.222 1.103 1.00 52.78 378 LYS A C 1
ATOM 2727 O O . LYS A 1 378 ? 28.984 -8.257 0.484 1.00 52.78 378 LYS A O 1
ATOM 2732 N N . GLY A 1 379 ? 27.511 -7.119 1.748 1.00 54.16 379 GLY A N 1
ATOM 2733 C CA . GLY A 1 379 ? 28.151 -5.784 1.611 1.00 54.16 379 GLY A CA 1
ATOM 2734 C C . GLY A 1 379 ? 28.778 -5.193 2.890 1.00 54.16 379 GLY A C 1
ATOM 2735 O O . GLY A 1 379 ? 28.343 -5.528 3.987 1.00 54.16 379 GLY A O 1
ATOM 2736 N N . ASN A 1 380 ? 29.795 -4.316 2.746 1.00 59.00 380 ASN A N 1
ATOM 2737 C CA . ASN A 1 380 ? 30.449 -3.539 3.824 1.00 59.00 380 ASN A CA 1
ATOM 2738 C C . ASN A 1 380 ? 30.921 -2.156 3.292 1.00 59.00 380 ASN A C 1
ATOM 2740 O O . ASN A 1 380 ? 32.045 -2.025 2.807 1.00 59.00 380 ASN A O 1
ATOM 2744 N N . TRP A 1 381 ? 30.104 -1.110 3.469 1.00 55.81 381 TRP A N 1
ATOM 2745 C CA . TRP A 1 381 ? 30.219 0.222 2.830 1.00 55.81 381 TRP A CA 1
ATOM 2746 C C . TRP A 1 381 ? 31.640 0.836 2.746 1.00 55.81 381 TRP A C 1
ATOM 2748 O O . TRP A 1 381 ? 32.069 1.268 1.679 1.00 55.81 381 TRP A O 1
ATOM 2758 N N . LEU A 1 382 ? 32.425 0.864 3.830 1.00 64.38 382 LEU A N 1
ATOM 2759 C CA . LEU A 1 382 ? 33.764 1.491 3.811 1.00 64.38 382 LEU A CA 1
ATOM 2760 C C . LEU A 1 382 ? 34.821 0.667 3.066 1.00 64.38 382 LEU A C 1
ATOM 2762 O O . LEU A 1 382 ? 35.769 1.221 2.507 1.00 64.38 382 LEU A O 1
ATOM 2766 N N . PHE A 1 383 ? 34.661 -0.653 3.046 1.00 70.44 383 PHE A N 1
ATOM 2767 C CA . PHE A 1 383 ? 35.518 -1.521 2.250 1.00 70.44 383 PHE A CA 1
ATOM 2768 C C . PHE A 1 383 ? 35.169 -1.468 0.767 1.00 70.44 383 PHE A C 1
ATOM 2770 O O . PHE A 1 383 ? 36.027 -1.782 -0.052 1.00 70.44 383 PHE A O 1
ATOM 2777 N N . ASP A 1 384 ? 33.961 -1.032 0.423 1.00 70.31 384 ASP A N 1
ATOM 2778 C CA . ASP A 1 384 ? 33.558 -0.841 -0.965 1.00 70.31 384 ASP A CA 1
ATOM 2779 C C . ASP A 1 384 ? 34.156 0.461 -1.547 1.00 70.31 384 ASP A C 1
ATOM 2781 O O . ASP A 1 384 ? 34.498 0.494 -2.727 1.00 70.31 384 ASP A O 1
ATOM 2785 N N . LEU A 1 385 ? 34.402 1.489 -0.713 1.00 70.44 385 LEU A N 1
ATOM 2786 C CA . LEU A 1 385 ? 35.149 2.704 -1.099 1.00 70.44 385 LEU A CA 1
ATOM 2787 C C . LEU A 1 385 ? 36.655 2.460 -1.262 1.00 70.44 385 LEU A C 1
ATOM 2789 O O . LEU A 1 385 ? 37.273 2.988 -2.183 1.00 70.44 385 LEU A O 1
ATOM 2793 N N . PHE A 1 386 ? 37.250 1.645 -0.383 1.00 81.62 386 PHE A N 1
ATOM 2794 C CA . PHE A 1 386 ? 38.678 1.313 -0.429 1.00 81.62 386 PHE A CA 1
ATOM 2795 C C . PHE A 1 386 ? 38.907 -0.207 -0.357 1.00 81.62 386 PHE A C 1
ATOM 2797 O O . PHE A 1 386 ? 39.353 -0.723 0.678 1.00 81.62 386 PHE A O 1
ATOM 2804 N N . PRO A 1 387 ? 38.668 -0.953 -1.454 1.00 80.81 387 PRO A N 1
ATOM 2805 C CA . PRO A 1 387 ? 38.770 -2.418 -1.471 1.00 80.81 387 PRO A CA 1
ATOM 2806 C C . PRO A 1 387 ? 40.140 -2.946 -1.044 1.00 80.81 387 PRO A C 1
ATOM 2808 O O . PRO A 1 387 ? 40.253 -4.004 -0.421 1.00 80.81 387 PRO A O 1
ATOM 2811 N N . ILE A 1 388 ? 41.196 -2.176 -1.312 1.00 82.00 388 ILE A N 1
ATOM 2812 C CA . ILE A 1 388 ? 42.557 -2.521 -0.906 1.00 82.00 388 ILE A CA 1
ATOM 2813 C C . ILE A 1 388 ? 42.705 -2.601 0.621 1.00 82.00 388 ILE A C 1
ATOM 2815 O O . ILE A 1 388 ? 43.391 -3.495 1.120 1.00 82.00 388 ILE A O 1
ATOM 2819 N N . LEU A 1 389 ? 41.990 -1.761 1.381 1.00 84.06 389 LEU A N 1
ATOM 2820 C CA . LEU A 1 389 ? 41.998 -1.803 2.845 1.00 84.06 389 LEU A CA 1
ATOM 2821 C C . LEU A 1 389 ? 41.302 -3.058 3.380 1.00 84.06 389 LEU A C 1
ATOM 2823 O O . LEU A 1 389 ? 41.719 -3.583 4.409 1.00 84.06 389 LEU A O 1
ATOM 2827 N N . LYS A 1 390 ? 40.314 -3.603 2.655 1.00 82.25 390 LYS A N 1
ATOM 2828 C CA . LYS A 1 390 ? 39.669 -4.886 2.992 1.00 82.25 390 LYS A CA 1
ATOM 2829 C C . LYS A 1 390 ? 40.668 -6.031 2.944 1.00 82.25 390 LYS A C 1
ATOM 2831 O O . LYS A 1 390 ? 40.779 -6.810 3.887 1.00 82.25 390 LYS A O 1
ATOM 2836 N N . SER A 1 391 ? 41.440 -6.096 1.858 1.00 82.81 391 SER A N 1
ATOM 2837 C CA . SER A 1 391 ? 42.460 -7.135 1.665 1.00 82.81 391 SER A CA 1
ATOM 2838 C C . SER A 1 391 ? 43.603 -7.062 2.688 1.00 82.81 391 SER A C 1
ATOM 2840 O O . SER A 1 391 ? 44.312 -8.044 2.891 1.00 82.81 391 SER A O 1
ATOM 2842 N N . ARG A 1 392 ? 43.755 -5.915 3.364 1.00 85.50 392 ARG A N 1
ATOM 2843 C CA . ARG A 1 392 ? 44.847 -5.608 4.297 1.00 85.50 392 ARG A CA 1
ATOM 2844 C C . ARG A 1 392 ? 44.356 -5.251 5.700 1.00 85.50 392 ARG A C 1
ATOM 2846 O O . ARG A 1 392 ? 45.100 -4.663 6.477 1.00 85.50 392 ARG A O 1
ATOM 2853 N N . GLN A 1 393 ? 43.130 -5.632 6.055 1.00 84.69 393 GLN A N 1
ATOM 2854 C CA . GLN A 1 393 ? 42.490 -5.231 7.316 1.00 84.69 393 GLN A CA 1
ATOM 2855 C C . GLN A 1 393 ? 43.259 -5.662 8.580 1.00 84.69 393 GLN A C 1
ATOM 2857 O O . GLN A 1 393 ? 43.150 -5.021 9.620 1.00 84.69 393 GLN A O 1
ATOM 2862 N N . THR A 1 394 ? 44.048 -6.740 8.499 1.00 84.06 394 THR A N 1
ATOM 2863 C CA . THR A 1 394 ? 44.887 -7.243 9.601 1.00 84.06 394 THR A CA 1
ATOM 2864 C C . THR A 1 394 ? 46.328 -6.726 9.547 1.00 84.06 394 THR A C 1
ATOM 2866 O O . THR A 1 394 ? 47.112 -6.977 10.463 1.00 84.06 394 THR A O 1
ATOM 2869 N N . GLN A 1 395 ? 46.702 -6.016 8.480 1.00 88.31 395 GLN A N 1
ATOM 2870 C CA . GLN A 1 395 ? 48.050 -5.509 8.267 1.00 88.31 395 GLN A CA 1
ATOM 2871 C C . GLN A 1 395 ? 48.274 -4.227 9.080 1.00 88.31 395 GLN A C 1
ATOM 2873 O O . GLN A 1 395 ? 47.452 -3.313 9.093 1.00 88.31 395 GLN A O 1
ATOM 2878 N N . ALA A 1 396 ? 49.427 -4.121 9.745 1.00 90.44 396 ALA A N 1
ATOM 2879 C CA . ALA A 1 396 ? 49.772 -2.921 10.501 1.00 90.44 396 ALA A CA 1
ATOM 2880 C C . ALA A 1 396 ? 49.916 -1.705 9.569 1.00 90.44 396 ALA A C 1
ATOM 2882 O O . ALA A 1 396 ? 50.705 -1.748 8.621 1.00 90.44 396 ALA A O 1
ATOM 2883 N N . ALA A 1 397 ? 49.238 -0.598 9.891 1.00 86.12 397 ALA A N 1
ATOM 2884 C CA . ALA A 1 397 ? 49.170 0.611 9.058 1.00 86.12 397 ALA A CA 1
ATOM 2885 C C . ALA A 1 397 ? 50.542 1.130 8.588 1.00 86.12 397 ALA A C 1
ATOM 2887 O O . ALA A 1 397 ? 50.699 1.503 7.432 1.00 86.12 397 ALA A O 1
ATOM 2888 N N . ARG A 1 398 ? 51.570 1.057 9.448 1.00 89.38 398 ARG A N 1
ATOM 2889 C CA . ARG A 1 398 ? 52.955 1.466 9.129 1.00 89.38 398 ARG A CA 1
ATOM 2890 C C . ARG A 1 398 ? 53.605 0.699 7.968 1.00 89.38 398 ARG A C 1
ATOM 2892 O O . ARG A 1 398 ? 54.654 1.105 7.490 1.00 89.38 398 ARG A O 1
ATOM 2899 N N . THR A 1 399 ? 53.045 -0.450 7.594 1.00 89.56 399 THR A N 1
ATOM 2900 C CA . THR A 1 399 ? 53.574 -1.332 6.539 1.00 89.56 399 THR A CA 1
ATOM 2901 C C . THR A 1 399 ? 52.805 -1.214 5.223 1.00 89.56 399 THR A C 1
ATOM 2903 O O . THR A 1 399 ? 53.148 -1.890 4.257 1.00 89.56 399 THR A O 1
ATOM 2906 N N . LEU A 1 400 ? 51.762 -0.380 5.182 1.00 88.62 400 LEU A N 1
ATOM 2907 C CA . LEU A 1 400 ? 51.048 -0.030 3.958 1.00 88.62 400 LEU A CA 1
ATOM 2908 C C . LEU A 1 400 ? 51.903 0.910 3.096 1.00 88.62 400 LEU A C 1
ATOM 2910 O O . LEU A 1 400 ? 52.718 1.666 3.631 1.00 88.62 400 LEU A O 1
ATOM 2914 N N . SER A 1 401 ? 51.705 0.890 1.778 1.00 85.50 401 SER A N 1
ATOM 2915 C CA . SER A 1 401 ? 52.308 1.886 0.881 1.00 85.50 401 SER A CA 1
ATOM 2916 C C . SER A 1 401 ? 51.759 3.288 1.173 1.00 85.50 401 SER A C 1
ATOM 2918 O O . SER A 1 401 ? 50.684 3.420 1.754 1.00 85.50 401 SER A O 1
ATOM 2920 N N . GLY A 1 402 ? 52.465 4.346 0.757 1.00 83.06 402 GLY A N 1
ATOM 2921 C CA . GLY A 1 402 ? 52.041 5.733 1.019 1.00 83.06 402 GLY A CA 1
ATOM 2922 C C . GLY A 1 402 ? 50.598 6.024 0.580 1.00 83.06 402 GLY A C 1
ATOM 2923 O O . GLY A 1 402 ? 49.812 6.549 1.363 1.00 83.06 402 GLY A O 1
ATOM 2924 N N . GLY A 1 403 ? 50.202 5.554 -0.607 1.00 83.50 403 GLY A N 1
ATOM 2925 C CA . GLY A 1 403 ? 48.825 5.689 -1.098 1.00 83.50 403 GLY A CA 1
ATOM 2926 C C . GLY A 1 403 ? 47.781 4.933 -0.285 1.00 83.50 403 GLY A C 1
ATOM 2927 O O . GLY A 1 403 ? 46.682 5.426 -0.052 1.00 83.50 403 GLY A O 1
ATOM 2928 N N . GLU A 1 404 ? 48.129 3.757 0.222 1.00 86.56 404 GLU A N 1
ATOM 2929 C CA . GLU A 1 404 ? 47.242 2.987 1.094 1.00 86.56 404 GLU A CA 1
ATOM 2930 C C . GLU A 1 404 ? 47.120 3.605 2.486 1.00 86.56 404 GLU A C 1
ATOM 2932 O O . GLU A 1 404 ? 46.041 3.575 3.074 1.00 86.56 404 GLU A O 1
ATOM 2937 N N . GLN A 1 405 ? 48.193 4.207 3.006 1.00 88.38 405 GLN A N 1
ATOM 2938 C CA . GLN A 1 405 ? 48.138 4.977 4.250 1.00 88.38 405 GLN A CA 1
ATOM 2939 C C . GLN A 1 405 ? 47.232 6.203 4.103 1.00 88.38 405 GLN A C 1
ATOM 2941 O O . GLN A 1 405 ? 46.484 6.521 5.027 1.00 88.38 405 GLN A O 1
ATOM 2946 N N . GLN A 1 406 ? 47.249 6.849 2.937 1.00 85.00 406 GLN A N 1
ATOM 2947 C CA . GLN A 1 406 ? 46.393 7.992 2.634 1.00 85.00 406 GLN A CA 1
ATOM 2948 C C . GLN A 1 406 ? 44.918 7.591 2.522 1.00 85.00 406 GLN A C 1
ATOM 2950 O O . GLN A 1 406 ? 44.071 8.189 3.184 1.00 85.00 406 GLN A O 1
ATOM 2955 N N . MET A 1 407 ? 44.611 6.503 1.806 1.00 87.25 407 MET A N 1
ATOM 2956 C CA . MET A 1 407 ? 43.262 5.922 1.785 1.00 87.25 407 MET A CA 1
ATOM 2957 C C . MET A 1 407 ? 42.789 5.521 3.187 1.00 87.25 407 MET A C 1
ATOM 2959 O O . MET A 1 407 ? 41.649 5.791 3.556 1.00 87.25 407 MET A O 1
ATOM 2963 N N . LEU A 1 408 ? 43.667 4.936 4.011 1.00 88.12 408 LEU A N 1
ATOM 2964 C CA . LEU A 1 408 ? 43.350 4.598 5.400 1.00 88.12 408 LEU A CA 1
ATOM 2965 C C . LEU A 1 408 ? 43.071 5.846 6.252 1.00 88.12 408 LEU A C 1
ATOM 2967 O O . LEU A 1 408 ? 42.175 5.823 7.096 1.00 88.12 408 LEU A O 1
ATOM 2971 N N . ALA A 1 409 ? 43.807 6.938 6.039 1.00 87.88 409 ALA A N 1
ATOM 2972 C CA . ALA A 1 409 ? 43.579 8.201 6.735 1.00 87.88 409 ALA A CA 1
ATOM 2973 C C . ALA A 1 409 ? 42.212 8.808 6.380 1.00 87.88 409 ALA A C 1
ATOM 2975 O O . ALA A 1 409 ? 41.489 9.235 7.285 1.00 87.88 409 ALA A O 1
ATOM 2976 N N . ILE A 1 410 ? 41.831 8.774 5.099 1.00 85.62 410 ILE A N 1
ATOM 2977 C CA . ILE A 1 410 ? 40.519 9.230 4.618 1.00 85.62 410 ILE A CA 1
ATOM 2978 C C . ILE A 1 410 ? 39.407 8.325 5.160 1.00 85.62 410 ILE A C 1
ATOM 2980 O O . ILE A 1 410 ? 38.445 8.819 5.743 1.00 85.62 410 ILE A O 1
ATOM 2984 N N . ALA A 1 411 ? 39.560 7.000 5.064 1.00 85.50 411 ALA A N 1
ATOM 2985 C CA . ALA A 1 411 ? 38.606 6.037 5.616 1.00 85.50 411 ALA A CA 1
ATOM 2986 C C . ALA A 1 411 ? 38.370 6.264 7.118 1.00 85.50 411 ALA A C 1
ATOM 2988 O O . ALA A 1 411 ? 37.230 6.272 7.580 1.00 85.50 411 ALA A O 1
ATOM 2989 N N . ARG A 1 412 ? 39.441 6.521 7.880 1.00 87.50 412 ARG A N 1
ATOM 2990 C CA . ARG A 1 412 ? 39.363 6.860 9.306 1.00 87.50 412 ARG A CA 1
ATOM 2991 C C . ARG A 1 412 ? 38.610 8.169 9.550 1.00 87.50 412 ARG A C 1
ATOM 2993 O O . ARG A 1 412 ? 37.823 8.233 10.489 1.00 87.50 412 ARG A O 1
ATOM 3000 N N . ALA A 1 413 ? 38.838 9.199 8.735 1.00 83.69 413 ALA A N 1
ATOM 3001 C CA . ALA A 1 413 ? 38.114 10.464 8.847 1.00 83.69 413 ALA A CA 1
ATOM 3002 C C . ALA A 1 413 ? 36.610 10.277 8.577 1.00 83.69 413 ALA A C 1
ATOM 3004 O O . ALA A 1 413 ? 35.780 10.772 9.335 1.00 83.69 413 ALA A O 1
ATOM 3005 N N . LEU A 1 414 ? 36.251 9.484 7.564 1.00 81.25 414 LEU A N 1
ATOM 3006 C CA . LEU A 1 414 ? 34.858 9.178 7.219 1.00 81.25 414 LEU A CA 1
ATOM 3007 C C . LEU A 1 414 ? 34.128 8.387 8.312 1.00 81.25 414 LEU A C 1
ATOM 3009 O O . LEU A 1 414 ? 32.940 8.610 8.544 1.00 81.25 414 LEU A O 1
ATOM 3013 N N . MET A 1 415 ? 34.831 7.520 9.048 1.00 78.06 415 MET A N 1
ATOM 3014 C CA . MET A 1 415 ? 34.251 6.803 10.194 1.00 78.06 415 MET A CA 1
ATOM 3015 C C . MET A 1 415 ? 33.715 7.739 11.289 1.00 78.06 415 MET A C 1
ATOM 3017 O O . MET A 1 415 ? 32.844 7.332 12.057 1.00 78.06 415 MET A O 1
ATOM 3021 N N . MET A 1 416 ? 34.186 8.990 11.355 1.00 78.38 416 MET A N 1
ATOM 3022 C CA . MET A 1 416 ? 33.711 9.990 12.318 1.00 78.38 416 MET A CA 1
ATOM 3023 C C . MET A 1 416 ? 32.391 10.664 11.905 1.00 78.38 416 MET A C 1
ATOM 3025 O O . MET A 1 416 ? 31.877 11.479 12.667 1.00 78.38 416 MET A O 1
ATOM 3029 N N . LYS A 1 417 ? 31.840 10.332 10.727 1.00 76.62 417 LYS A N 1
ATOM 3030 C CA . LYS A 1 417 ? 30.651 10.968 10.131 1.00 76.62 417 LYS A CA 1
ATOM 3031 C C . LYS A 1 417 ? 30.765 12.505 10.077 1.00 76.62 417 LYS A C 1
ATOM 3033 O O . LYS A 1 417 ? 29.920 13.208 10.640 1.00 76.62 417 LYS A O 1
ATOM 3038 N N . PRO A 1 418 ? 31.832 13.048 9.464 1.00 83.56 418 PRO A N 1
ATOM 3039 C CA . PRO A 1 418 ? 32.037 14.487 9.416 1.00 83.56 418 PRO A CA 1
ATOM 3040 C C . PRO A 1 418 ? 30.986 15.149 8.522 1.00 83.56 418 PRO A C 1
ATOM 3042 O O . PRO A 1 418 ? 30.630 14.616 7.480 1.00 83.56 418 PRO A O 1
ATOM 3045 N N . LYS A 1 419 ? 30.540 16.352 8.894 1.00 85.88 419 LYS A N 1
ATOM 3046 C CA . LYS A 1 419 ? 29.741 17.210 7.998 1.00 85.88 419 LYS A CA 1
ATOM 3047 C C . LYS A 1 419 ? 30.606 17.965 6.982 1.00 85.88 419 LYS A C 1
ATOM 3049 O O . LYS A 1 419 ? 30.110 18.395 5.949 1.00 85.88 419 LYS A O 1
ATOM 3054 N N . LEU A 1 420 ? 31.889 18.143 7.304 1.00 91.31 420 LEU A N 1
ATOM 3055 C CA . LEU A 1 420 ? 32.901 18.776 6.465 1.00 91.31 420 LEU A CA 1
ATOM 3056 C C . LEU A 1 420 ? 34.166 17.917 6.490 1.00 91.31 420 LEU A C 1
ATOM 3058 O O . LEU A 1 420 ? 34.757 17.720 7.554 1.00 91.31 420 LEU A O 1
ATOM 3062 N N . LEU A 1 421 ? 34.576 17.429 5.326 1.00 90.44 421 LEU A N 1
ATOM 3063 C CA . LEU A 1 421 ? 35.836 16.730 5.124 1.00 90.44 421 LEU A CA 1
ATOM 3064 C C . LEU A 1 421 ? 36.833 17.688 4.469 1.00 90.44 421 LEU A C 1
ATOM 3066 O O . LEU A 1 421 ? 36.589 18.182 3.374 1.00 90.44 421 LEU A O 1
ATOM 3070 N N . ILE A 1 422 ? 37.954 17.946 5.141 1.00 92.44 422 ILE A N 1
ATOM 3071 C CA . ILE A 1 422 ? 39.048 18.754 4.593 1.00 92.44 422 ILE A CA 1
ATOM 3072 C C . ILE A 1 422 ? 40.139 17.798 4.121 1.00 92.44 422 ILE A C 1
ATOM 3074 O O . ILE A 1 422 ? 40.626 16.984 4.908 1.00 92.44 422 ILE A O 1
ATOM 3078 N N . LEU A 1 423 ? 40.500 17.894 2.845 1.00 91.06 423 LEU A N 1
ATOM 3079 C CA . LEU A 1 423 ? 41.576 17.124 2.235 1.00 91.06 423 LEU A CA 1
ATOM 3080 C C . LEU A 1 423 ? 42.678 18.087 1.816 1.00 91.06 423 LEU A C 1
ATOM 3082 O O . LEU A 1 423 ? 42.450 18.946 0.970 1.00 91.06 423 LEU A O 1
ATOM 3086 N N . ASP A 1 424 ? 43.845 17.942 2.430 1.00 89.69 424 ASP A N 1
ATOM 3087 C CA . ASP A 1 424 ? 45.013 18.782 2.178 1.00 89.69 424 ASP A CA 1
ATOM 3088 C C . ASP A 1 424 ? 46.034 17.989 1.357 1.00 89.69 424 ASP A C 1
ATOM 3090 O O . ASP A 1 424 ? 46.565 16.984 1.835 1.00 89.69 424 ASP A O 1
ATOM 3094 N N . GLU A 1 425 ? 46.207 18.383 0.095 1.00 88.88 425 GLU A N 1
ATOM 3095 C CA . GLU A 1 425 ? 47.074 17.762 -0.914 1.00 88.88 425 GLU A CA 1
ATOM 3096 C C . GLU A 1 425 ? 46.981 16.222 -0.963 1.00 88.88 425 GLU A C 1
ATOM 3098 O O . GLU A 1 425 ? 47.992 15.513 -0.846 1.00 88.88 425 GLU A O 1
ATOM 3103 N N . PRO A 1 426 ? 45.768 15.647 -1.121 1.00 84.44 426 PRO A N 1
ATOM 3104 C CA . PRO A 1 426 ? 45.584 14.209 -1.035 1.00 84.44 426 PRO A CA 1
ATOM 3105 C C . PRO A 1 426 ? 46.255 13.414 -2.167 1.00 84.44 426 PRO A C 1
ATOM 3107 O O . PRO A 1 426 ? 46.320 12.191 -2.074 1.00 84.44 426 PRO A O 1
ATOM 3110 N N . THR A 1 427 ? 46.732 14.066 -3.231 1.00 86.12 427 THR A N 1
ATOM 3111 C CA . THR A 1 427 ? 47.392 13.416 -4.374 1.00 86.12 427 THR A CA 1
ATOM 3112 C C . THR A 1 427 ? 48.919 13.442 -4.333 1.00 86.12 427 THR A C 1
ATOM 3114 O O . THR A 1 427 ? 49.565 12.779 -5.155 1.00 86.12 427 THR A O 1
ATOM 3117 N N . LEU A 1 428 ? 49.521 14.168 -3.385 1.00 83.00 428 LEU A N 1
ATOM 3118 C CA . LEU A 1 428 ? 50.964 14.390 -3.356 1.00 83.00 428 LEU A CA 1
ATOM 3119 C C . LEU A 1 428 ? 51.742 13.071 -3.204 1.00 83.00 428 LEU A C 1
ATOM 3121 O O . LEU A 1 428 ? 51.587 12.329 -2.237 1.00 83.00 428 LEU A O 1
ATOM 3125 N N . GLY A 1 429 ? 52.628 12.790 -4.164 1.00 77.69 429 GLY A N 1
ATOM 3126 C CA . GLY A 1 429 ? 53.506 11.614 -4.127 1.00 77.69 429 GLY A CA 1
ATOM 3127 C C . GLY A 1 429 ? 52.805 10.275 -4.390 1.00 77.69 429 GLY A C 1
ATOM 3128 O O . GLY A 1 429 ? 53.404 9.222 -4.154 1.00 77.69 429 GLY A O 1
ATOM 3129 N N . LEU A 1 430 ? 51.560 10.289 -4.880 1.00 83.31 430 LEU A N 1
ATOM 3130 C CA . LEU A 1 430 ? 50.806 9.077 -5.192 1.00 83.31 430 LEU A CA 1
ATOM 3131 C C . LEU A 1 430 ? 51.081 8.549 -6.601 1.00 83.31 430 LEU A C 1
ATOM 3133 O O . LEU A 1 430 ? 51.244 9.294 -7.564 1.00 83.31 430 LE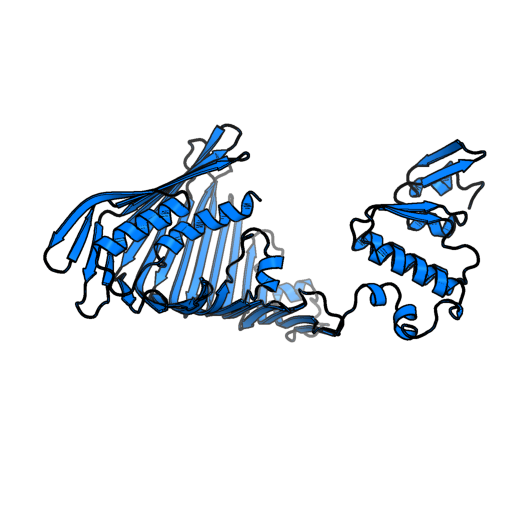U A O 1
ATOM 3137 N N . ALA A 1 431 ? 51.096 7.220 -6.726 1.00 81.31 431 ALA A N 1
ATOM 3138 C CA . ALA A 1 431 ? 51.167 6.563 -8.025 1.00 81.31 431 ALA A CA 1
ATOM 3139 C C . ALA A 1 431 ? 49.850 6.765 -8.808 1.00 81.31 431 ALA A C 1
ATOM 3141 O O . ALA A 1 431 ? 48.786 6.792 -8.183 1.00 81.31 431 ALA A O 1
ATOM 3142 N N . PRO A 1 432 ? 49.877 6.800 -10.156 1.00 80.12 432 PRO A N 1
ATOM 3143 C CA . PRO A 1 432 ? 48.687 7.044 -10.983 1.00 80.12 432 PRO A CA 1
ATOM 3144 C C . PRO A 1 432 ? 47.488 6.139 -10.668 1.00 80.12 432 PRO A C 1
ATOM 3146 O O . PRO A 1 432 ? 46.357 6.604 -10.602 1.00 80.12 432 PRO A O 1
ATOM 3149 N N . VAL A 1 433 ? 47.740 4.859 -10.379 1.00 79.06 433 VAL A N 1
ATOM 3150 C CA . VAL A 1 433 ? 46.693 3.883 -10.022 1.00 79.06 433 VAL A CA 1
ATOM 3151 C C . VAL A 1 433 ? 45.973 4.257 -8.719 1.00 79.06 433 VAL A C 1
ATOM 3153 O O . VAL A 1 433 ? 44.789 3.980 -8.560 1.00 79.06 433 VAL A O 1
ATOM 3156 N N . ILE A 1 434 ? 46.670 4.895 -7.775 1.00 80.81 434 ILE A N 1
ATOM 3157 C CA . ILE A 1 434 ? 46.064 5.346 -6.518 1.00 80.81 434 ILE A CA 1
ATOM 3158 C C . ILE A 1 434 ? 45.261 6.632 -6.738 1.00 80.81 434 ILE A C 1
ATOM 3160 O O . ILE A 1 434 ? 44.207 6.789 -6.127 1.00 80.81 434 ILE A O 1
ATOM 3164 N N . LEU A 1 435 ? 45.706 7.517 -7.637 1.00 84.25 435 LEU A N 1
ATOM 3165 C CA . LEU A 1 435 ? 44.947 8.715 -8.015 1.00 84.25 435 LEU A CA 1
ATOM 3166 C C . LEU A 1 435 ? 43.584 8.351 -8.606 1.00 84.25 435 LEU A C 1
ATOM 3168 O O . LEU A 1 435 ? 42.579 8.943 -8.227 1.00 84.25 435 LEU A O 1
ATOM 3172 N N . GLU A 1 436 ? 43.536 7.339 -9.472 1.00 84.31 436 GLU A N 1
ATOM 3173 C CA . GLU A 1 436 ? 42.287 6.836 -10.054 1.00 84.31 436 GLU A CA 1
ATOM 3174 C C . GLU A 1 436 ? 41.343 6.265 -8.982 1.00 84.31 436 GLU A C 1
ATOM 3176 O O . GLU A 1 436 ? 40.144 6.543 -8.975 1.00 84.31 436 GLU A O 1
ATOM 3181 N N . GLN A 1 437 ? 41.884 5.515 -8.017 1.00 83.00 437 GLN A N 1
ATOM 3182 C CA . GLN A 1 437 ? 41.096 4.982 -6.902 1.00 83.00 437 GLN A CA 1
ATOM 3183 C C . GLN A 1 437 ? 40.546 6.093 -6.005 1.00 83.00 437 GLN A C 1
ATOM 3185 O O . GLN A 1 437 ? 39.377 6.054 -5.621 1.00 83.00 437 GLN A O 1
ATOM 3190 N N . LEU A 1 438 ? 41.368 7.098 -5.697 1.00 85.62 438 LEU A N 1
ATOM 3191 C CA . LEU A 1 438 ? 40.955 8.256 -4.913 1.00 85.62 438 LEU A CA 1
ATOM 3192 C C . LEU A 1 438 ? 39.887 9.072 -5.652 1.00 85.62 438 LEU A C 1
ATOM 3194 O O . LEU A 1 438 ? 38.888 9.448 -5.047 1.00 85.62 438 LEU A O 1
ATOM 3198 N N . SER A 1 439 ? 40.062 9.280 -6.957 1.00 87.88 439 SER A N 1
ATOM 3199 C CA . SER A 1 439 ? 39.104 9.954 -7.837 1.00 87.88 439 SER A CA 1
ATOM 3200 C C . SER A 1 439 ? 37.727 9.281 -7.782 1.00 87.88 439 SER A C 1
ATOM 3202 O O . SER A 1 439 ? 36.719 9.925 -7.481 1.00 87.88 439 SER A O 1
ATOM 3204 N N . LYS A 1 440 ? 37.688 7.951 -7.933 1.00 87.19 440 LYS A N 1
ATOM 3205 C CA . LYS A 1 440 ? 36.451 7.164 -7.843 1.00 87.19 440 LYS A CA 1
ATOM 3206 C C . LYS A 1 440 ? 35.816 7.206 -6.450 1.00 87.19 440 LYS A C 1
ATOM 3208 O O . LYS A 1 440 ? 34.591 7.272 -6.327 1.00 87.19 440 LYS A O 1
ATOM 3213 N N . ALA A 1 441 ? 36.627 7.167 -5.393 1.00 84.19 441 ALA A N 1
ATOM 3214 C CA . ALA A 1 441 ? 36.135 7.271 -4.022 1.00 84.19 441 ALA A CA 1
ATOM 3215 C C . ALA A 1 441 ? 35.501 8.647 -3.755 1.00 84.19 441 ALA A C 1
ATOM 3217 O O . ALA A 1 441 ? 34.430 8.717 -3.157 1.00 84.19 441 ALA A O 1
ATOM 3218 N N . MET A 1 442 ? 36.116 9.726 -4.248 1.00 86.69 442 MET A N 1
ATOM 3219 C CA . MET A 1 442 ? 35.592 11.092 -4.158 1.00 86.69 442 MET A CA 1
ATOM 3220 C C . MET A 1 442 ? 34.269 11.255 -4.910 1.00 86.69 442 MET A C 1
ATOM 3222 O O . MET A 1 442 ? 33.325 11.838 -4.379 1.00 86.69 442 MET A O 1
ATOM 3226 N N . GLU A 1 443 ? 34.168 10.688 -6.111 1.00 86.94 443 GLU A N 1
ATOM 3227 C CA . GLU A 1 443 ? 32.928 10.691 -6.888 1.00 86.94 443 GLU A CA 1
ATOM 3228 C C . GLU A 1 443 ? 31.814 9.906 -6.183 1.00 86.94 443 GLU A C 1
ATOM 3230 O O . GLU A 1 443 ? 30.692 10.396 -6.046 1.00 86.94 443 GLU A O 1
ATOM 3235 N N . THR A 1 444 ? 32.140 8.732 -5.639 1.00 82.69 444 THR A N 1
ATOM 3236 C CA . THR A 1 444 ? 31.184 7.924 -4.871 1.00 82.69 444 THR A CA 1
ATOM 3237 C C . THR A 1 444 ? 30.712 8.674 -3.624 1.00 82.69 444 THR A C 1
ATOM 3239 O O . THR A 1 444 ? 29.515 8.706 -3.346 1.00 82.69 444 THR A O 1
ATOM 3242 N N . LEU A 1 445 ? 31.617 9.325 -2.885 1.00 84.25 445 LEU A N 1
ATOM 3243 C CA . LEU A 1 445 ? 31.267 10.144 -1.717 1.00 84.25 445 LEU A CA 1
ATOM 3244 C C . LEU A 1 445 ? 30.321 11.286 -2.089 1.00 84.25 445 LEU A C 1
ATOM 3246 O O . LEU A 1 445 ? 29.307 11.470 -1.418 1.00 84.25 445 LEU A O 1
ATOM 3250 N N . ARG A 1 446 ? 30.613 11.998 -3.182 1.00 84.12 446 ARG A N 1
ATOM 3251 C CA . ARG A 1 446 ? 29.772 13.088 -3.693 1.00 84.12 446 ARG A CA 1
ATOM 3252 C C . ARG A 1 446 ? 28.367 12.615 -4.076 1.00 84.12 446 ARG A C 1
ATOM 3254 O O . ARG A 1 446 ? 27.404 13.333 -3.845 1.00 84.12 446 ARG A O 1
ATOM 3261 N N . GLN A 1 447 ? 28.242 11.427 -4.667 1.00 79.81 447 GLN A N 1
ATOM 3262 C CA . GLN A 1 447 ? 26.955 10.893 -5.133 1.00 79.81 447 GLN A CA 1
ATOM 3263 C C . GLN A 1 447 ? 26.119 10.247 -4.023 1.00 79.81 447 GLN A C 1
ATOM 3265 O O . GLN A 1 447 ? 24.895 10.200 -4.124 1.00 79.81 447 GLN A O 1
ATOM 3270 N N . THR A 1 448 ? 26.765 9.703 -2.991 1.00 77.06 448 THR A N 1
ATOM 3271 C CA . THR A 1 448 ? 26.100 8.839 -2.000 1.00 77.06 448 THR A CA 1
ATOM 3272 C C . THR A 1 448 ? 25.965 9.466 -0.618 1.00 77.06 448 THR A C 1
ATOM 3274 O O . THR A 1 448 ? 25.309 8.882 0.244 1.00 77.06 448 THR A O 1
ATOM 3277 N N . THR A 1 449 ? 26.568 10.635 -0.381 1.00 78.19 449 THR A N 1
ATOM 3278 C CA . THR A 1 449 ? 26.560 11.292 0.933 1.00 78.19 449 THR A CA 1
ATOM 3279 C C . THR A 1 449 ? 26.291 12.790 0.831 1.00 78.19 449 THR A C 1
ATOM 3281 O O . THR A 1 449 ? 26.479 13.404 -0.213 1.00 78.19 449 THR A O 1
ATOM 3284 N N . ASP A 1 450 ? 25.876 13.384 1.946 1.00 84.19 450 ASP A N 1
ATOM 3285 C CA . ASP A 1 450 ? 25.677 14.821 2.142 1.00 84.19 450 ASP A CA 1
ATOM 3286 C C . ASP A 1 450 ? 26.926 15.529 2.711 1.00 84.19 450 ASP A C 1
ATOM 3288 O O . ASP A 1 450 ? 26.843 16.658 3.197 1.00 84.19 450 ASP A O 1
ATOM 3292 N N . ILE A 1 451 ? 28.093 14.874 2.681 1.00 87.69 451 ILE A N 1
ATOM 3293 C CA . ILE A 1 451 ? 29.341 15.411 3.235 1.00 87.69 451 ILE A CA 1
ATOM 3294 C C . ILE A 1 451 ? 29.880 16.517 2.323 1.00 87.69 451 ILE A C 1
ATOM 3296 O O . ILE A 1 451 ? 30.209 16.277 1.163 1.00 87.69 451 ILE A O 1
ATOM 3300 N N . THR A 1 452 ? 30.075 17.717 2.873 1.00 92.25 452 THR A N 1
ATOM 3301 C CA . THR A 1 452 ? 30.795 18.788 2.173 1.00 92.25 452 THR A CA 1
ATOM 3302 C C . THR A 1 452 ? 32.285 18.471 2.145 1.00 92.25 452 THR A C 1
ATOM 3304 O O . THR A 1 452 ? 32.873 18.186 3.191 1.00 92.25 452 THR A O 1
ATOM 3307 N N . VAL A 1 453 ? 32.924 18.572 0.979 1.00 91.75 453 VAL A N 1
ATOM 3308 C CA . VAL A 1 453 ? 34.375 18.384 0.847 1.00 91.75 453 VAL A CA 1
ATOM 3309 C C . VAL A 1 453 ? 35.056 19.705 0.503 1.00 91.75 453 VAL A C 1
ATOM 3311 O O . VAL A 1 453 ? 34.677 20.375 -0.453 1.00 91.75 453 VAL A O 1
ATOM 3314 N N . LEU A 1 454 ? 36.080 20.064 1.278 1.00 93.56 454 LEU A N 1
ATOM 3315 C CA . LEU A 1 454 ? 37.015 21.137 0.958 1.00 93.56 454 LEU A CA 1
ATOM 3316 C C . LEU A 1 454 ? 38.347 20.507 0.547 1.00 93.56 454 LEU A C 1
ATOM 3318 O O . LEU A 1 454 ? 39.044 19.929 1.381 1.00 93.56 454 LEU A O 1
ATOM 3322 N N . LEU A 1 455 ? 38.670 20.605 -0.740 1.00 92.81 455 LEU A N 1
ATOM 3323 C CA . LEU A 1 455 ? 39.868 20.023 -1.336 1.00 92.81 455 LEU A CA 1
ATOM 3324 C C . LEU A 1 455 ? 40.915 21.115 -1.587 1.00 92.81 455 LEU A C 1
ATOM 3326 O O . LEU A 1 455 ? 40.705 21.988 -2.426 1.00 92.81 455 LEU A O 1
ATOM 3330 N N . GLY A 1 456 ? 42.031 21.057 -0.865 1.00 92.25 456 GLY A N 1
ATOM 3331 C CA . GLY A 1 456 ? 43.246 21.802 -1.179 1.00 92.25 456 GLY A CA 1
ATOM 3332 C C . GLY A 1 456 ? 44.136 20.954 -2.077 1.00 92.25 456 GLY A C 1
ATOM 3333 O O . GLY A 1 456 ? 44.535 19.863 -1.683 1.00 92.25 456 GLY A O 1
ATOM 3334 N N . GLU A 1 457 ? 44.420 21.427 -3.288 1.00 90.56 457 GLU A N 1
ATOM 3335 C CA . GLU A 1 457 ? 45.222 20.685 -4.258 1.00 90.56 457 GLU A CA 1
ATOM 3336 C C . GLU A 1 457 ? 46.123 21.595 -5.087 1.00 90.56 457 GLU A C 1
ATOM 3338 O O . GLU A 1 457 ? 45.746 22.710 -5.444 1.00 90.56 457 GLU A O 1
ATOM 3343 N N . GLN A 1 458 ? 47.297 21.066 -5.433 1.00 89.06 458 GLN A N 1
ATOM 3344 C CA . GLN A 1 458 ? 48.183 21.650 -6.441 1.00 89.06 458 GLN A CA 1
ATOM 3345 C C . GLN A 1 458 ? 47.980 20.976 -7.803 1.00 89.06 458 GLN A C 1
ATOM 3347 O O . GLN A 1 458 ? 48.258 21.572 -8.843 1.00 89.06 458 GLN A O 1
ATOM 3352 N N . ASN A 1 459 ? 47.474 19.737 -7.822 1.00 88.25 459 ASN A N 1
ATOM 3353 C CA . ASN A 1 459 ? 47.170 19.032 -9.057 1.00 88.25 459 ASN A CA 1
ATOM 3354 C C . ASN A 1 459 ? 45.813 19.481 -9.617 1.00 88.25 459 ASN A C 1
ATOM 3356 O O . ASN A 1 459 ? 44.767 18.884 -9.351 1.00 88.25 459 ASN A O 1
ATOM 3360 N N . VAL A 1 460 ? 45.844 20.526 -10.442 1.00 86.50 460 VAL A N 1
ATOM 3361 C CA . VAL A 1 460 ? 44.649 21.113 -11.068 1.00 86.50 460 VAL A CA 1
ATOM 3362 C C . VAL A 1 460 ? 43.895 20.102 -11.936 1.00 86.50 460 VAL A C 1
ATOM 3364 O O . VAL A 1 460 ? 42.665 20.070 -11.919 1.00 86.50 460 VAL A O 1
ATOM 3367 N N . THR A 1 461 ? 44.612 19.216 -12.634 1.00 86.00 461 THR A N 1
ATOM 3368 C CA . THR A 1 461 ? 43.998 18.189 -13.495 1.00 86.00 461 THR A CA 1
ATOM 3369 C C . THR A 1 461 ? 43.177 17.180 -12.685 1.00 86.00 461 THR A C 1
ATOM 3371 O O . THR A 1 461 ? 42.152 16.700 -13.163 1.00 86.00 461 THR A O 1
ATOM 3374 N N . PHE A 1 462 ? 43.591 16.881 -11.451 1.00 88.81 462 PHE A N 1
ATOM 3375 C CA . PHE A 1 462 ? 42.815 16.048 -10.531 1.00 88.81 462 PHE A CA 1
ATOM 3376 C C . PHE A 1 462 ? 41.675 16.823 -9.860 1.00 88.81 462 PHE A C 1
ATOM 3378 O O . PHE A 1 462 ? 40.588 16.283 -9.688 1.00 88.81 462 PHE A O 1
ATOM 3385 N N . ALA A 1 463 ? 41.903 18.077 -9.465 1.00 89.50 463 ALA A N 1
ATOM 3386 C CA . ALA A 1 463 ? 40.934 18.836 -8.680 1.00 89.50 463 ALA A CA 1
ATOM 3387 C C . ALA A 1 463 ? 39.693 19.260 -9.487 1.00 89.50 463 ALA A C 1
ATOM 3389 O O . ALA A 1 463 ? 38.574 19.170 -8.979 1.00 89.50 463 ALA A O 1
ATOM 3390 N N . LEU A 1 464 ? 39.869 19.700 -10.741 1.00 90.31 464 LEU A N 1
ATOM 3391 C CA . LEU A 1 464 ? 38.781 20.270 -11.550 1.00 90.31 464 LEU A CA 1
ATOM 3392 C C . LEU A 1 464 ? 37.588 19.319 -11.775 1.00 90.31 464 LEU A C 1
ATOM 3394 O O . LEU A 1 464 ? 36.459 19.768 -11.578 1.00 90.31 464 LEU A O 1
ATOM 3398 N N . PRO A 1 465 ? 37.772 18.027 -12.122 1.00 89.94 465 PRO A N 1
ATOM 3399 C CA . PRO A 1 465 ? 36.652 17.095 -12.306 1.00 89.94 465 PRO A CA 1
ATOM 3400 C C . PRO A 1 465 ? 35.804 16.859 -11.047 1.00 89.94 465 PRO A C 1
ATOM 3402 O O . PRO A 1 465 ? 34.669 16.390 -11.139 1.00 89.94 465 PRO A O 1
ATOM 3405 N N . HIS A 1 466 ? 36.353 17.152 -9.868 1.00 89.69 466 HIS A N 1
ATOM 3406 C CA . HIS A 1 466 ? 35.728 16.864 -8.578 1.00 89.69 466 HIS A CA 1
ATOM 3407 C C . HIS A 1 466 ? 35.151 18.102 -7.885 1.00 89.69 466 HIS A C 1
ATOM 3409 O O . HIS A 1 466 ? 34.493 17.958 -6.856 1.00 89.69 466 HIS A O 1
ATOM 3415 N N . ALA A 1 467 ? 35.379 19.300 -8.425 1.00 91.56 467 ALA A N 1
ATOM 3416 C CA . ALA A 1 467 ? 34.971 20.554 -7.808 1.00 91.56 467 ALA A CA 1
ATOM 3417 C C . ALA A 1 467 ? 33.615 21.044 -8.335 1.00 91.56 467 ALA A C 1
ATOM 3419 O O . ALA A 1 467 ? 33.360 21.031 -9.533 1.00 91.56 467 ALA A O 1
ATOM 3420 N N . ASP A 1 468 ? 32.766 21.555 -7.445 1.00 92.31 468 ASP A N 1
ATOM 3421 C CA . ASP A 1 468 ? 31.589 22.355 -7.823 1.00 92.31 468 ASP A CA 1
ATOM 3422 C C . ASP A 1 468 ? 31.936 23.850 -7.955 1.00 92.31 468 ASP A C 1
ATOM 3424 O O . ASP A 1 468 ? 31.296 24.597 -8.693 1.00 92.31 468 ASP A O 1
ATOM 3428 N N . ARG A 1 469 ? 32.970 24.292 -7.230 1.00 93.44 469 ARG A N 1
ATOM 3429 C CA . ARG A 1 469 ? 33.484 25.665 -7.205 1.00 93.44 469 ARG A CA 1
ATOM 3430 C C . ARG A 1 469 ? 34.984 25.630 -6.962 1.00 93.44 469 ARG A C 1
ATOM 3432 O O . ARG A 1 469 ? 35.455 24.835 -6.150 1.00 93.44 469 ARG A O 1
ATOM 3439 N N . VAL A 1 470 ? 35.721 26.495 -7.645 1.00 94.50 470 VAL A N 1
ATOM 3440 C CA . VAL A 1 470 ? 37.184 26.516 -7.616 1.00 94.50 470 VAL A CA 1
ATOM 3441 C C . VAL A 1 470 ? 37.659 27.889 -7.160 1.00 94.50 470 VAL A C 1
ATOM 3443 O O . VAL A 1 470 ? 37.158 28.910 -7.624 1.00 94.50 470 VAL A O 1
ATOM 3446 N N . TYR A 1 471 ? 38.640 27.896 -6.261 1.00 94.06 471 TYR A N 1
ATOM 3447 C CA . TYR A 1 471 ? 39.322 29.091 -5.774 1.00 94.06 471 TYR A CA 1
ATOM 3448 C C . TYR A 1 471 ? 40.805 28.974 -6.109 1.00 94.06 471 TYR A C 1
ATOM 3450 O O . TYR A 1 471 ? 41.448 28.009 -5.703 1.00 94.06 471 TYR A O 1
ATOM 3458 N N . VAL A 1 472 ? 41.360 29.964 -6.805 1.00 92.62 472 VAL A N 1
ATOM 3459 C CA . VAL A 1 472 ? 42.808 30.070 -7.021 1.00 92.62 472 VAL A CA 1
ATOM 3460 C C . VAL A 1 472 ? 43.374 31.025 -5.985 1.00 92.62 472 VAL A C 1
ATOM 3462 O O . VAL A 1 472 ? 42.946 32.179 -5.895 1.00 92.62 472 VAL A O 1
ATOM 3465 N N . ILE A 1 473 ? 44.333 30.541 -5.198 1.00 91.81 473 ILE A N 1
ATOM 3466 C CA . ILE A 1 473 ? 44.990 31.316 -4.147 1.00 91.81 473 ILE A CA 1
ATOM 3467 C C . ILE A 1 473 ? 46.439 31.581 -4.550 1.00 91.81 473 ILE A C 1
ATOM 3469 O O . ILE A 1 473 ? 47.222 30.651 -4.711 1.00 91.81 473 ILE A O 1
ATOM 3473 N N . GLU A 1 474 ? 46.817 32.855 -4.626 1.00 89.94 474 GLU A N 1
ATOM 3474 C CA . GLU A 1 474 ? 48.201 33.294 -4.811 1.00 89.94 474 GLU A CA 1
ATOM 3475 C C . GLU A 1 474 ? 48.580 34.316 -3.746 1.00 89.94 474 GLU A C 1
ATOM 3477 O O . GLU A 1 474 ? 47.801 35.216 -3.430 1.00 89.94 474 GLU A O 1
ATOM 3482 N N . HIS A 1 475 ? 49.790 34.206 -3.191 1.00 90.94 475 HIS A N 1
ATOM 3483 C CA . HIS A 1 475 ? 50.299 35.146 -2.182 1.00 90.94 475 HIS A CA 1
ATOM 3484 C C . HIS A 1 475 ? 49.283 35.425 -1.050 1.00 90.94 475 HIS A C 1
ATOM 3486 O O . HIS A 1 475 ? 49.100 36.566 -0.616 1.00 90.94 475 HIS A O 1
ATOM 3492 N N . SER A 1 476 ? 48.599 34.366 -0.597 1.00 89.94 476 SER A N 1
ATOM 3493 C CA . SER A 1 476 ? 47.554 34.396 0.438 1.00 89.94 476 SER A CA 1
ATOM 3494 C C . SER A 1 476 ? 46.306 35.218 0.084 1.00 89.94 476 SER A C 1
ATOM 3496 O O . SER A 1 476 ? 45.619 35.719 0.976 1.00 89.94 476 SER A O 1
ATOM 3498 N N . ARG A 1 477 ? 45.997 35.375 -1.207 1.00 89.75 477 ARG A N 1
ATOM 3499 C CA . ARG A 1 477 ? 44.792 36.052 -1.703 1.00 89.75 477 ARG A CA 1
ATOM 3500 C C . ARG A 1 477 ? 44.093 35.192 -2.745 1.00 89.75 477 ARG A C 1
ATOM 3502 O O . ARG A 1 477 ? 44.755 34.567 -3.564 1.00 89.75 477 ARG A O 1
ATOM 3509 N N . VAL A 1 478 ? 42.761 35.199 -2.734 1.00 93.88 478 VAL A N 1
ATOM 3510 C CA . VAL A 1 478 ? 41.970 34.621 -3.827 1.00 93.88 478 VAL A CA 1
ATOM 3511 C C . VAL A 1 478 ? 42.110 35.543 -5.033 1.00 93.88 478 VAL A C 1
ATOM 3513 O O . VAL A 1 478 ? 41.698 36.702 -4.970 1.00 93.88 478 VAL A O 1
ATOM 3516 N N . VAL A 1 479 ? 42.736 35.049 -6.098 1.00 93.75 479 VAL A N 1
ATOM 3517 C CA . VAL A 1 479 ? 42.951 35.803 -7.345 1.00 93.75 479 VAL A CA 1
ATOM 3518 C C . VAL A 1 479 ? 41.929 35.454 -8.419 1.00 93.75 479 VAL A C 1
ATOM 3520 O O . VAL A 1 479 ? 41.695 36.258 -9.317 1.00 93.75 479 VAL A O 1
ATOM 3523 N N . TRP A 1 480 ? 41.288 34.289 -8.307 1.00 93.50 480 TRP A N 1
ATOM 3524 C CA . TRP A 1 480 ? 40.231 33.853 -9.210 1.00 93.50 480 TRP A CA 1
ATOM 3525 C C . TRP A 1 480 ? 39.267 32.903 -8.494 1.00 93.50 480 TRP A C 1
ATOM 3527 O O . TRP A 1 480 ? 39.672 32.126 -7.626 1.00 93.50 480 TRP A O 1
ATOM 3537 N N . GLU A 1 481 ? 37.989 32.977 -8.857 1.00 93.50 481 GLU A N 1
ATOM 3538 C CA . GLU A 1 481 ? 36.923 32.153 -8.299 1.00 93.50 481 GLU A CA 1
ATOM 3539 C C . GLU A 1 481 ? 35.799 31.978 -9.324 1.00 93.50 481 GLU A C 1
ATOM 3541 O O . GLU A 1 481 ? 35.223 32.968 -9.776 1.00 93.50 481 GLU A O 1
ATOM 3546 N N . SER A 1 482 ? 35.462 30.734 -9.663 1.00 92.19 482 SER A N 1
ATOM 3547 C CA . SER A 1 482 ? 34.322 30.426 -10.535 1.00 92.19 482 SER A CA 1
ATOM 3548 C C . SER A 1 482 ? 33.956 28.937 -10.490 1.00 92.19 482 SER A C 1
ATOM 3550 O O . SER A 1 482 ? 34.513 28.162 -9.704 1.00 92.19 482 SER A O 1
ATOM 3552 N N . ASP A 1 483 ? 33.007 28.531 -11.334 1.00 91.12 483 ASP A N 1
ATOM 3553 C CA . ASP A 1 483 ? 32.762 27.125 -11.656 1.00 91.12 483 ASP A CA 1
ATOM 3554 C C . ASP A 1 483 ? 33.933 26.535 -12.480 1.00 91.12 483 ASP A C 1
ATOM 3556 O O . ASP A 1 483 ? 34.618 27.265 -13.207 1.00 91.12 483 ASP A O 1
ATOM 3560 N N . PRO A 1 484 ? 34.199 25.218 -12.388 1.00 91.38 484 PRO A N 1
ATOM 3561 C CA . PRO A 1 484 ? 35.345 24.596 -13.057 1.00 91.38 484 PRO A CA 1
ATOM 3562 C C . PRO A 1 484 ? 35.295 24.682 -14.592 1.00 91.38 484 PRO A C 1
ATOM 3564 O O . PRO A 1 484 ? 36.347 24.637 -15.227 1.00 91.38 484 PRO A O 1
ATOM 3567 N N . GLY A 1 485 ? 34.112 24.832 -15.204 1.00 88.88 485 GLY A N 1
ATOM 3568 C CA . GLY A 1 485 ? 33.952 24.868 -16.662 1.00 88.88 485 GLY A CA 1
ATOM 3569 C C . GLY A 1 485 ? 34.600 26.091 -17.312 1.00 88.88 485 GLY A C 1
ATOM 3570 O O . GLY A 1 485 ? 35.009 26.035 -18.468 1.00 88.88 485 GLY A O 1
ATOM 3571 N N . ARG A 1 486 ? 34.755 27.176 -16.548 1.00 89.19 486 ARG A N 1
ATOM 3572 C CA . ARG A 1 486 ? 35.350 28.442 -17.003 1.00 89.19 486 ARG A CA 1
ATOM 3573 C C . ARG A 1 486 ? 36.850 28.529 -16.734 1.00 89.19 486 ARG A C 1
ATOM 3575 O O . ARG A 1 486 ? 37.512 29.438 -17.228 1.00 89.19 486 ARG A O 1
ATOM 3582 N N . PHE A 1 487 ? 37.403 27.572 -15.983 1.00 89.81 487 PHE A N 1
ATOM 3583 C CA . PHE A 1 487 ? 38.799 27.602 -15.549 1.00 89.81 487 PHE A CA 1
ATOM 3584 C C . PHE A 1 487 ? 39.768 27.624 -16.733 1.00 89.81 487 PHE A C 1
ATOM 3586 O O . PHE A 1 487 ? 40.669 28.456 -16.766 1.00 89.81 487 PHE A O 1
ATOM 3593 N N . ALA A 1 488 ? 39.573 26.752 -17.726 1.00 85.50 488 ALA A N 1
ATOM 3594 C CA . ALA A 1 488 ? 40.494 26.623 -18.856 1.00 85.50 488 ALA A CA 1
ATOM 3595 C C . ALA A 1 488 ? 40.605 27.908 -19.699 1.00 85.50 488 ALA A C 1
ATOM 3597 O O . ALA A 1 488 ? 41.697 28.244 -20.151 1.00 85.50 488 ALA A O 1
ATOM 3598 N N . GLU A 1 489 ? 39.499 28.635 -19.877 1.00 85.25 489 GLU A N 1
ATOM 3599 C CA . GLU A 1 489 ? 39.447 29.865 -20.677 1.00 85.25 489 GLU A CA 1
ATOM 3600 C C . GLU A 1 489 ? 39.921 31.099 -19.899 1.00 85.25 489 GLU A C 1
ATOM 3602 O O . GLU A 1 489 ? 40.588 31.965 -20.464 1.00 85.25 489 GLU A O 1
ATOM 3607 N N . GLU A 1 490 ? 39.584 31.190 -18.608 1.00 86.69 490 GLU A N 1
ATOM 3608 C CA . GLU A 1 490 ? 39.777 32.411 -17.816 1.00 86.69 490 GLU A CA 1
ATOM 3609 C C . GLU A 1 490 ? 41.058 32.397 -16.960 1.00 86.69 490 GLU A C 1
ATOM 3611 O O . GLU A 1 490 ? 41.633 33.457 -16.711 1.00 86.69 490 GLU A O 1
ATOM 3616 N N . ALA A 1 491 ? 41.523 31.221 -16.522 1.00 83.94 491 ALA A N 1
ATOM 3617 C CA . ALA A 1 491 ? 42.669 31.071 -15.615 1.00 83.94 491 ALA A CA 1
ATOM 3618 C C . ALA A 1 491 ? 43.691 30.003 -16.061 1.00 83.94 491 ALA A C 1
ATOM 3620 O O . ALA A 1 491 ? 44.818 29.989 -15.572 1.00 83.94 491 ALA A O 1
ATOM 3621 N N . GLY A 1 492 ? 43.342 29.129 -17.010 1.00 77.94 492 GLY A N 1
ATOM 3622 C CA . GLY A 1 492 ? 44.100 27.918 -17.341 1.00 77.94 492 GLY A CA 1
ATOM 3623 C C . GLY A 1 492 ? 45.523 28.152 -17.847 1.00 77.94 492 GLY A C 1
ATOM 3624 O O . GLY A 1 492 ? 46.389 27.323 -17.593 1.00 77.94 492 GLY A O 1
ATOM 3625 N N . ALA A 1 493 ? 45.794 29.298 -18.481 1.00 78.62 493 ALA A N 1
ATOM 3626 C CA . ALA A 1 493 ? 47.086 29.615 -19.101 1.00 78.62 493 ALA A CA 1
ATOM 3627 C C . ALA A 1 493 ? 48.298 29.591 -18.140 1.00 78.62 493 ALA A C 1
ATOM 3629 O O . ALA A 1 493 ? 49.434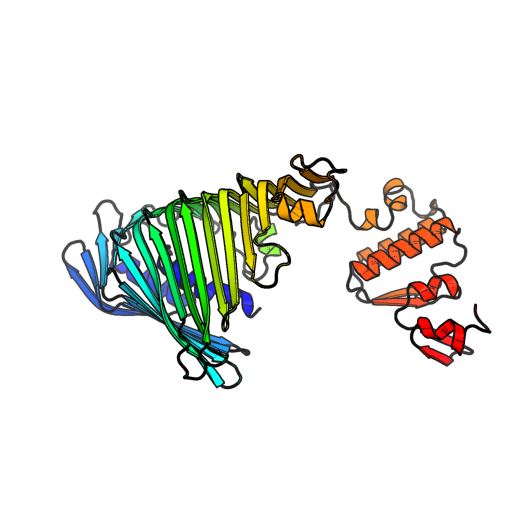 29.580 -18.613 1.00 78.62 493 ALA A O 1
ATOM 3630 N N . GLY A 1 494 ? 48.072 29.605 -16.819 1.00 71.88 494 GLY A N 1
ATOM 3631 C CA . GLY A 1 494 ? 49.120 29.520 -15.795 1.00 71.88 494 GLY A CA 1
ATOM 3632 C C . GLY A 1 494 ? 49.132 28.241 -14.947 1.00 71.88 494 GLY A C 1
ATOM 3633 O O . GLY A 1 494 ? 50.060 28.087 -14.155 1.00 71.88 494 GLY A O 1
ATOM 3634 N N . TYR A 1 495 ? 48.141 27.346 -15.075 1.00 75.69 495 TYR A N 1
ATOM 3635 C CA . TYR A 1 495 ? 47.946 26.232 -14.124 1.00 75.69 495 TYR A CA 1
ATOM 3636 C C . TYR A 1 495 ? 47.522 24.884 -14.739 1.00 75.69 495 TYR A C 1
ATOM 3638 O O . TYR A 1 495 ? 47.503 23.884 -14.019 1.00 75.69 495 TYR A O 1
ATOM 3646 N N . LEU A 1 496 ? 47.157 24.852 -16.026 1.00 70.00 496 LEU A N 1
ATOM 3647 C CA . LEU A 1 496 ? 46.953 23.632 -16.823 1.00 70.00 496 LEU A CA 1
ATOM 3648 C C . LEU A 1 496 ? 48.187 23.381 -17.690 1.00 70.00 496 LEU A C 1
ATOM 3650 O O . LEU A 1 496 ? 48.561 22.195 -17.829 1.00 70.00 496 LEU A O 1
#

Organism: NCBI:txid410659

Radius of gyration: 31.0 Å; chains: 1; bounding box: 86×53×73 Å

Secondary structure (DSSP, 8-state):
--HHHHHHHHHHHHHTTS-----SS--HHHHHHHHHHHHHHTTEEEE-SEEEEETTEEEEEEEEEEEEEE-SSEEEEEEEEEEEEEEEE-SSS-EEEEE-SEEEEEEEEEETTS-EEEEEEEEEEES-EEEEEEETTEEEEEEEEEEEEEEEEEEEETTEE--EEEEEEEEEEEEEEEEEE-TTS-EEEEEEEEEEEEEEEEEEE-TTTTT-EEEEEEEEEEEEEEEEEEE---S-TT-HHHHHHTT-EEEEEEEESSEEEEEEEEETTEEEEEEEEESEEEEEEEE-SSEEEEEEEEEEEEEEEEETTSSSS-EEEEEEEEEEEEEEE-S--SSPPEEEEEEEEEEEEE-HHHHHHH-TT--S--SPEEEEEEEEEE--HHHHH-HHHHHTTTS-GGGS-HHHHHHHHHHHHHTT--SEEEEESTTTT--HHHHHHHHHHHHHHHHH---EEEEE-S-HHHHGGG-SSEEEEETTEEEEEE-GGGHHHHTGGGT-

pLDDT: mean 83.21, std 15.1, range [23.69, 98.44]

InterPro domains:
  IPR003439 ABC transporter-like, ATP-binding domain [PF00005] (388-427)
  IPR003439 ABC transporter-like, ATP-binding domain [PS50893] (265-496)
  IPR017871 ABC transporter-like, conserved site [PS00211] (400-414)
  IPR027417 P-loop containing nucleoside triphosphate hydrolase [G3DSA:3.40.50.300] (335-493)
  IPR027417 P-loop containing nucleoside triphosphate hydrolase [SSF52540] (384-491)
  IPR052156 Branched-Chain Amino Acid Transport ATP-binding Protein LivF [PTHR43820] (380-496)

Sequence (496 aa):
MGQSKLYFGGTVLAGLLLGTSVQAAVTSDQLWTKWQSYASAHGATITAGSKQTVGDTTTLKDVTTTFALKNANADVSMKAAIAEIDLRDLGDGTVKITSTSTINIDESITSAKGETTDISLKATQDGGSIIASGSEDDITYTSAANEVAVALDGLTVKGEDIPVDGTVTLSGLNAKQEMKTAADQSVTMTQEGTVDSIALVAKGKDTGNKGASFEATGSFAKVAYSGSGTVPVTQATDDFAAMLVAGFTSNGKLTTGPSSFSANFKQDDKASAMTSSSDSTELTVSMDKSHLQYGVDSKGIALNIKDDKLPVPSIDLKLAESAFNLTMPIAKSDTPQDLALMTKLDGLSVNDEVWAMIDPTKALPRDPATLIVDLSGKGNWLFDLFPILKSRQTQAARTLSGGEQQMLAIARALMMKPKLLILDEPTLGLAPVILEQLSKAMETLRQTTDITVLLGEQNVTFALPHADRVYVIEHSRVVWESDPGRFAEEAGAGYL